Protein AF-0000000082833584 (afdb_homodimer)

Radius of gyration: 27.1 Å; Cα contacts (8 Å, |Δi|>4): 1637; chains: 2; bounding box: 56×86×70 Å

Organism: NCBI:txid1287738

Solvent-accessible surface area (backbone atoms only — not comparable to full-atom values): 36720 Å² total; per-residue (Å²): 133,92,76,65,58,94,43,58,48,94,43,43,70,56,38,51,52,53,42,50,66,59,38,53,83,63,27,74,44,69,52,73,46,71,53,85,64,65,31,71,86,66,43,86,30,40,31,33,36,29,35,29,52,62,92,81,36,44,29,34,39,35,39,37,12,4,57,44,1,37,18,21,46,54,21,46,18,49,51,42,47,52,69,66,30,64,66,59,52,50,49,29,48,75,50,37,30,22,36,37,41,36,47,25,49,19,35,52,4,27,38,59,48,27,51,26,38,91,75,39,24,23,48,57,32,22,56,54,83,72,76,76,66,84,70,77,83,39,70,58,30,71,74,39,45,62,66,57,49,46,96,50,82,78,68,50,70,65,51,53,47,50,53,50,47,49,28,71,72,63,30,63,68,50,47,49,47,29,53,66,40,33,31,62,83,46,66,81,41,71,44,7,18,49,88,51,76,47,69,47,55,53,51,49,46,50,47,36,45,74,74,46,32,85,24,49,34,33,37,35,42,37,33,41,44,26,46,56,58,65,29,36,65,46,36,32,53,44,60,73,100,41,71,69,54,50,50,50,44,22,43,17,66,3,48,55,50,17,38,28,86,77,67,63,36,92,50,69,57,62,53,20,43,51,67,49,46,48,61,71,40,18,67,78,31,51,73,39,44,32,32,38,26,25,11,43,34,60,60,70,60,30,52,49,22,51,32,45,44,46,42,44,69,77,36,79,80,52,55,66,68,57,48,52,49,36,45,48,44,32,43,48,23,30,42,65,96,41,42,31,44,47,17,6,45,48,28,42,48,53,50,53,51,49,9,46,49,46,37,59,46,66,50,78,131,132,82,76,68,59,91,44,58,49,92,42,41,69,56,38,50,52,54,43,51,67,60,39,51,85,63,26,76,44,70,49,72,48,71,54,86,63,65,29,72,85,65,43,86,28,39,32,34,36,29,34,28,52,62,92,81,37,45,28,34,39,35,38,38,12,4,57,44,1,38,18,20,46,52,21,48,18,48,52,43,48,53,70,67,30,64,66,59,53,50,50,29,47,76,49,36,30,20,36,38,41,36,46,24,50,18,34,53,4,27,37,58,49,29,51,26,40,91,75,39,25,24,50,58,32,23,55,55,84,72,77,77,67,84,71,75,82,38,71,59,29,70,74,39,47,62,66,56,50,48,97,48,85,77,68,50,69,66,50,54,48,49,53,50,49,50,30,71,72,63,30,63,68,49,48,50,47,31,53,67,40,34,31,64,84,44,68,80,42,72,44,7,18,51,88,49,77,47,71,48,56,51,50,48,45,50,48,36,45,73,74,46,32,85,25,48,33,34,37,35,43,36,33,42,44,26,47,57,59,63,30,35,65,47,36,32,52,44,61,72,100,41,72,68,52,52,50,51,44,22,43,17,65,3,47,56,52,17,36,28,86,76,68,62,37,90,50,70,58,63,55,21,43,51,68,49,46,48,63,70,38,18,67,79,32,50,70,39,44,31,33,38,27,24,11,44,35,62,61,70,58,29,51,50,23,52,32,46,44,46,42,43,69,77,35,79,81,53,57,66,68,58,50,52,51,36,45,50,44,31,44,49,22,29,42,64,97,42,42,33,42,48,17,7,45,48,30,43,49,54,50,53,52,49,8,45,48,46,38,59,47,65,49,75,131

Sequence (730 aa):
MQSASPYFSRSYALARERFTAAARPLATRFASYAIEPKGREGEDLATDVALIGDAGATRLLIMTSATHGVEGFCGSGCQLALLDDAEMLERARQAGVALLLVHAVNPHGFSWIARTDEGNVDLNRNAQPFDGRPLPANPGYGQIHELLLPAQWPPSDANRQQIAAYIGEHGLAAFKQAVTRGQYTHPDGLFYGGDRPAASLLNLRRILEEHAAGYARIGWIDVHTGLGPRGHGEKIYAGRRDEAEVARARRWWGTDVAVPYQGTSASVDITGHLAGLAYQACPDSQPTLMALEYGTQPSEQVVDALRARNWLRAHPDAPAAVRDQILQATLDAFYCDQPDWHGAVLGQSRVAVLQALLGLQAAADMQSASPYFSRSYALARERFTAAARPLATRFASYAIEPKGREGEDLATDVALIGDAGATRLLIMTSATHGVEGFCGSGCQLALLDDAEMLERARQAGVALLLVHAVNPHGFSWIARTDEGNVDLNRNAQPFDGRPLPANPGYGQIHELLLPAQWPPSDANRQQIAAYIGEHGLAAFKQAVTRGQYTHPDGLFYGGDRPAASLLNLRRILEEHAAGYARIGWIDVHTGLGPRGHGEKIYAGRRDEAEVARARRWWGTDVAVPYQGTSASVDITGHLAGLAYQACPDSQPTLMALEYGTQPSEQVVDALRARNWLRAHPDAPAAVRDQILQATLDAFYCDQPDWHGAVLGQSRVAVLQALLGLQAAAD

Secondary structure (DSSP, 8-state):
-----TT--SSHHHHHHHHHHHHTTT-SEEEEEEEEEE-TTS-EEEEEEEEES-TT--EEEEEE--TTGGGHHHHHHHHHHHHT-HHHHHHHHHTTEEEEEEE-S-HHHHHHT-SS-TTSB-GGGT----SSSPPPP-HHHHHHHHHHS-SSSSPPHHHHHHHHHHHHHH-HHHHHHHHHS-BSS-TTSTTB--SS--HHHHHHHHHHHHHTTT-SEEEEEEEEEEEEEET-EEEEE-S-S-HHHHHHHHHHH-TT-B-GGGT-SSSPP-SS-GGGHHHHH-TTSEEEEEEEEEE-S-HHHHHHHHHHHHHHHH-TT--HHHHHHHHHHHHHHH---SHHHHHHHHHHHHHHHHHHHHHHHHS--/---SSTT--SSHHHHHHHHHHHHTTT-SEEEEEEEEEEPTTS-EEEEEEEEES-TT--EEEEEE--TTGGGHHHHHHHHHHHHT-HHHHHHHHHTTEEEEEEE-S-HHHHHHT-SS-TTSB-GGGT----SSSPPPP-HHHHHHHHHHS-SSSSPPHHHHHHHHHHHHHH-HHHHHHHHHS-BSS-TTSTTB--SS--HHHHHHHHHHHHHTTT-SEEEEEEEEEEEEEET-EEEEE-S-S-HHHHHHHHHHH-TT-B-GGGT-SSSPP-SS-GGGHHHHH-TTSEEEEEEEEEE-S-HHHHHHHHHHHHHHHH-TT--HHHHHHHHHHHHHHH---SHHHHHHHHHHHHHHHHHHHHHHHHS--

Foldseek 3Di:
DPAFPVQFDDALVVLVVLLCVLQVVQAPDKDWAWDDDAFPVRHTFTKIKGKGEDPPQQAEEEEEALLQQLLNRLSSSLSSLCSVCPPLSVLLHVLSYIYMYIRHLARRCNRHLGRAHPQLARQQAALDPLPPPDGDAQVLLVVCQCLLADPDPPDDPVSVVVLVVVCVVPNPVSNVCSQAQAHDPDSLGHRHRYNHHDPSLVVVLVCCLVPPQSHAEYEYEYEFEQFDDALDWQKEFQEDPDPVLVVLLCQLQHPRHHYQVVPRDSHHDYPNGSVHSCCVSRVNYDYNYIYTYHYQDPNVLQSSLNSLVSNCVVPVVDDPVSVVVSSVSSSRSTDDRHVVSSVSSNVSSVSSSVSVSVSSSPDDD/DPQPDPQFDDALVVLVVLLCVLQVVQAPDKDWAWDDDAFPVRHTFTKIKGKGEDPPQQAEEEEEALLQQLLNRLSSSLSSLCSVCPPLSVLLHVLSYIYMYIRHLARRCNRHLGRAHPQLARQQAALDPLPPPDGDAQVLLVVCQCLLADPDPPDDPVSVVVLVVVCVVPNPVSNCCSQAQAHDPDSLGHRHRYNHHDPSLVVVLVCCLVPPQNHAEYEYEYEFEQFDPALDWQKEFQEDPDPVLVVLLCQLQHPRHDYQVVPRDSHHDYPNGSVHSCCVSRVNYDYNYIYTYHYQDPNVLQSSLNSLVSNCVVPVPDDPVSVVVSSVSSSRSTDDSDVVSSVSSNVSSVSSSVSVSVSSSPDDD

Structure (mmCIF, N/CA/C/O backbone):
data_AF-0000000082833584-model_v1
#
loop_
_entity.id
_entity.type
_entity.pdbx_description
1 polymer 'DUF2817 domain-containing protein'
#
loop_
_atom_site.group_PDB
_atom_site.id
_atom_site.type_symbol
_atom_site.label_atom_id
_atom_site.label_alt_id
_atom_site.label_comp_id
_atom_site.label_asym_id
_atom_site.label_entity_id
_atom_site.label_seq_id
_atom_site.pdbx_PDB_ins_code
_atom_site.Cartn_x
_atom_site.Cartn_y
_atom_site.Cartn_z
_atom_site.occupancy
_atom_site.B_iso_or_equiv
_atom_site.auth_seq_id
_atom_site.auth_comp_id
_atom_site.auth_asym_id
_atom_site.auth_atom_id
_atom_site.pdbx_PDB_model_num
ATOM 1 N N . MET A 1 1 ? 5.148 6.586 -27.797 1 20.47 1 MET A N 1
ATOM 2 C CA . MET A 1 1 ? 4.496 6.848 -26.531 1 20.47 1 MET A CA 1
ATOM 3 C C . MET A 1 1 ? 4.969 5.859 -25.453 1 20.47 1 MET A C 1
ATOM 5 O O . MET A 1 1 ? 4.559 4.699 -25.453 1 20.47 1 MET A O 1
ATOM 9 N N . GLN A 1 2 ? 6.156 5.645 -25.172 1 28.59 2 GLN A N 1
ATOM 10 C CA . GLN A 1 2 ? 7.098 4.746 -24.516 1 28.59 2 GLN A CA 1
ATOM 11 C C . GLN A 1 2 ? 6.715 4.523 -23.062 1 28.59 2 GLN A C 1
ATOM 13 O O . GLN A 1 2 ? 6.887 5.418 -22.219 1 28.59 2 GLN A O 1
ATOM 18 N N . SER A 1 3 ? 5.492 4.051 -22.703 1 37.12 3 SER A N 1
ATOM 19 C CA . SER A 1 3 ? 4.559 3.881 -21.594 1 37.12 3 SER A CA 1
ATOM 20 C C . SER A 1 3 ? 5.281 3.436 -20.328 1 37.12 3 SER A C 1
ATOM 22 O O . SER A 1 3 ? 4.766 3.604 -19.219 1 37.12 3 SER A O 1
ATOM 24 N N . ALA A 1 4 ? 6.012 2.086 -20.422 1 46.38 4 ALA A N 1
ATOM 25 C CA . ALA A 1 4 ? 6.141 0.776 -19.781 1 46.38 4 ALA A CA 1
ATOM 26 C C . ALA A 1 4 ? 6.957 0.866 -18.5 1 46.38 4 ALA A C 1
ATOM 28 O O . ALA A 1 4 ? 7.914 1.643 -18.422 1 46.38 4 ALA A O 1
ATOM 29 N N . SER A 1 5 ? 6.242 0.53 -17.484 1 62.88 5 SER A N 1
ATOM 30 C CA . SER A 1 5 ? 7.098 0.224 -16.344 1 62.88 5 SER A CA 1
ATOM 31 C C . SER A 1 5 ? 8.359 -0.508 -16.781 1 62.88 5 SER A C 1
ATOM 33 O O . SER A 1 5 ? 8.297 -1.474 -17.547 1 62.88 5 SER A O 1
ATOM 35 N N . PRO A 1 6 ? 9.5 0.162 -16.562 1 84.69 6 PRO A N 1
ATOM 36 C CA . PRO A 1 6 ? 10.773 -0.321 -17.109 1 84.69 6 PRO A CA 1
ATOM 37 C C . PRO A 1 6 ? 11.031 -1.792 -16.797 1 84.69 6 PRO A C 1
ATOM 39 O O . PRO A 1 6 ? 11.945 -2.396 -17.359 1 84.69 6 PRO A O 1
ATOM 42 N N . TYR A 1 7 ? 9.969 -2.475 -16.172 1 96.94 7 TYR A N 1
ATOM 43 C CA . TYR A 1 7 ? 10.398 -3.781 -15.695 1 96.94 7 TYR A CA 1
ATOM 44 C C . TYR A 1 7 ? 9.672 -4.902 -16.422 1 96.94 7 TYR A C 1
ATOM 46 O O . TYR A 1 7 ? 10.078 -6.066 -16.344 1 96.94 7 TYR A O 1
ATOM 54 N N . PHE A 1 8 ? 8.633 -4.664 -17.156 1 98 8 PHE A N 1
ATOM 55 C CA . PHE A 1 8 ? 7.824 -5.715 -17.766 1 98 8 PHE A CA 1
ATOM 56 C C . PHE A 1 8 ? 8.188 -5.906 -19.234 1 98 8 PHE A C 1
ATOM 58 O O . PHE A 1 8 ? 8.195 -4.949 -20 1 98 8 PHE A O 1
ATOM 65 N N . SER A 1 9 ? 8.492 -7.125 -19.594 1 96.88 9 SER A N 1
ATOM 66 C CA . SER A 1 9 ? 8.969 -7.453 -20.922 1 96.88 9 SER A CA 1
ATOM 67 C C . SER A 1 9 ? 7.844 -7.977 -21.812 1 96.88 9 SER A C 1
ATOM 69 O O . SER A 1 9 ? 6.816 -8.438 -21.297 1 96.88 9 SER A O 1
ATOM 71 N N . ARG A 1 10 ? 8.055 -8.016 -23.047 1 93.31 10 ARG A N 1
ATOM 72 C CA . ARG A 1 10 ? 6.992 -8.328 -24 1 93.31 10 ARG A CA 1
ATOM 73 C C . ARG A 1 10 ? 7.141 -9.75 -24.531 1 93.31 10 ARG A C 1
ATOM 75 O O . ARG A 1 10 ? 6.285 -10.227 -25.281 1 93.31 10 ARG A O 1
ATOM 82 N N . SER A 1 11 ? 8.234 -10.398 -24.172 1 97 11 SER A N 1
ATOM 83 C CA . SER A 1 11 ? 8.477 -11.781 -24.562 1 97 11 SER A CA 1
ATOM 84 C C . SER A 1 11 ? 9.344 -12.508 -23.547 1 97 11 SER A C 1
ATOM 86 O O . SER A 1 11 ? 10.023 -11.875 -22.734 1 97 11 SER A O 1
ATOM 88 N N . TYR A 1 12 ? 9.273 -13.812 -23.594 1 97.94 12 TYR A N 1
ATOM 89 C CA . TYR A 1 12 ? 10.148 -14.625 -22.75 1 97.94 12 TYR A CA 1
ATOM 90 C C . TYR A 1 12 ? 11.609 -14.305 -23.031 1 97.94 12 TYR A C 1
ATOM 92 O O . TYR A 1 12 ? 12.398 -14.125 -22.094 1 97.94 12 TYR A O 1
ATOM 100 N N . ALA A 1 13 ? 11.992 -14.227 -24.281 1 98 13 ALA A N 1
ATOM 101 C CA . ALA A 1 13 ? 13.391 -14 -24.656 1 98 13 ALA A CA 1
ATOM 102 C C . ALA A 1 13 ? 13.906 -12.695 -24.062 1 98 13 ALA A C 1
ATOM 104 O O . ALA A 1 13 ? 14.992 -12.664 -23.484 1 98 13 ALA A O 1
ATOM 105 N N . LEU A 1 14 ? 13.117 -11.695 -24.25 1 97.44 14 LEU A N 1
ATOM 106 C CA . LEU A 1 14 ? 13.523 -10.406 -23.703 1 97.44 14 LEU A CA 1
ATOM 107 C C . LEU A 1 14 ? 13.547 -10.43 -22.188 1 97.44 14 LEU A C 1
ATOM 109 O O . LEU A 1 14 ? 14.453 -9.883 -21.562 1 97.44 14 LEU A O 1
ATOM 113 N N . ALA A 1 15 ? 12.539 -11.023 -21.578 1 98.31 15 ALA A N 1
ATOM 114 C CA . ALA A 1 15 ? 12.477 -11.133 -20.125 1 98.31 15 ALA A CA 1
ATOM 115 C C . ALA A 1 15 ? 13.711 -11.844 -19.578 1 98.31 15 ALA A C 1
ATOM 117 O O . ALA A 1 15 ? 14.305 -11.406 -18.594 1 98.31 15 ALA A O 1
ATOM 118 N N . ARG A 1 16 ? 14.039 -12.938 -20.188 1 98.56 16 ARG A N 1
ATOM 119 C CA . ARG A 1 16 ? 15.195 -13.711 -19.766 1 98.56 16 ARG A CA 1
ATOM 120 C C . ARG A 1 16 ? 16.484 -12.906 -19.906 1 98.56 16 ARG A C 1
ATOM 122 O O . ARG A 1 16 ? 17.312 -12.883 -19 1 98.56 16 ARG A O 1
ATOM 129 N N . GLU A 1 17 ? 16.641 -12.258 -21.016 1 98 17 GLU A N 1
ATOM 130 C CA . GLU A 1 17 ? 17.828 -11.422 -21.266 1 98 17 GLU A CA 1
ATOM 131 C C . GLU A 1 17 ? 17.969 -10.344 -20.188 1 98 17 GLU A C 1
ATOM 133 O O . GLU A 1 17 ? 19.047 -10.156 -19.625 1 98 17 GLU A O 1
ATOM 138 N N . ARG A 1 18 ? 16.906 -9.695 -19.922 1 98.19 18 ARG A N 1
ATOM 139 C CA . ARG A 1 18 ? 16.922 -8.602 -18.953 1 98.19 18 ARG A CA 1
ATOM 140 C C . ARG A 1 18 ? 17.172 -9.125 -17.531 1 98.19 18 ARG A C 1
ATOM 142 O O . ARG A 1 18 ? 17.906 -8.508 -16.766 1 98.19 18 ARG A O 1
ATOM 149 N N . PHE A 1 19 ? 16.594 -10.211 -17.219 1 98.69 19 PHE A N 1
ATOM 150 C CA . PHE A 1 19 ? 16.812 -10.828 -15.914 1 98.69 19 PHE A CA 1
ATOM 151 C C . PHE A 1 19 ? 18.281 -11.211 -15.734 1 98.69 19 PHE A C 1
ATOM 153 O O . PHE A 1 19 ? 18.891 -10.898 -14.711 1 98.69 19 PHE A O 1
ATOM 160 N N . THR A 1 20 ? 18.75 -11.93 -16.719 1 98.62 20 THR A N 1
ATOM 161 C CA . THR A 1 20 ? 20.141 -12.398 -16.656 1 98.62 20 THR A CA 1
ATOM 162 C C . THR A 1 20 ? 21.109 -11.227 -16.531 1 98.62 20 THR A C 1
ATOM 164 O O . THR A 1 20 ? 22.031 -11.258 -15.711 1 98.62 20 THR A O 1
ATOM 167 N N . ALA A 1 21 ? 20.875 -10.188 -17.281 1 98.5 21 ALA A N 1
ATOM 168 C CA . ALA A 1 21 ? 21.75 -9.008 -17.266 1 98.5 21 ALA A CA 1
ATOM 169 C C . ALA A 1 21 ? 21.703 -8.312 -15.914 1 98.5 21 ALA A C 1
ATOM 171 O O . ALA A 1 21 ? 22.734 -7.824 -15.43 1 98.5 21 ALA A O 1
ATOM 172 N N . ALA A 1 22 ? 20.547 -8.289 -15.312 1 98.44 22 ALA A N 1
ATOM 173 C CA . ALA A 1 22 ? 20.375 -7.59 -14.039 1 98.44 22 ALA A CA 1
ATOM 174 C C . ALA A 1 22 ? 20.875 -8.445 -12.875 1 98.44 22 ALA A C 1
ATOM 176 O O . ALA A 1 22 ? 21.453 -7.93 -11.914 1 98.44 22 ALA A O 1
ATOM 177 N N . ALA A 1 23 ? 20.688 -9.75 -12.914 1 98.69 23 ALA A N 1
ATOM 178 C CA . ALA A 1 23 ? 20.906 -10.641 -11.773 1 98.69 23 ALA A CA 1
ATOM 179 C C . ALA A 1 23 ? 22.375 -11.039 -11.664 1 98.69 23 ALA A C 1
ATOM 181 O O . ALA A 1 23 ? 22.906 -11.156 -10.555 1 98.69 23 ALA A O 1
ATOM 182 N N . ARG A 1 24 ? 23.047 -11.234 -12.773 1 98.44 24 ARG A N 1
ATOM 183 C CA . ARG A 1 24 ? 24.391 -11.812 -12.789 1 98.44 24 ARG A CA 1
ATOM 184 C C . ARG A 1 24 ? 25.359 -10.961 -11.977 1 98.44 24 ARG A C 1
ATOM 186 O O . ARG A 1 24 ? 26.125 -11.484 -11.156 1 98.44 24 ARG A O 1
ATOM 193 N N . PRO A 1 25 ? 25.359 -9.625 -12.141 1 98.19 25 PRO A N 1
ATOM 194 C CA . PRO A 1 25 ? 26.328 -8.82 -11.398 1 98.19 25 PRO A CA 1
ATOM 195 C C . PRO A 1 25 ? 26.078 -8.828 -9.898 1 98.19 25 PRO A C 1
ATOM 197 O O . PRO A 1 25 ? 26.984 -8.531 -9.109 1 98.19 25 PRO A O 1
ATOM 200 N N . LEU A 1 26 ? 24.891 -9.141 -9.484 1 98.25 26 LEU A N 1
ATOM 201 C CA . LEU A 1 26 ? 24.516 -9.094 -8.07 1 98.25 26 LEU A CA 1
ATOM 202 C C . LEU A 1 26 ? 24.656 -10.461 -7.426 1 98.25 26 LEU A C 1
ATOM 204 O O . LEU A 1 26 ? 24.734 -10.57 -6.199 1 98.25 26 LEU A O 1
ATOM 208 N N . ALA A 1 27 ? 24.672 -11.508 -8.203 1 98.31 27 ALA A N 1
ATOM 209 C CA . ALA A 1 27 ? 24.562 -12.875 -7.699 1 98.31 27 ALA A CA 1
ATOM 210 C C . ALA A 1 27 ? 25.922 -13.414 -7.258 1 98.31 27 ALA A C 1
ATOM 212 O O . ALA A 1 27 ? 26.938 -13.188 -7.926 1 98.31 27 ALA A O 1
ATOM 213 N N . THR A 1 28 ? 25.938 -13.992 -6.105 1 97.44 28 THR A N 1
ATOM 214 C CA . THR A 1 28 ? 27.109 -14.766 -5.695 1 97.44 28 THR A CA 1
ATOM 215 C C . THR A 1 28 ? 27.203 -16.078 -6.484 1 97.44 28 THR A C 1
ATOM 217 O O . THR A 1 28 ? 28.297 -16.609 -6.699 1 97.44 28 THR A O 1
ATOM 220 N N . ARG A 1 29 ? 26.031 -16.609 -6.848 1 97.62 29 ARG A N 1
ATOM 221 C CA . ARG A 1 29 ? 25.922 -17.781 -7.723 1 97.62 29 ARG A CA 1
ATOM 222 C C . ARG A 1 29 ? 24.828 -17.578 -8.766 1 97.62 29 ARG A C 1
ATOM 224 O O . ARG A 1 29 ? 23.734 -17.141 -8.438 1 97.62 29 ARG A O 1
ATOM 231 N N . PHE A 1 30 ? 25.125 -17.797 -9.977 1 98.5 30 PHE A N 1
ATOM 232 C CA . PHE A 1 30 ? 24.188 -17.781 -11.078 1 98.5 30 PHE A CA 1
ATOM 233 C C . PHE A 1 30 ? 24.25 -19.094 -11.867 1 98.5 30 PHE A C 1
ATOM 235 O O . PHE A 1 30 ? 25.344 -19.609 -12.125 1 98.5 30 PHE A O 1
ATOM 242 N N . ALA A 1 31 ? 23.141 -19.688 -12.156 1 98.62 31 ALA A N 1
ATOM 243 C CA . ALA A 1 31 ? 23.094 -20.938 -12.898 1 98.62 31 ALA A CA 1
ATOM 244 C C . ALA A 1 31 ? 21.875 -21 -13.82 1 98.62 31 ALA A C 1
ATOM 246 O O . ALA A 1 31 ? 20.891 -20.281 -13.594 1 98.62 31 ALA A O 1
ATOM 247 N N . SER A 1 32 ? 21.984 -21.75 -14.836 1 98.56 32 SER A N 1
ATOM 248 C CA . SER A 1 32 ? 20.891 -21.984 -15.773 1 98.56 32 SER A CA 1
ATOM 249 C C . SER A 1 32 ? 20.594 -23.469 -15.93 1 98.56 32 SER A C 1
ATOM 251 O O . SER A 1 32 ? 21.516 -24.281 -16.031 1 98.56 32 SER A O 1
ATOM 253 N N . TYR A 1 33 ? 19.391 -23.812 -15.883 1 98.44 33 TYR A N 1
ATOM 254 C CA . TYR A 1 33 ? 18.906 -25.172 -16.062 1 98.44 33 TYR A CA 1
ATOM 255 C C . TYR A 1 33 ? 18.047 -25.281 -17.328 1 98.44 33 TYR A C 1
ATOM 257 O O . TYR A 1 33 ? 16.875 -24.906 -17.328 1 98.44 33 TYR A O 1
ATOM 265 N N . ALA A 1 34 ? 18.578 -25.859 -18.312 1 97.06 34 ALA A N 1
ATOM 266 C CA . ALA A 1 34 ? 17.953 -25.891 -19.641 1 97.06 34 ALA A CA 1
ATOM 267 C C . ALA A 1 34 ? 16.844 -26.938 -19.719 1 97.06 34 ALA A C 1
ATOM 269 O O . ALA A 1 34 ? 16.859 -27.906 -18.953 1 97.06 34 ALA A O 1
ATOM 270 N N . ILE A 1 35 ? 15.914 -26.719 -20.531 1 94.38 35 ILE A N 1
ATOM 271 C CA . ILE A 1 35 ? 15 -27.766 -20.969 1 94.38 35 ILE A CA 1
ATOM 272 C C . ILE A 1 35 ? 15.125 -27.953 -22.484 1 94.38 35 ILE A C 1
ATOM 274 O O . ILE A 1 35 ? 15.617 -27.062 -23.188 1 94.38 35 ILE A O 1
ATOM 278 N N . GLU A 1 36 ? 14.68 -29.031 -23 1 92.38 36 GLU A N 1
ATOM 279 C CA . GLU A 1 36 ? 15.008 -29.469 -24.344 1 92.38 36 GLU A CA 1
ATOM 280 C C . GLU A 1 36 ? 14.219 -28.688 -25.391 1 92.38 36 GLU A C 1
ATOM 282 O O . GLU A 1 36 ? 14.781 -28.266 -26.406 1 92.38 36 GLU A O 1
ATOM 287 N N . PRO A 1 37 ? 12.977 -28.5 -25.219 1 93.69 37 PRO A N 1
ATOM 288 C CA . PRO A 1 37 ? 12.203 -27.859 -26.281 1 93.69 37 PRO A CA 1
ATOM 289 C C . PRO A 1 37 ? 12.648 -26.422 -26.562 1 93.69 37 PRO A C 1
ATOM 291 O O . PRO A 1 37 ? 13.164 -25.766 -25.656 1 93.69 37 PRO A O 1
ATOM 294 N N . LYS A 1 38 ? 12.477 -26 -27.797 1 96.25 38 LYS A N 1
ATOM 295 C CA . LYS A 1 38 ? 12.766 -24.609 -28.172 1 96.25 38 LYS A CA 1
ATOM 296 C C . LYS A 1 38 ? 11.578 -23.703 -27.875 1 96.25 38 LYS A C 1
ATOM 298 O O . LYS A 1 38 ? 10.445 -24.188 -27.75 1 96.25 38 LYS A O 1
ATOM 303 N N . GLY A 1 39 ? 11.875 -22.469 -27.734 1 96.94 39 GLY A N 1
ATOM 304 C CA . GLY A 1 39 ? 10.828 -21.484 -27.516 1 96.94 39 GLY A CA 1
ATOM 305 C C . GLY A 1 39 ? 10.086 -21.109 -28.781 1 96.94 39 GLY A C 1
ATOM 306 O O . GLY A 1 39 ? 10.414 -21.609 -29.875 1 96.94 39 GLY A O 1
ATOM 307 N N . ARG A 1 40 ? 9.094 -20.312 -28.594 1 93.25 40 ARG A N 1
ATOM 308 C CA . ARG A 1 40 ? 8.172 -19.938 -29.656 1 93.25 40 ARG A CA 1
ATOM 309 C C . ARG A 1 40 ? 8.914 -19.266 -30.812 1 93.25 40 ARG A C 1
ATOM 311 O O . ARG A 1 40 ? 8.547 -19.438 -31.984 1 93.25 40 ARG A O 1
ATOM 318 N N . GLU A 1 41 ? 9.953 -18.594 -30.516 1 92.88 41 GLU A N 1
ATOM 319 C CA . GLU A 1 41 ? 10.727 -17.891 -31.531 1 92.88 41 GLU A CA 1
ATOM 320 C C . GLU A 1 41 ? 12.047 -18.609 -31.812 1 92.88 41 GLU A C 1
ATOM 322 O O . GLU A 1 41 ? 12.961 -18.047 -32.406 1 92.88 41 GLU A O 1
ATOM 327 N N . GLY A 1 42 ? 12.141 -19.734 -31.375 1 95.88 42 GLY A N 1
ATOM 328 C CA . GLY A 1 42 ? 13.32 -20.547 -31.641 1 95.88 42 GLY A CA 1
ATOM 329 C C . GLY A 1 42 ? 14.406 -20.375 -30.594 1 95.88 42 GLY A C 1
ATOM 330 O O . GLY A 1 42 ? 15.461 -21 -30.688 1 95.88 42 GLY A O 1
ATOM 331 N N . GLU A 1 43 ? 14.141 -19.594 -29.562 1 97.31 43 GLU A N 1
ATOM 332 C CA . GLU A 1 43 ? 15.141 -19.344 -28.531 1 97.31 43 GLU A CA 1
ATOM 333 C C . GLU A 1 43 ? 15.305 -20.562 -27.625 1 97.31 43 GLU A C 1
ATOM 335 O O . GLU A 1 43 ? 14.398 -21.406 -27.531 1 97.31 43 GLU A O 1
ATOM 340 N N . ASP A 1 44 ? 16.469 -20.672 -26.969 1 97.19 44 ASP A N 1
ATOM 341 C CA . ASP A 1 44 ? 16.688 -21.688 -25.938 1 97.19 44 ASP A CA 1
ATOM 342 C C . ASP A 1 44 ? 15.875 -21.391 -24.688 1 97.19 44 ASP A C 1
ATOM 344 O O . ASP A 1 44 ? 15.695 -20.234 -24.312 1 97.19 44 ASP A O 1
ATOM 348 N N . LEU A 1 45 ? 15.352 -22.422 -24.109 1 98.19 45 LEU A N 1
ATOM 349 C CA . LEU A 1 45 ? 14.562 -22.297 -22.891 1 98.19 45 LEU A CA 1
ATOM 350 C C . LEU A 1 45 ? 15.352 -22.797 -21.688 1 98.19 45 LEU A C 1
ATOM 352 O O . LEU A 1 45 ? 16.047 -23.812 -21.766 1 98.19 45 LEU A O 1
ATOM 356 N N . ALA A 1 46 ? 15.312 -22.047 -20.625 1 98.31 46 ALA A N 1
ATOM 357 C CA . ALA A 1 46 ? 16 -22.453 -19.406 1 98.31 46 ALA A CA 1
ATOM 358 C C . ALA A 1 46 ? 15.391 -21.766 -18.188 1 98.31 46 ALA A C 1
ATOM 360 O O . ALA A 1 46 ? 14.758 -20.719 -18.297 1 98.31 46 ALA A O 1
ATOM 361 N N . THR A 1 47 ? 15.5 -22.422 -17.078 1 98.75 47 THR A N 1
ATOM 362 C CA . THR A 1 47 ? 15.305 -21.781 -15.773 1 98.75 47 THR A CA 1
ATOM 363 C C . THR A 1 47 ? 16.609 -21.188 -15.266 1 98.75 47 THR A C 1
ATOM 365 O O . THR A 1 47 ? 17.578 -21.906 -15.008 1 98.75 47 THR A O 1
ATOM 368 N N . ASP A 1 48 ? 16.641 -19.891 -15.18 1 98.81 48 ASP A N 1
ATOM 369 C CA . ASP A 1 48 ? 17.797 -19.203 -14.625 1 98.81 48 ASP A CA 1
ATOM 370 C C . ASP A 1 48 ? 17.594 -18.891 -13.141 1 98.81 48 ASP A C 1
ATOM 372 O O . ASP A 1 48 ? 16.484 -18.547 -12.719 1 98.81 48 ASP A O 1
ATOM 376 N N . VAL A 1 49 ? 18.656 -19.062 -12.359 1 98.81 49 VAL A N 1
ATOM 377 C CA . VAL A 1 49 ? 18.578 -18.828 -10.922 1 98.81 49 VAL A CA 1
ATOM 378 C C . VAL A 1 49 ? 19.703 -17.875 -10.484 1 98.81 49 VAL A C 1
ATOM 380 O O . VAL A 1 49 ? 20.812 -17.953 -11 1 98.81 49 VAL A O 1
ATOM 383 N N . ALA A 1 50 ? 19.406 -16.984 -9.68 1 98.88 50 ALA A N 1
ATOM 384 C CA . ALA A 1 50 ? 20.391 -16.094 -9.062 1 98.88 50 ALA A CA 1
ATOM 385 C C . ALA A 1 50 ? 20.297 -16.141 -7.539 1 98.88 50 ALA A C 1
ATOM 387 O O . ALA A 1 50 ? 19.25 -15.875 -6.957 1 98.88 50 ALA A O 1
ATOM 388 N N . LEU A 1 51 ? 21.328 -16.594 -6.922 1 98.69 51 LEU A N 1
ATOM 389 C CA . LEU A 1 51 ? 21.484 -16.5 -5.477 1 98.69 51 LEU A CA 1
ATOM 390 C C . LEU A 1 51 ? 22.234 -15.234 -5.09 1 98.69 51 LEU A C 1
ATOM 392 O O . LEU A 1 51 ? 23.359 -15.008 -5.539 1 98.69 51 LEU A O 1
ATOM 396 N N . ILE A 1 52 ? 21.594 -14.43 -4.332 1 98.62 52 ILE A N 1
ATOM 397 C CA . ILE A 1 52 ? 22.156 -13.141 -3.922 1 98.62 52 ILE A CA 1
ATOM 398 C C . ILE A 1 52 ? 22.25 -13.086 -2.398 1 98.62 52 ILE A C 1
ATOM 400 O O . ILE A 1 52 ? 21.25 -13.273 -1.701 1 98.62 52 ILE A O 1
ATOM 404 N N . GLY A 1 53 ? 23.344 -12.773 -1.847 1 96.12 53 GLY A N 1
ATOM 405 C CA . GLY A 1 53 ? 23.516 -12.641 -0.408 1 96.12 53 GLY A CA 1
ATOM 406 C C . GLY A 1 53 ? 24.859 -13.125 0.084 1 96.12 53 GLY A C 1
ATOM 407 O O . GLY A 1 53 ? 25.656 -13.641 -0.698 1 96.12 53 GLY A O 1
ATOM 408 N N . ASP A 1 54 ? 25.141 -13 1.338 1 93.94 54 ASP A N 1
ATOM 409 C CA . ASP A 1 54 ? 26.406 -13.367 1.965 1 93.94 54 ASP A CA 1
ATOM 410 C C . ASP A 1 54 ? 26.5 -14.875 2.191 1 93.94 54 ASP A C 1
ATOM 412 O O . ASP A 1 54 ? 25.484 -15.531 2.404 1 93.94 54 ASP A O 1
ATOM 416 N N . ALA A 1 55 ? 27.672 -15.461 2.15 1 89.62 55 ALA A N 1
ATOM 417 C CA . ALA A 1 55 ? 27.906 -16.891 2.32 1 89.62 55 ALA A CA 1
ATOM 418 C C . ALA A 1 55 ? 27.438 -17.375 3.691 1 89.62 55 ALA A C 1
ATOM 420 O O . ALA A 1 55 ? 27.016 -18.516 3.844 1 89.62 55 ALA A O 1
ATOM 421 N N . GLY A 1 56 ? 27.359 -16.5 4.625 1 91 56 GLY A N 1
ATOM 422 C CA . GLY A 1 56 ? 27.016 -16.906 5.977 1 91 56 GLY A CA 1
ATOM 423 C C . GLY A 1 56 ? 25.547 -16.719 6.293 1 91 56 GLY A C 1
ATOM 424 O O . GLY A 1 56 ? 25.109 -17 7.41 1 91 56 GLY A O 1
ATOM 425 N N . ALA A 1 57 ? 24.797 -16.391 5.309 1 94.94 57 ALA A N 1
ATOM 426 C CA . ALA A 1 57 ? 23.359 -16.219 5.555 1 94.94 57 ALA A CA 1
ATOM 427 C C . ALA A 1 57 ? 22.703 -17.547 5.902 1 94.94 57 ALA A C 1
ATOM 429 O O . ALA A 1 57 ? 23.016 -18.578 5.309 1 94.94 57 ALA A O 1
ATOM 430 N N . THR A 1 58 ? 21.797 -17.547 6.875 1 95.75 58 THR A N 1
ATOM 431 C CA . THR A 1 58 ? 21.094 -18.766 7.301 1 95.75 58 THR A CA 1
ATOM 432 C C . THR A 1 58 ? 19.609 -18.688 6.953 1 95.75 58 THR A C 1
ATOM 434 O O . THR A 1 58 ? 18.859 -19.625 7.18 1 95.75 58 THR A O 1
ATOM 437 N N . ARG A 1 59 ? 19.219 -17.531 6.461 1 98.19 59 ARG A N 1
ATOM 438 C CA . ARG A 1 59 ? 17.844 -17.281 6.043 1 98.19 59 ARG A CA 1
ATOM 439 C C . ARG A 1 59 ? 17.766 -17 4.547 1 98.19 59 ARG A C 1
ATOM 441 O O . ARG A 1 59 ? 18.672 -16.375 3.986 1 98.19 59 ARG A O 1
ATOM 448 N N . LEU A 1 60 ? 16.734 -17.5 3.896 1 98.62 60 LEU A N 1
ATOM 449 C CA . LEU A 1 60 ? 16.594 -17.406 2.447 1 98.62 60 LEU A CA 1
ATOM 450 C C . LEU A 1 60 ? 15.188 -16.969 2.057 1 98.62 60 LEU A C 1
ATOM 452 O O . LEU A 1 60 ? 14.203 -17.469 2.604 1 98.62 60 LEU A O 1
ATOM 456 N N . LEU A 1 61 ? 15.086 -15.977 1.237 1 98.88 61 LEU A N 1
ATOM 457 C CA . LEU A 1 61 ? 13.836 -15.648 0.573 1 98.88 61 LEU A CA 1
ATOM 458 C C . LEU A 1 61 ? 13.875 -16.062 -0.896 1 98.88 61 LEU A C 1
ATOM 460 O O . LEU A 1 61 ? 14.742 -15.609 -1.645 1 98.88 61 LEU A O 1
ATOM 464 N N . ILE A 1 62 ? 12.977 -16.922 -1.287 1 98.94 62 ILE A N 1
ATOM 465 C CA . ILE A 1 62 ? 12.859 -17.391 -2.664 1 98.94 62 ILE A CA 1
ATOM 466 C C . ILE A 1 62 ? 11.742 -16.625 -3.371 1 98.94 62 ILE A C 1
ATOM 468 O O . ILE A 1 62 ? 10.672 -16.391 -2.799 1 98.94 62 ILE A O 1
ATOM 472 N N . MET A 1 63 ? 11.984 -16.141 -4.551 1 98.94 63 MET A N 1
ATOM 473 C CA . MET A 1 63 ? 10.938 -15.617 -5.426 1 98.94 63 MET A CA 1
ATOM 474 C C . MET A 1 63 ? 10.938 -16.344 -6.77 1 98.94 63 MET A C 1
ATOM 476 O O . MET A 1 63 ? 11.953 -16.375 -7.461 1 98.94 63 MET A O 1
ATOM 480 N N . THR A 1 64 ? 9.828 -16.922 -7.125 1 98.88 64 THR A N 1
ATOM 481 C CA . THR A 1 64 ? 9.719 -17.625 -8.398 1 98.88 64 THR A CA 1
ATOM 482 C C . THR A 1 64 ? 8.734 -16.922 -9.328 1 98.88 64 THR A C 1
ATOM 484 O O . THR A 1 64 ? 7.816 -16.25 -8.867 1 98.88 64 THR A O 1
ATOM 487 N N . SER A 1 65 ? 8.953 -17.078 -10.578 1 98.75 65 SER A N 1
ATOM 488 C CA . SER A 1 65 ? 8.055 -16.594 -11.625 1 98.75 65 SER A CA 1
ATOM 489 C C . SER A 1 65 ? 7.723 -17.719 -12.617 1 98.75 65 SER A C 1
ATOM 491 O O . SER A 1 65 ? 8.477 -18.672 -12.75 1 98.75 65 SER A O 1
ATOM 493 N N . ALA A 1 66 ? 6.582 -17.625 -13.188 1 98.69 66 ALA A N 1
ATOM 494 C CA . ALA A 1 66 ? 6.164 -18.422 -14.336 1 98.69 66 ALA A CA 1
ATOM 495 C C . ALA A 1 66 ? 5.945 -19.891 -13.945 1 98.69 66 ALA A C 1
ATOM 497 O O . ALA A 1 66 ? 6.23 -20.797 -14.727 1 98.69 66 ALA A O 1
ATOM 498 N N . THR A 1 67 ? 5.562 -20.047 -12.68 1 98.5 67 THR A N 1
ATOM 499 C CA . THR A 1 67 ? 5.043 -21.391 -12.398 1 98.5 67 THR A CA 1
ATOM 500 C C . THR A 1 67 ? 4.027 -21.797 -13.461 1 98.5 67 THR A C 1
ATOM 502 O O . THR A 1 67 ? 4.098 -22.906 -13.992 1 98.5 67 THR A O 1
ATOM 505 N N . HIS A 1 68 ? 3.16 -20.844 -13.734 1 98.38 68 HIS A N 1
ATOM 506 C CA . HIS A 1 68 ? 2.152 -21.031 -14.773 1 98.38 68 HIS A CA 1
ATOM 507 C C . HIS A 1 68 ? 2.516 -20.266 -16.047 1 98.38 68 HIS A C 1
ATOM 509 O O . HIS A 1 68 ? 1.682 -19.547 -16.609 1 98.38 68 HIS A O 1
ATOM 515 N N . GLY A 1 69 ? 3.719 -20.484 -16.547 1 98.44 69 GLY A N 1
ATOM 516 C CA . GLY A 1 69 ? 4.199 -20.062 -17.844 1 98.44 69 GLY A CA 1
ATOM 517 C C . GLY A 1 69 ? 3.934 -18.594 -18.109 1 98.44 69 GLY A C 1
ATOM 518 O O . GLY A 1 69 ? 4.711 -17.719 -17.703 1 98.44 69 GLY A O 1
ATOM 519 N N . VAL A 1 70 ? 2.766 -18.328 -18.75 1 98.69 70 VAL A N 1
ATOM 520 C CA . VAL A 1 70 ? 2.404 -17 -19.266 1 98.69 70 VAL A CA 1
ATOM 521 C C . VAL A 1 70 ? 2.355 -16 -18.109 1 98.69 70 VAL A C 1
ATOM 523 O O . VAL A 1 70 ? 2.553 -14.797 -18.328 1 98.69 70 VAL A O 1
ATOM 526 N N . GLU A 1 71 ? 2.201 -16.438 -16.922 1 98.81 71 GLU A N 1
ATOM 527 C CA . GLU A 1 71 ? 2.205 -15.555 -15.766 1 98.81 71 GLU A CA 1
ATOM 528 C C . GLU A 1 71 ? 3.598 -14.984 -15.508 1 98.81 71 GLU A C 1
ATOM 530 O O . GLU A 1 71 ? 3.754 -14.047 -14.727 1 98.81 71 GLU A O 1
ATOM 535 N N . GLY A 1 72 ? 4.555 -15.492 -16.203 1 98.81 72 GLY A N 1
ATOM 536 C CA . GLY A 1 72 ? 5.938 -15.062 -16.062 1 98.81 72 GLY A CA 1
ATOM 537 C C . GLY A 1 72 ? 6.148 -13.602 -16.422 1 98.81 72 GLY A C 1
ATOM 538 O O . GLY A 1 72 ? 7.078 -12.969 -15.914 1 98.81 72 GLY A O 1
ATOM 539 N N . PHE A 1 73 ? 5.316 -13.07 -17.266 1 98.69 73 PHE A N 1
ATOM 540 C CA . PHE A 1 73 ? 5.441 -11.664 -17.625 1 98.69 73 PHE A CA 1
ATOM 541 C C . PHE A 1 73 ? 5.324 -10.781 -16.391 1 98.69 73 PHE A C 1
ATOM 543 O O . PHE A 1 73 ? 6.086 -9.82 -16.234 1 98.69 73 PHE A O 1
ATOM 550 N N . CYS A 1 74 ? 4.41 -11.164 -15.539 1 98.69 74 CYS A N 1
ATOM 551 C CA . CYS A 1 74 ? 4.254 -10.445 -14.273 1 98.69 74 CYS A CA 1
ATOM 552 C C . CYS A 1 74 ? 5.402 -10.758 -13.328 1 98.69 74 CYS A C 1
ATOM 554 O O . CYS A 1 74 ? 6.078 -9.852 -12.836 1 98.69 74 CYS A O 1
ATOM 556 N N . GLY A 1 75 ? 5.645 -12.031 -13.109 1 98.81 75 GLY A N 1
ATOM 557 C CA . GLY A 1 75 ? 6.66 -12.445 -12.148 1 98.81 75 GLY A CA 1
ATOM 558 C C . GLY A 1 75 ? 8.047 -11.93 -12.492 1 98.81 75 GLY A C 1
ATOM 559 O O . GLY A 1 75 ? 8.797 -11.531 -11.602 1 98.81 75 GLY A O 1
ATOM 560 N N . SER A 1 76 ? 8.398 -11.984 -13.781 1 98.81 76 SER A N 1
ATOM 561 C CA . SER A 1 76 ? 9.68 -11.453 -14.242 1 98.81 76 SER A CA 1
ATOM 562 C C . SER A 1 76 ? 9.805 -9.969 -13.922 1 98.81 76 SER A C 1
ATOM 564 O O . SER A 1 76 ? 10.875 -9.5 -13.531 1 98.81 76 SER A O 1
ATOM 566 N N . GLY A 1 77 ? 8.719 -9.266 -14.141 1 98.69 77 GLY A N 1
ATOM 567 C CA . GLY A 1 77 ? 8.727 -7.855 -13.789 1 98.69 77 GLY A CA 1
ATOM 568 C C . GLY A 1 77 ? 8.984 -7.602 -12.32 1 98.69 77 GLY A C 1
ATOM 569 O O . GLY A 1 77 ? 9.758 -6.711 -11.961 1 98.69 77 GLY A O 1
ATOM 570 N N . CYS A 1 78 ? 8.375 -8.359 -11.461 1 98.81 78 CYS A N 1
ATOM 571 C CA . CYS A 1 78 ? 8.594 -8.242 -10.023 1 98.81 78 CYS A CA 1
ATOM 572 C C . CYS A 1 78 ? 10.047 -8.516 -9.664 1 98.81 78 CYS A C 1
ATOM 574 O O . CYS A 1 78 ? 10.633 -7.812 -8.836 1 98.81 78 CYS A O 1
ATOM 576 N N . GLN A 1 79 ? 10.602 -9.555 -10.273 1 98.88 79 GLN A N 1
ATOM 577 C CA . GLN A 1 79 ? 11.992 -9.922 -9.984 1 98.88 79 GLN A CA 1
ATOM 578 C C . GLN A 1 79 ? 12.945 -8.828 -10.453 1 98.88 79 GLN A C 1
ATOM 580 O O . GLN A 1 79 ? 13.914 -8.5 -9.75 1 98.88 79 GLN A O 1
ATOM 585 N N . LEU A 1 80 ? 12.695 -8.227 -11.648 1 98.75 80 LEU A N 1
ATOM 586 C CA . LEU A 1 80 ? 13.539 -7.148 -12.148 1 98.75 80 LEU A CA 1
ATOM 587 C C . LEU A 1 80 ? 13.453 -5.93 -11.234 1 98.75 80 LEU A C 1
ATOM 589 O O . LEU A 1 80 ? 14.461 -5.277 -10.961 1 98.75 80 LEU A O 1
ATOM 593 N N . ALA A 1 81 ? 12.227 -5.656 -10.805 1 98.44 81 ALA A N 1
ATOM 594 C CA . ALA A 1 81 ? 12.055 -4.531 -9.883 1 98.44 81 ALA A CA 1
ATOM 595 C C . ALA A 1 81 ? 12.828 -4.758 -8.586 1 98.44 81 ALA A C 1
ATOM 597 O O . ALA A 1 81 ? 13.445 -3.832 -8.055 1 98.44 81 ALA A O 1
ATOM 598 N N . LEU A 1 82 ? 12.789 -5.941 -8.047 1 98.62 82 LEU A N 1
ATOM 599 C CA . LEU A 1 82 ? 13.523 -6.27 -6.836 1 98.62 82 LEU A CA 1
ATOM 600 C C . LEU A 1 82 ? 15.031 -6.109 -7.051 1 98.62 82 LEU A C 1
ATOM 602 O O . LEU A 1 82 ? 15.719 -5.535 -6.207 1 98.62 82 LEU A O 1
ATOM 606 N N . LEU A 1 83 ? 15.516 -6.574 -8.203 1 98.62 83 LEU A N 1
ATOM 607 C CA . LEU A 1 83 ? 16.938 -6.484 -8.531 1 98.62 83 LEU A CA 1
ATOM 608 C C . LEU A 1 83 ? 17.375 -5.031 -8.648 1 98.62 83 LEU A C 1
ATOM 610 O O . LEU A 1 83 ? 18.547 -4.707 -8.406 1 98.62 83 LEU A O 1
ATOM 614 N N . ASP A 1 84 ? 16.469 -4.195 -8.992 1 97.44 84 ASP A N 1
ATOM 615 C CA . ASP A 1 84 ? 16.75 -2.779 -9.18 1 97.44 84 ASP A CA 1
ATOM 616 C C . ASP A 1 84 ? 16.594 -2.002 -7.879 1 97.44 84 ASP A C 1
ATOM 618 O O . ASP A 1 84 ? 16.812 -0.792 -7.836 1 97.44 84 ASP A O 1
ATOM 622 N N . ASP A 1 85 ? 16.172 -2.637 -6.844 1 97.38 85 ASP A N 1
ATOM 623 C CA . ASP A 1 85 ? 15.914 -1.995 -5.559 1 97.38 85 ASP A CA 1
ATOM 624 C C . ASP A 1 85 ? 17.109 -2.15 -4.613 1 97.38 85 ASP A C 1
ATOM 626 O O . ASP A 1 85 ? 17.078 -2.992 -3.715 1 97.38 85 ASP A O 1
ATOM 630 N N . ALA A 1 86 ? 18.094 -1.241 -4.73 1 96.94 86 ALA A N 1
ATOM 631 C CA . ALA A 1 86 ? 19.328 -1.32 -3.963 1 96.94 86 ALA A CA 1
ATOM 632 C C . ALA A 1 86 ? 19.047 -1.257 -2.463 1 96.94 86 ALA A C 1
ATOM 634 O O . ALA A 1 86 ? 19.703 -1.945 -1.674 1 96.94 86 ALA A O 1
ATOM 635 N N . GLU A 1 87 ? 18.109 -0.515 -2.084 1 95.62 87 GLU A N 1
ATOM 636 C CA . GLU A 1 87 ? 17.766 -0.389 -0.671 1 95.62 87 GLU A CA 1
ATOM 637 C C . GLU A 1 87 ? 17.219 -1.703 -0.117 1 95.62 87 GLU A C 1
ATOM 639 O O . GLU A 1 87 ? 17.578 -2.111 0.989 1 95.62 87 GLU A O 1
ATOM 644 N N . MET A 1 88 ? 16.344 -2.34 -0.859 1 97.44 88 MET A N 1
ATOM 645 C CA . MET A 1 88 ? 15.773 -3.613 -0.43 1 97.44 88 MET A CA 1
ATOM 646 C C . MET A 1 88 ? 16.844 -4.695 -0.364 1 97.44 88 MET A C 1
ATOM 648 O O . MET A 1 88 ? 16.859 -5.504 0.568 1 97.44 88 MET A O 1
ATOM 652 N N . LEU A 1 89 ? 17.734 -4.715 -1.351 1 98.06 89 LEU A N 1
ATOM 653 C CA . LEU A 1 89 ? 18.828 -5.691 -1.356 1 98.06 89 LEU A CA 1
ATOM 654 C C . LEU A 1 89 ? 19.734 -5.492 -0.153 1 98.06 89 LEU A C 1
ATOM 656 O O . LEU A 1 89 ? 20.156 -6.465 0.483 1 98.06 89 LEU A O 1
ATOM 660 N N . GLU A 1 90 ? 20 -4.227 0.186 1 97.12 90 GLU A N 1
ATOM 661 C CA . GLU A 1 90 ? 20.828 -3.939 1.357 1 97.12 90 GLU A CA 1
ATOM 662 C C . GLU A 1 90 ? 20.109 -4.348 2.645 1 97.12 90 GLU A C 1
ATOM 664 O O . GLU A 1 90 ? 20.75 -4.875 3.564 1 97.12 90 GLU A O 1
ATOM 669 N N . ARG A 1 91 ? 18.891 -4.137 2.68 1 96.12 91 ARG A N 1
ATOM 670 C CA . ARG A 1 91 ? 18.094 -4.559 3.834 1 96.12 91 ARG A CA 1
ATOM 671 C C . ARG A 1 91 ? 18.172 -6.07 4.016 1 96.12 91 ARG A C 1
ATOM 673 O O . ARG A 1 91 ? 18.297 -6.562 5.137 1 96.12 91 ARG A O 1
ATOM 680 N N . ALA A 1 92 ? 18.016 -6.793 2.938 1 97.88 92 ALA A N 1
ATOM 681 C CA . ALA A 1 92 ? 18.109 -8.25 2.998 1 97.88 92 ALA A CA 1
ATOM 682 C C . ALA A 1 92 ? 19.469 -8.68 3.545 1 97.88 92 ALA A C 1
ATOM 684 O O . ALA A 1 92 ? 19.547 -9.539 4.43 1 97.88 92 ALA A O 1
ATOM 685 N N . ARG A 1 93 ? 20.469 -8.047 3.08 1 96.5 93 ARG A N 1
ATOM 686 C CA . ARG A 1 93 ? 21.828 -8.367 3.521 1 96.5 93 ARG A CA 1
ATOM 687 C C . ARG A 1 93 ? 21.984 -8.109 5.016 1 96.5 93 ARG A C 1
ATOM 689 O O . ARG A 1 93 ? 22.5 -8.961 5.742 1 96.5 93 ARG A O 1
ATOM 696 N N . GLN A 1 94 ? 21.516 -7 5.445 1 94.19 94 GLN A N 1
ATOM 697 C CA . GLN A 1 94 ? 21.625 -6.625 6.852 1 94.19 94 GLN A CA 1
ATOM 698 C C . GLN A 1 94 ? 20.812 -7.562 7.742 1 94.19 94 GLN A C 1
ATOM 700 O O . GLN A 1 94 ? 21.188 -7.809 8.891 1 94.19 94 GLN A O 1
ATOM 705 N N . ALA A 1 95 ? 19.797 -8.094 7.191 1 94.44 95 ALA A N 1
ATOM 706 C CA . ALA A 1 95 ? 18.938 -9.008 7.934 1 94.44 95 ALA A CA 1
ATOM 707 C C . ALA A 1 95 ? 19.484 -10.43 7.91 1 94.44 95 ALA A C 1
ATOM 709 O O . ALA A 1 95 ? 18.922 -11.336 8.523 1 94.44 95 ALA A O 1
ATOM 710 N N . GLY A 1 96 ? 20.578 -10.648 7.211 1 95.81 96 GLY A N 1
ATOM 711 C CA . GLY A 1 96 ? 21.125 -11.977 7.066 1 95.81 96 GLY A CA 1
ATOM 712 C C . GLY A 1 96 ? 20.297 -12.891 6.191 1 95.81 96 GLY A C 1
ATOM 713 O O . GLY A 1 96 ? 20.234 -14.102 6.418 1 95.81 96 GLY A O 1
ATOM 714 N N . VAL A 1 97 ? 19.547 -12.289 5.293 1 98.25 97 VAL A N 1
ATOM 715 C CA . VAL A 1 97 ? 18.672 -13.047 4.402 1 98.25 97 VAL A CA 1
ATOM 716 C C . VAL A 1 97 ? 19.266 -13.062 2.994 1 98.25 97 VAL A C 1
ATOM 718 O O . VAL A 1 97 ? 19.5 -12.008 2.4 1 98.25 97 VAL A O 1
ATOM 721 N N . ALA A 1 98 ? 19.547 -14.211 2.459 1 98.62 98 ALA A N 1
ATOM 722 C CA . ALA A 1 98 ? 19.875 -14.352 1.044 1 98.62 98 ALA A CA 1
ATOM 723 C C . ALA A 1 98 ? 18.625 -14.414 0.185 1 98.62 98 ALA A C 1
ATOM 725 O O . ALA A 1 98 ? 17.531 -14.703 0.687 1 98.62 98 ALA A O 1
ATOM 726 N N . LEU A 1 99 ? 18.766 -14.039 -1.061 1 98.88 99 LEU A N 1
ATOM 727 C CA . LEU A 1 99 ? 17.688 -14.133 -2.029 1 98.88 99 LEU A CA 1
ATOM 728 C C . LEU A 1 99 ? 17.984 -15.195 -3.08 1 98.88 99 LEU A C 1
ATOM 730 O O . LEU A 1 99 ? 19.109 -15.305 -3.557 1 98.88 99 LEU A O 1
ATOM 734 N N . LEU A 1 100 ? 17.047 -16.016 -3.357 1 98.88 100 LEU A N 1
ATOM 735 C CA . LEU A 1 100 ? 17.094 -16.938 -4.496 1 98.88 100 LEU A CA 1
ATOM 736 C C . LEU A 1 100 ? 15.984 -16.594 -5.5 1 98.88 100 LEU A C 1
ATOM 738 O O . LEU A 1 100 ? 14.812 -16.859 -5.238 1 98.88 100 LEU A O 1
ATOM 742 N N . LEU A 1 101 ? 16.375 -16 -6.609 1 98.94 101 LEU A N 1
ATOM 743 C CA . LEU A 1 101 ? 15.43 -15.695 -7.676 1 98.94 101 LEU A CA 1
ATOM 744 C C . LEU A 1 101 ? 15.43 -16.781 -8.734 1 98.94 101 LEU A C 1
ATOM 746 O O . LEU A 1 101 ? 16.484 -17.156 -9.258 1 98.94 101 LEU A O 1
ATOM 750 N N . VAL A 1 102 ? 14.258 -17.359 -8.977 1 98.94 102 VAL A N 1
ATOM 751 C CA . VAL A 1 102 ? 14.102 -18.422 -9.969 1 98.94 102 VAL A CA 1
ATOM 752 C C . VAL A 1 102 ? 13.281 -17.906 -11.148 1 98.94 102 VAL A C 1
ATOM 754 O O . VAL A 1 102 ? 12.078 -17.672 -11.031 1 98.94 102 VAL A O 1
ATOM 757 N N . HIS A 1 103 ? 13.977 -17.703 -12.281 1 98.75 103 HIS A N 1
ATOM 758 C CA . HIS A 1 103 ? 13.438 -17.188 -13.531 1 98.75 103 HIS A CA 1
ATOM 759 C C . HIS A 1 103 ? 13.711 -18.125 -14.695 1 98.75 103 HIS A C 1
ATOM 761 O O . HIS A 1 103 ? 14.852 -18.25 -15.148 1 98.75 103 HIS A O 1
ATOM 767 N N . ALA A 1 104 ? 12.805 -18.812 -15.273 1 97.75 104 ALA A N 1
ATOM 768 C CA . ALA A 1 104 ? 11.43 -18.969 -14.812 1 97.75 104 ALA A CA 1
ATOM 769 C C . ALA A 1 104 ? 11.062 -20.438 -14.656 1 97.75 104 ALA A C 1
ATOM 771 O O . ALA A 1 104 ? 11.648 -21.312 -15.305 1 97.75 104 ALA A O 1
ATOM 772 N N . VAL A 1 105 ? 10.211 -20.812 -13.82 1 98.69 105 VAL A N 1
ATOM 773 C CA . VAL A 1 105 ? 9.922 -22.188 -13.43 1 98.69 105 VAL A CA 1
ATOM 774 C C . VAL A 1 105 ? 9.445 -22.984 -14.648 1 98.69 105 VAL A C 1
ATOM 776 O O . VAL A 1 105 ? 9.859 -24.125 -14.852 1 98.69 105 VAL A O 1
ATOM 779 N N . ASN A 1 106 ? 8.602 -22.375 -15.43 1 98.69 106 ASN A N 1
ATOM 780 C CA . ASN A 1 106 ? 8.039 -22.953 -16.641 1 98.69 106 ASN A CA 1
ATOM 781 C C . ASN A 1 106 ? 8.375 -22.109 -17.875 1 98.69 106 ASN A C 1
ATOM 783 O O . ASN A 1 106 ? 7.5 -21.453 -18.438 1 98.69 106 ASN A O 1
ATOM 787 N N . PRO A 1 107 ? 9.68 -22.203 -18.344 1 98.69 107 PRO A N 1
ATOM 788 C CA . PRO A 1 107 ? 10.094 -21.359 -19.453 1 98.69 107 PRO A CA 1
ATOM 789 C C . PRO A 1 107 ? 9.328 -21.672 -20.75 1 98.69 107 PRO A C 1
ATOM 791 O O . PRO A 1 107 ? 9.109 -20.766 -21.562 1 98.69 107 PRO A O 1
ATOM 794 N N . HIS A 1 108 ? 8.867 -22.891 -20.906 1 98.44 108 HIS A N 1
ATOM 795 C CA . HIS A 1 108 ? 8.102 -23.234 -22.094 1 98.44 108 HIS A CA 1
ATOM 796 C C . HIS A 1 108 ? 6.785 -22.469 -22.156 1 98.44 108 HIS A C 1
ATOM 798 O O . HIS A 1 108 ? 6.504 -21.781 -23.141 1 98.44 108 HIS A O 1
ATOM 804 N N . GLY A 1 109 ? 6.043 -22.625 -21.062 1 98.56 109 GLY A N 1
ATOM 805 C CA . GLY A 1 109 ? 4.789 -21.891 -21.031 1 98.56 109 GLY A CA 1
ATOM 806 C C . GLY A 1 109 ? 4.973 -20.391 -21.172 1 98.56 109 GLY A C 1
ATOM 807 O O . GLY A 1 109 ? 4.18 -19.719 -21.844 1 98.56 109 GLY A O 1
ATOM 808 N N . PHE A 1 110 ? 5.996 -19.891 -20.531 1 98.75 110 PHE A N 1
ATOM 809 C CA . PHE A 1 110 ? 6.332 -18.484 -20.625 1 98.75 110 PHE A CA 1
ATOM 810 C C . PHE A 1 110 ? 6.562 -18.062 -22.078 1 98.75 110 PHE A C 1
ATOM 812 O O . PHE A 1 110 ? 5.949 -17.109 -22.547 1 98.75 110 PHE A O 1
ATOM 819 N N . SER A 1 111 ? 7.316 -18.734 -22.812 1 98.56 111 SER A N 1
ATOM 820 C CA . SER A 1 111 ? 7.668 -18.422 -24.203 1 98.56 111 SER A CA 1
ATOM 821 C C . SER A 1 111 ? 6.473 -18.625 -25.125 1 98.56 111 SER A C 1
ATOM 823 O O . SER A 1 111 ? 6.199 -17.781 -25.984 1 98.56 111 SER A O 1
ATOM 825 N N . TRP A 1 112 ? 5.73 -19.688 -24.906 1 98 112 TRP A N 1
ATOM 826 C CA . TRP A 1 112 ? 4.691 -20.094 -25.844 1 98 112 TRP A CA 1
ATOM 827 C C . TRP A 1 112 ? 3.336 -19.516 -25.438 1 98 112 TRP A C 1
ATOM 829 O O . TRP A 1 112 ? 2.305 -19.891 -26 1 98 112 TRP A O 1
ATOM 839 N N . ILE A 1 113 ? 3.326 -18.672 -24.453 1 98.31 113 ILE A N 1
ATOM 840 C CA . ILE A 1 113 ? 2.111 -18.016 -23.969 1 98.31 113 ILE A CA 1
ATOM 841 C C . ILE A 1 113 ? 1.085 -19.078 -23.578 1 98.31 113 ILE A C 1
ATOM 843 O O . ILE A 1 113 ? -0.035 -19.094 -24.094 1 98.31 113 ILE A O 1
ATOM 847 N N . ALA A 1 114 ? 1.501 -19.875 -22.703 1 98.12 114 ALA A N 1
ATOM 848 C CA . ALA A 1 114 ? 0.667 -20.938 -22.141 1 98.12 114 ALA A CA 1
ATOM 849 C C . ALA A 1 114 ? 0.825 -21.031 -20.625 1 98.12 114 ALA A C 1
ATOM 851 O O . ALA A 1 114 ? 1.873 -20.672 -20.094 1 98.12 114 ALA A O 1
ATOM 852 N N . ARG A 1 115 ? -0.168 -21.422 -20 1 98.12 115 ARG A N 1
ATOM 853 C CA . ARG A 1 115 ? -0.116 -21.641 -18.562 1 98.12 115 ARG A CA 1
ATOM 854 C C . ARG A 1 115 ? 0.688 -22.891 -18.234 1 98.12 115 ARG A C 1
ATOM 856 O O . ARG A 1 115 ? 1.43 -22.922 -17.25 1 98.12 115 ARG A O 1
ATOM 863 N N . THR A 1 116 ? 0.578 -23.906 -19.062 1 98.06 116 THR A N 1
ATOM 864 C CA . THR A 1 116 ? 1.132 -25.234 -18.828 1 98.06 116 THR A CA 1
ATOM 865 C C . THR A 1 116 ? 2.486 -25.375 -19.516 1 98.06 116 THR A C 1
ATOM 867 O O . THR A 1 116 ? 2.916 -24.5 -20.25 1 98.06 116 THR A O 1
ATOM 870 N N . ASP A 1 117 ? 3.15 -26.5 -19.188 1 97.75 117 ASP A N 1
ATOM 871 C CA . ASP A 1 117 ? 4.453 -26.766 -19.797 1 97.75 117 ASP A CA 1
ATOM 872 C C . ASP A 1 117 ? 4.305 -27.484 -21.125 1 97.75 117 ASP A C 1
ATOM 874 O O . ASP A 1 117 ? 3.223 -27.484 -21.719 1 97.75 117 ASP A O 1
ATOM 878 N N . GLU A 1 118 ? 5.371 -28.016 -21.734 1 95.94 118 GLU A N 1
ATOM 879 C CA . GLU A 1 118 ? 5.402 -28.625 -23.062 1 95.94 118 GLU A CA 1
ATOM 880 C C . GLU A 1 118 ? 4.531 -29.875 -23.125 1 95.94 118 GLU A C 1
ATOM 882 O O . GLU A 1 118 ? 4.059 -30.25 -24.188 1 95.94 118 GLU A O 1
ATOM 887 N N . GLY A 1 119 ? 4.309 -30.516 -22.016 1 96.44 119 GLY A N 1
ATOM 888 C CA . GLY A 1 119 ? 3.451 -31.688 -21.953 1 96.44 119 GLY A CA 1
ATOM 889 C C . GLY A 1 119 ? 2.023 -31.359 -21.547 1 96.44 119 GLY A C 1
ATOM 890 O O . GLY A 1 119 ? 1.253 -32.25 -21.203 1 96.44 119 GLY A O 1
ATOM 891 N N . ASN A 1 120 ? 1.671 -30.062 -21.516 1 97.69 120 ASN A N 1
ATOM 892 C CA . ASN A 1 120 ? 0.376 -29.562 -21.062 1 97.69 120 ASN A CA 1
ATOM 893 C C . ASN A 1 120 ? 0.184 -29.766 -19.562 1 97.69 120 ASN A C 1
ATOM 895 O O . ASN A 1 120 ? -0.946 -29.781 -19.062 1 97.69 120 ASN A O 1
ATOM 899 N N . VAL A 1 121 ? 1.219 -29.922 -18.891 1 98 121 VAL A N 1
ATOM 900 C CA . VAL A 1 121 ? 1.158 -30.172 -17.453 1 98 121 VAL A CA 1
ATOM 901 C C . VAL A 1 121 ? 1.062 -28.859 -16.688 1 98 121 VAL A C 1
ATOM 903 O O . VAL A 1 121 ? 1.808 -27.922 -16.969 1 98 121 VAL A O 1
ATOM 906 N N . ASP A 1 122 ? 0.105 -28.75 -15.844 1 97.88 122 ASP A N 1
ATOM 907 C CA . ASP A 1 122 ? 0.077 -27.703 -14.844 1 97.88 122 ASP A CA 1
ATOM 908 C C . ASP A 1 122 ? 1.02 -28.016 -13.688 1 97.88 122 ASP A C 1
ATOM 910 O O . ASP A 1 122 ? 0.773 -28.938 -12.914 1 97.88 122 ASP A O 1
ATOM 914 N N . LEU A 1 123 ? 1.985 -27.188 -13.5 1 97.31 123 LEU A N 1
ATOM 915 C CA . LEU A 1 123 ? 3.074 -27.516 -12.594 1 97.31 123 LEU A CA 1
ATOM 916 C C . LEU A 1 123 ? 2.604 -27.484 -11.141 1 97.31 123 LEU A C 1
ATOM 918 O O . LEU A 1 123 ? 3.205 -28.125 -10.273 1 97.31 123 LEU A O 1
ATOM 922 N N . ASN A 1 124 ? 1.546 -26.75 -10.797 1 96.69 124 ASN A N 1
ATOM 923 C CA . ASN A 1 124 ? 0.979 -26.75 -9.453 1 96.69 124 ASN A CA 1
ATOM 924 C C . ASN A 1 124 ? 0.039 -27.938 -9.242 1 96.69 124 ASN A C 1
ATOM 926 O O . ASN A 1 124 ? -0.723 -27.969 -8.273 1 96.69 124 ASN A O 1
ATOM 930 N N . ARG A 1 125 ? 0.053 -28.906 -10.102 1 96.06 125 ARG A N 1
ATOM 931 C CA . ARG A 1 125 ? -0.637 -30.172 -9.914 1 96.06 125 ARG A CA 1
ATOM 932 C C . ARG A 1 125 ? 0.328 -31.344 -10.055 1 96.06 125 ARG A C 1
ATOM 934 O O . ARG A 1 125 ? -0.059 -32.5 -9.875 1 96.06 125 ARG A O 1
ATOM 941 N N . ASN A 1 126 ? 1.489 -31.031 -10.273 1 97 126 ASN A N 1
ATOM 942 C CA . ASN A 1 126 ? 2.4 -32.062 -10.711 1 97 126 ASN A CA 1
ATOM 943 C C . ASN A 1 126 ? 3.266 -32.594 -9.562 1 97 126 ASN A C 1
ATOM 945 O O . ASN A 1 126 ? 3.861 -33.656 -9.664 1 97 126 ASN A O 1
ATOM 949 N N . ALA A 1 127 ? 3.408 -31.906 -8.5 1 94.19 127 ALA A N 1
ATOM 950 C CA . ALA A 1 127 ? 4.219 -32.375 -7.387 1 94.19 127 ALA A CA 1
ATOM 951 C C . ALA A 1 127 ? 3.553 -33.562 -6.684 1 94.19 127 ALA A C 1
ATOM 953 O O . ALA A 1 127 ? 3.236 -33.469 -5.492 1 94.19 127 ALA A O 1
ATOM 954 N N . GLN A 1 128 ? 3.369 -34.531 -7.422 1 92.75 128 GLN A N 1
ATOM 955 C CA . GLN A 1 128 ? 2.822 -35.812 -6.969 1 92.75 128 GLN A CA 1
ATOM 956 C C . GLN A 1 128 ? 3.908 -36.875 -6.887 1 92.75 128 GLN A C 1
ATOM 958 O O . GLN A 1 128 ? 4.945 -36.781 -7.547 1 92.75 128 GLN A O 1
ATOM 963 N N . PRO A 1 129 ? 3.709 -37.875 -6.078 1 90.06 129 PRO A N 1
ATOM 964 C CA . PRO A 1 129 ? 4.746 -38.906 -5.938 1 90.06 129 PRO A CA 1
ATOM 965 C C . PRO A 1 129 ? 4.898 -39.75 -7.191 1 90.06 129 PRO A C 1
ATOM 967 O O . PRO A 1 129 ? 5.973 -40.312 -7.434 1 90.06 129 PRO A O 1
ATOM 970 N N . PHE A 1 130 ? 4.066 -39.938 -8.086 1 94.25 130 PHE A N 1
ATOM 971 C CA . PHE A 1 130 ? 4.027 -40.781 -9.266 1 94.25 130 PHE A CA 1
ATOM 972 C C . PHE A 1 130 ? 4.699 -42.125 -8.992 1 94.25 130 PHE A C 1
ATOM 974 O O . PHE A 1 130 ? 5.555 -42.562 -9.758 1 94.25 130 PHE A O 1
ATOM 981 N N . ASP A 1 131 ? 4.379 -42.75 -7.934 1 92.62 131 ASP A N 1
ATOM 982 C CA . ASP A 1 131 ? 5.008 -44 -7.484 1 92.62 131 ASP A CA 1
ATOM 983 C C . ASP A 1 131 ? 4.09 -45.188 -7.711 1 92.62 131 ASP A C 1
ATOM 985 O O . ASP A 1 131 ? 4.293 -46.25 -7.125 1 92.62 131 ASP A O 1
ATOM 989 N N . GLY A 1 132 ? 3.086 -45.031 -8.383 1 90.56 132 GLY A N 1
ATOM 990 C CA . GLY A 1 132 ? 2.145 -46.125 -8.68 1 90.56 132 GLY A CA 1
ATOM 991 C C . GLY A 1 132 ? 0.851 -46 -7.891 1 90.56 132 GLY A C 1
ATOM 992 O O . GLY A 1 132 ? -0.139 -46.656 -8.219 1 90.56 132 GLY A O 1
ATOM 993 N N . ARG A 1 133 ? 0.93 -45.406 -6.742 1 86 133 ARG A N 1
ATOM 994 C CA . ARG A 1 133 ? -0.306 -45.188 -6.004 1 86 133 ARG A CA 1
ATOM 995 C C . ARG A 1 133 ? -1.268 -44.312 -6.801 1 86 133 ARG A C 1
ATOM 997 O O . ARG A 1 133 ? -0.84 -43.531 -7.645 1 86 133 ARG A O 1
ATOM 1004 N N . PRO A 1 134 ? -2.463 -44.344 -6.555 1 91.19 134 PRO A N 1
ATOM 1005 C CA . PRO A 1 134 ? -3.447 -43.562 -7.297 1 91.19 134 PRO A CA 1
ATOM 1006 C C . PRO A 1 134 ? -3.264 -42.062 -7.102 1 91.19 134 PRO A C 1
ATOM 1008 O O . PRO A 1 134 ? -2.951 -41.594 -5.996 1 91.19 134 PRO A O 1
ATOM 1011 N N . LEU A 1 135 ? -3.393 -41.438 -8.195 1 93.75 135 LEU A N 1
ATOM 1012 C CA . LEU A 1 135 ? -3.369 -39.969 -8.172 1 93.75 135 LEU A CA 1
ATOM 1013 C C . LEU A 1 135 ? -4.738 -39.406 -7.801 1 93.75 135 LEU A C 1
ATOM 1015 O O . LEU A 1 135 ? -5.738 -40.125 -7.848 1 93.75 135 LEU A O 1
ATOM 1019 N N . PRO A 1 136 ? -4.793 -38.156 -7.324 1 92.62 136 PRO A N 1
ATOM 1020 C CA . PRO A 1 136 ? -6.082 -37.594 -6.934 1 92.62 136 PRO A CA 1
ATOM 1021 C C . PRO A 1 136 ? -7.129 -37.688 -8.039 1 92.62 136 PRO A C 1
ATOM 1023 O O . PRO A 1 136 ? -6.844 -37.375 -9.195 1 92.62 136 PRO A O 1
ATOM 1026 N N . ALA A 1 137 ? -8.305 -38.094 -7.664 1 92.94 137 ALA A N 1
ATOM 1027 C CA . ALA A 1 137 ? -9.398 -38.281 -8.617 1 92.94 137 ALA A CA 1
ATOM 1028 C C . ALA A 1 137 ? -10.18 -36.969 -8.805 1 92.94 137 ALA A C 1
ATOM 1030 O O . ALA A 1 137 ? -10.289 -36.156 -7.879 1 92.94 137 ALA A O 1
ATOM 1031 N N . ASN A 1 138 ? -10.641 -36.75 -9.977 1 95.19 138 ASN A N 1
ATOM 1032 C CA . ASN A 1 138 ? -11.555 -35.656 -10.312 1 95.19 138 ASN A CA 1
ATOM 1033 C C . ASN A 1 138 ? -12.625 -36.125 -11.297 1 95.19 138 ASN A C 1
ATOM 1035 O O . ASN A 1 138 ? -12.594 -35.75 -12.469 1 95.19 138 ASN A O 1
ATOM 1039 N N . PRO A 1 139 ? -13.578 -36.875 -10.758 1 93.25 139 PRO A N 1
ATOM 1040 C CA . PRO A 1 139 ? -14.625 -37.375 -11.648 1 93.25 139 PRO A CA 1
ATOM 1041 C C . PRO A 1 139 ? -15.43 -36.25 -12.305 1 93.25 139 PRO A C 1
ATOM 1043 O O . PRO A 1 139 ? -15.922 -36.406 -13.43 1 93.25 139 PRO A O 1
ATOM 1046 N N . GLY A 1 140 ? -15.531 -35.219 -11.602 1 93.62 140 GLY A N 1
ATOM 1047 C CA . GLY A 1 140 ? -16.234 -34.062 -12.18 1 93.62 140 GLY A CA 1
ATOM 1048 C C . GLY A 1 140 ? -15.617 -33.594 -13.469 1 93.62 140 GLY A C 1
ATOM 1049 O O . GLY A 1 140 ? -16.344 -33.25 -14.422 1 93.62 140 GLY A O 1
ATOM 1050 N N . TYR A 1 141 ? -14.359 -33.531 -13.516 1 96.06 141 TYR A N 1
ATOM 1051 C CA . TYR A 1 141 ? -13.688 -33.094 -14.742 1 96.06 141 TYR A CA 1
ATOM 1052 C C . TYR A 1 141 ? -14 -34.062 -15.891 1 96.06 141 TYR A C 1
ATOM 1054 O O . TYR A 1 141 ? -14.203 -33.625 -17.031 1 96.06 141 TYR A O 1
ATOM 1062 N N . GLY A 1 142 ? -13.938 -35.344 -15.641 1 95 142 GLY A N 1
ATOM 1063 C CA . GLY A 1 142 ? -14.242 -36.312 -16.672 1 95 142 GLY A CA 1
ATOM 1064 C C . GLY A 1 142 ? -15.57 -36.062 -17.359 1 95 142 GLY A C 1
ATOM 1065 O O . GLY A 1 142 ? -15.695 -36.281 -18.578 1 95 142 GLY A O 1
ATOM 1066 N N . GLN A 1 143 ? -16.469 -35.531 -16.609 1 93.88 143 GLN A N 1
ATOM 1067 C CA . GLN A 1 143 ? -17.812 -35.312 -17.125 1 93.88 143 GLN A CA 1
ATOM 1068 C C . GLN A 1 143 ? -17.844 -34.094 -18.047 1 93.88 143 GLN A C 1
ATOM 1070 O O . GLN A 1 143 ? -18.719 -34 -18.922 1 93.88 143 GLN A O 1
ATOM 1075 N N . ILE A 1 144 ? -16.906 -33.25 -17.844 1 96.38 144 ILE A N 1
ATOM 1076 C CA . ILE A 1 144 ? -17.047 -31.984 -18.562 1 96.38 144 ILE A CA 1
ATOM 1077 C C . ILE A 1 144 ? -15.852 -31.797 -19.5 1 96.38 144 ILE A C 1
ATOM 1079 O O . ILE A 1 144 ? -15.727 -30.75 -20.141 1 96.38 144 ILE A O 1
ATOM 1083 N N . HIS A 1 145 ? -14.992 -32.75 -19.609 1 96.31 145 HIS A N 1
ATOM 1084 C CA . HIS A 1 145 ? -13.789 -32.625 -20.438 1 96.31 145 HIS A CA 1
ATOM 1085 C C . HIS A 1 145 ? -14.141 -32.188 -21.859 1 96.31 145 HIS A C 1
ATOM 1087 O O . HIS A 1 145 ? -13.57 -31.234 -22.375 1 96.31 145 HIS A O 1
ATOM 1093 N N . GLU A 1 146 ? -15.094 -32.844 -22.469 1 95.25 146 GLU A N 1
ATOM 1094 C CA . GLU A 1 146 ? -15.445 -32.562 -23.859 1 95.25 146 GLU A CA 1
ATOM 1095 C C . GLU A 1 146 ? -16.109 -31.203 -24 1 95.25 146 GLU A C 1
ATOM 1097 O O . GLU A 1 146 ? -16.016 -30.562 -25.047 1 95.25 146 GLU A O 1
ATOM 1102 N N . LEU A 1 147 ? -16.734 -30.844 -22.938 1 95.75 147 LEU A N 1
ATOM 1103 C CA . LEU A 1 147 ? -17.344 -29.516 -22.953 1 95.75 147 LEU A CA 1
ATOM 1104 C C . LEU A 1 147 ? -16.297 -28.422 -22.891 1 95.75 147 LEU A C 1
ATOM 1106 O O . LEU A 1 147 ? -16.422 -27.391 -23.547 1 95.75 147 LEU A O 1
ATOM 1110 N N . LEU A 1 148 ? -15.305 -28.625 -22.141 1 96.12 148 LEU A N 1
ATOM 1111 C CA . LEU A 1 148 ? -14.242 -27.641 -21.938 1 96.12 148 LEU A CA 1
ATOM 1112 C C . LEU A 1 148 ? -13.344 -27.562 -23.172 1 96.12 148 LEU A C 1
ATOM 1114 O O . LEU A 1 148 ? -12.773 -26.5 -23.453 1 96.12 148 LEU A O 1
ATOM 1118 N N . LEU A 1 149 ? -13.188 -28.656 -23.844 1 95.75 149 LEU A N 1
ATOM 1119 C CA . LEU A 1 149 ? -12.398 -28.703 -25.078 1 95.75 149 LEU A CA 1
ATOM 1120 C C . LEU A 1 149 ? -13.266 -29.094 -26.266 1 95.75 149 LEU A C 1
ATOM 1122 O O . LEU A 1 149 ? -13.156 -30.219 -26.766 1 95.75 149 LEU A O 1
ATOM 1126 N N . PRO A 1 150 ? -13.977 -28.156 -26.766 1 93.5 150 PRO A N 1
ATOM 1127 C CA . PRO A 1 150 ? -14.875 -28.469 -27.875 1 93.5 150 PRO A CA 1
ATOM 1128 C C . PRO A 1 150 ? -14.133 -28.688 -29.203 1 93.5 150 PRO A C 1
ATOM 1130 O O . PRO A 1 150 ? -12.969 -28.281 -29.328 1 93.5 150 PRO A O 1
ATOM 1133 N N . ALA A 1 151 ? -14.805 -29.203 -30.125 1 91.44 151 ALA A N 1
ATOM 1134 C CA . ALA A 1 151 ? -14.219 -29.547 -31.422 1 91.44 151 ALA A CA 1
ATOM 1135 C C . ALA A 1 151 ? -13.898 -28.297 -32.219 1 91.44 151 ALA A C 1
ATOM 1137 O O . ALA A 1 151 ? -12.969 -28.297 -33.031 1 91.44 151 ALA A O 1
ATOM 1138 N N . GLN A 1 152 ? -14.648 -27.328 -31.922 1 92.31 152 GLN A N 1
ATOM 1139 C CA . GLN A 1 152 ? -14.422 -26.094 -32.656 1 92.31 152 GLN A CA 1
ATOM 1140 C C . GLN A 1 152 ? -14.227 -24.922 -31.719 1 92.31 152 GLN A C 1
ATOM 1142 O O . GLN A 1 152 ? -14.742 -24.922 -30.609 1 92.31 152 GLN A O 1
ATOM 1147 N N . TRP A 1 153 ? -13.531 -23.938 -32.25 1 93.88 153 TRP A N 1
ATOM 1148 C CA . TRP A 1 153 ? -13.352 -22.672 -31.547 1 93.88 153 TRP A CA 1
ATOM 1149 C C . TRP A 1 153 ? -13.57 -21.484 -32.5 1 93.88 153 TRP A C 1
ATOM 1151 O O . TRP A 1 153 ? -13.023 -21.453 -33.594 1 93.88 153 TRP A O 1
ATOM 1161 N N . PRO A 1 154 ? -14.312 -20.438 -32 1 94.25 154 PRO A N 1
ATOM 1162 C CA . PRO A 1 154 ? -14.992 -20.375 -30.703 1 94.25 154 PRO A CA 1
ATOM 1163 C C . PRO A 1 154 ? -16.062 -21.453 -30.547 1 94.25 154 PRO A C 1
ATOM 1165 O O . PRO A 1 154 ? -16.5 -22.031 -31.531 1 94.25 154 PRO A O 1
ATOM 1168 N N . PRO A 1 155 ? -16.406 -21.688 -29.25 1 94.44 155 PRO A N 1
ATOM 1169 C CA . PRO A 1 155 ? -17.391 -22.75 -29.031 1 94.44 155 PRO A CA 1
ATOM 1170 C C . PRO A 1 155 ? -18.75 -22.438 -29.656 1 94.44 155 PRO A C 1
ATOM 1172 O O . PRO A 1 155 ? -19.109 -21.266 -29.797 1 94.44 155 PRO A O 1
ATOM 1175 N N . SER A 1 156 ? -19.469 -23.469 -29.984 1 95.06 156 SER A N 1
ATOM 1176 C CA . SER A 1 156 ? -20.812 -23.312 -30.516 1 95.06 156 SER A CA 1
ATOM 1177 C C . SER A 1 156 ? -21.797 -22.891 -29.438 1 95.06 156 SER A C 1
ATOM 1179 O O . SER A 1 156 ? -21.5 -22.969 -28.25 1 95.06 156 SER A O 1
ATOM 1181 N N . ASP A 1 157 ? -22.922 -22.438 -29.844 1 95.88 157 ASP A N 1
ATOM 1182 C CA . ASP A 1 157 ? -24 -22.125 -28.922 1 95.88 157 ASP A CA 1
ATOM 1183 C C . ASP A 1 157 ? -24.422 -23.375 -28.141 1 95.88 157 ASP A C 1
ATOM 1185 O O . ASP A 1 157 ? -24.766 -23.297 -26.969 1 95.88 157 ASP A O 1
ATOM 1189 N N . ALA A 1 158 ? -24.422 -24.375 -28.844 1 95.56 158 ALA A N 1
ATOM 1190 C CA . ALA A 1 158 ? -24.781 -25.641 -28.203 1 95.56 158 ALA A CA 1
ATOM 1191 C C . ALA A 1 158 ? -23.812 -25.969 -27.062 1 95.56 158 ALA A C 1
ATOM 1193 O O . ALA A 1 158 ? -24.234 -26.422 -26 1 95.56 158 ALA A O 1
ATOM 1194 N N . ASN A 1 159 ? -22.547 -25.812 -27.297 1 96.38 159 ASN A N 1
ATOM 1195 C CA . ASN A 1 159 ? -21.547 -26.031 -26.25 1 96.38 159 ASN A CA 1
ATOM 1196 C C . ASN A 1 159 ? -21.781 -25.109 -25.047 1 96.38 159 ASN A C 1
ATOM 1198 O O . ASN A 1 159 ? -21.75 -25.578 -23.906 1 96.38 159 ASN A O 1
ATOM 1202 N N . ARG A 1 160 ? -22.062 -23.875 -25.344 1 95.06 160 ARG A N 1
ATOM 1203 C CA . ARG A 1 160 ? -22.312 -22.906 -24.281 1 95.06 160 ARG A CA 1
ATOM 1204 C C . ARG A 1 160 ? -23.531 -23.312 -23.453 1 95.06 160 ARG A C 1
ATOM 1206 O O . ARG A 1 160 ? -23.531 -23.188 -22.234 1 95.06 160 ARG A O 1
ATOM 1213 N N . GLN A 1 161 ? -24.516 -23.781 -24.141 1 96.44 161 GLN A N 1
ATOM 1214 C CA . GLN A 1 161 ? -25.75 -24.188 -23.484 1 96.44 161 GLN A CA 1
ATOM 1215 C C . GLN A 1 161 ? -25.516 -25.422 -22.609 1 96.44 161 GLN A C 1
ATOM 1217 O O . GLN A 1 161 ? -26.094 -25.547 -21.531 1 96.44 161 GLN A O 1
ATOM 1222 N N . GLN A 1 162 ? -24.719 -26.266 -23.094 1 96.44 162 GLN A N 1
ATOM 1223 C CA . GLN A 1 162 ? -24.422 -27.484 -22.344 1 96.44 162 GLN A CA 1
ATOM 1224 C C . GLN A 1 162 ? -23.641 -27.156 -21.062 1 96.44 162 GLN A C 1
ATOM 1226 O O . GLN A 1 162 ? -23.891 -27.75 -20.016 1 96.44 162 GLN A O 1
ATOM 1231 N N . ILE A 1 163 ? -22.719 -26.266 -21.172 1 96.06 163 ILE A N 1
ATOM 1232 C CA . ILE A 1 163 ? -21.984 -25.844 -20 1 96.06 163 ILE A CA 1
ATOM 1233 C C . ILE A 1 163 ? -22.938 -25.156 -19.016 1 96.06 163 ILE A C 1
ATOM 1235 O O . ILE A 1 163 ? -22.922 -25.453 -17.812 1 96.06 163 ILE A O 1
ATOM 1239 N N . ALA A 1 164 ? -23.797 -24.297 -19.547 1 96.31 164 ALA A N 1
ATOM 1240 C CA . ALA A 1 164 ? -24.781 -23.625 -18.703 1 96.31 164 ALA A CA 1
ATOM 1241 C C . ALA A 1 164 ? -25.688 -24.641 -18.016 1 96.31 164 ALA A C 1
ATOM 1243 O O . ALA A 1 164 ? -26.062 -24.469 -16.859 1 96.31 164 ALA A O 1
ATOM 1244 N N . ALA A 1 165 ? -26.047 -25.609 -18.766 1 96.31 165 ALA A N 1
ATOM 1245 C CA . ALA A 1 165 ? -26.906 -26.656 -18.219 1 96.31 165 ALA A CA 1
ATOM 1246 C C . ALA A 1 165 ? -26.203 -27.406 -17.094 1 96.31 165 ALA A C 1
ATOM 1248 O O . ALA A 1 165 ? -26.812 -27.719 -16.062 1 96.31 165 ALA A O 1
ATOM 1249 N N . TYR A 1 166 ? -24.953 -27.734 -17.312 1 96.19 166 TYR A N 1
ATOM 1250 C CA . TYR A 1 166 ? -24.188 -28.391 -16.266 1 96.19 166 TYR A CA 1
ATOM 1251 C C . TYR A 1 166 ? -24.125 -27.531 -15.016 1 96.19 166 TYR A C 1
ATOM 1253 O O . TYR A 1 166 ? -24.312 -28.016 -13.906 1 96.19 166 TYR A O 1
ATOM 1261 N N . ILE A 1 167 ? -23.859 -26.219 -15.172 1 95.75 167 ILE A N 1
ATOM 1262 C CA . ILE A 1 167 ? -23.766 -25.281 -14.055 1 95.75 167 ILE A CA 1
ATOM 1263 C C . ILE A 1 167 ? -25.125 -25.188 -13.367 1 95.75 167 ILE A C 1
ATOM 1265 O O . ILE A 1 167 ? -25.203 -25.125 -12.141 1 95.75 167 ILE A O 1
ATOM 1269 N N . GLY A 1 168 ? -26.172 -25.125 -14.156 1 96.75 168 GLY A N 1
ATOM 1270 C CA . GLY A 1 168 ? -27.516 -25.109 -13.594 1 96.75 168 GLY A CA 1
ATOM 1271 C C . GLY A 1 168 ? -27.812 -26.328 -12.727 1 96.75 168 GLY A C 1
ATOM 1272 O O . GLY A 1 168 ? -28.469 -26.203 -11.688 1 96.75 168 GLY A O 1
ATOM 1273 N N . GLU A 1 169 ? -27.312 -27.406 -13.117 1 96.38 169 GLU A N 1
ATOM 1274 C CA . GLU A 1 169 ? -27.609 -28.672 -12.445 1 96.38 169 GLU A CA 1
ATOM 1275 C C . GLU A 1 169 ? -26.719 -28.859 -11.219 1 96.38 169 GLU A C 1
ATOM 1277 O O . GLU A 1 169 ? -27.188 -29.344 -10.18 1 96.38 169 GLU A O 1
ATOM 1282 N N . HIS A 1 170 ? -25.469 -28.516 -11.328 1 95.5 170 HIS A N 1
ATOM 1283 C CA . HIS A 1 170 ? -24.5 -28.859 -10.297 1 95.5 170 HIS A CA 1
ATOM 1284 C C . HIS A 1 170 ? -24.094 -27.641 -9.477 1 95.5 170 HIS A C 1
ATOM 1286 O O . HIS A 1 170 ? -23.547 -27.781 -8.391 1 95.5 170 HIS A O 1
ATOM 1292 N N . GLY A 1 171 ? -24.359 -26.469 -10.023 1 94.56 171 GLY A N 1
ATOM 1293 C CA . GLY A 1 171 ? -23.922 -25.234 -9.375 1 94.56 171 GLY A CA 1
ATOM 1294 C C . GLY A 1 171 ? -22.594 -24.719 -9.898 1 94.56 171 GLY A C 1
ATOM 1295 O O . GLY A 1 171 ? -21.734 -25.5 -10.289 1 94.56 171 GLY A O 1
ATOM 1296 N N . LEU A 1 172 ? -22.484 -23.359 -9.844 1 91.12 172 LEU A N 1
ATOM 1297 C CA . LEU A 1 172 ? -21.281 -22.703 -10.359 1 91.12 172 LEU A CA 1
ATOM 1298 C C . LEU A 1 172 ? -20.047 -23.109 -9.562 1 91.12 172 LEU A C 1
ATOM 1300 O O . LEU A 1 172 ? -18.984 -23.312 -10.133 1 91.12 172 LEU A O 1
ATOM 1304 N N . ALA A 1 173 ? -20.234 -23.219 -8.305 1 88.31 173 ALA A N 1
ATOM 1305 C CA . ALA A 1 173 ? -19.109 -23.578 -7.438 1 88.31 173 ALA A CA 1
ATOM 1306 C C . ALA A 1 173 ? -18.578 -24.969 -7.773 1 88.31 173 ALA A C 1
ATOM 1308 O O . ALA A 1 173 ? -17.359 -25.188 -7.82 1 88.31 173 ALA A O 1
ATOM 1309 N N . ALA A 1 174 ? -19.438 -25.844 -7.988 1 91.75 174 ALA A N 1
ATOM 1310 C CA . ALA A 1 174 ? -19.047 -27.219 -8.344 1 91.75 174 ALA A CA 1
ATOM 1311 C C . ALA A 1 174 ? -18.359 -27.25 -9.703 1 91.75 174 ALA A C 1
ATOM 1313 O O . ALA A 1 174 ? -17.391 -28 -9.891 1 91.75 174 ALA A O 1
ATOM 1314 N N . PHE A 1 175 ? -18.922 -26.531 -10.586 1 93 175 PHE A N 1
ATOM 1315 C CA . PHE A 1 175 ? -18.312 -26.453 -11.906 1 93 175 PHE A CA 1
ATOM 1316 C C . PHE A 1 175 ? -16.891 -25.922 -11.805 1 93 175 PHE A C 1
ATOM 1318 O O . PHE A 1 175 ? -15.953 -26.484 -12.375 1 93 175 PHE A O 1
ATOM 1325 N N . LYS A 1 176 ? -16.734 -24.844 -11.031 1 90 176 LYS A N 1
ATOM 1326 C CA . LYS A 1 176 ? -15.414 -24.25 -10.859 1 90 176 LYS A CA 1
ATOM 1327 C C . LYS A 1 176 ? -14.438 -25.234 -10.234 1 90 176 LYS A C 1
ATOM 1329 O O . LYS A 1 176 ? -13.289 -25.328 -10.664 1 90 176 LYS A O 1
ATOM 1334 N N . GLN A 1 177 ? -14.844 -25.891 -9.32 1 90.56 177 GLN A N 1
ATOM 1335 C CA . GLN A 1 177 ? -14.023 -26.891 -8.656 1 90.56 177 GLN A CA 1
ATOM 1336 C C . GLN A 1 177 ? -13.625 -28 -9.633 1 90.56 177 GLN A C 1
ATOM 1338 O O . GLN A 1 177 ? -12.469 -28.438 -9.656 1 90.56 177 GLN A O 1
ATOM 1343 N N . ALA A 1 178 ? -14.594 -28.453 -10.336 1 93.69 178 ALA A N 1
ATOM 1344 C CA . ALA A 1 178 ? -14.328 -29.516 -11.305 1 93.69 178 ALA A CA 1
ATOM 1345 C C . ALA A 1 178 ? -13.281 -29.062 -12.328 1 93.69 178 ALA A C 1
ATOM 1347 O O . ALA A 1 178 ? -12.414 -29.859 -12.711 1 93.69 178 ALA A O 1
ATOM 1348 N N . VAL A 1 179 ? -13.383 -27.875 -12.672 1 93.56 179 VAL A N 1
ATOM 1349 C CA . VAL A 1 179 ? -12.492 -27.359 -13.711 1 93.56 179 VAL A CA 1
ATOM 1350 C C . VAL A 1 179 ? -11.094 -27.141 -13.133 1 93.56 179 VAL A C 1
ATOM 1352 O O . VAL A 1 179 ? -10.102 -27.594 -13.711 1 93.56 179 VAL A O 1
ATOM 1355 N N . THR A 1 180 ? -10.977 -26.531 -11.914 1 92.06 180 THR A N 1
ATOM 1356 C CA . THR A 1 180 ? -9.727 -25.891 -11.539 1 92.06 180 THR A CA 1
ATOM 1357 C C . THR A 1 180 ? -8.953 -26.75 -10.539 1 92.06 180 THR A C 1
ATOM 1359 O O . THR A 1 180 ? -7.766 -26.516 -10.297 1 92.06 180 THR A O 1
ATOM 1362 N N . ARG A 1 181 ? -9.508 -27.719 -9.953 1 91.81 181 ARG A N 1
ATOM 1363 C CA . ARG A 1 181 ? -8.844 -28.484 -8.898 1 91.81 181 ARG A CA 1
ATOM 1364 C C . ARG A 1 181 ? -7.715 -29.328 -9.477 1 91.81 181 ARG A C 1
ATOM 1366 O O . ARG A 1 181 ? -6.812 -29.75 -8.742 1 91.81 181 ARG A O 1
ATOM 1373 N N . GLY A 1 182 ? -7.754 -29.625 -10.781 1 94.81 182 GLY A N 1
ATOM 1374 C CA . GLY A 1 182 ? -6.758 -30.469 -11.422 1 94.81 182 GLY A CA 1
ATOM 1375 C C . GLY A 1 182 ? -7.273 -31.859 -11.742 1 94.81 182 GLY A C 1
ATOM 1376 O O . GLY A 1 182 ? -8.281 -32.281 -11.18 1 94.81 182 GLY A O 1
ATOM 1377 N N . GLN A 1 183 ? -6.625 -32.531 -12.633 1 96.62 183 GLN A N 1
ATOM 1378 C CA . GLN A 1 183 ? -6.98 -33.875 -13.039 1 96.62 183 GLN A CA 1
ATOM 1379 C C . GLN A 1 183 ? -5.793 -34.594 -13.664 1 96.62 183 GLN A C 1
ATOM 1381 O O . GLN A 1 183 ? -4.812 -33.969 -14.055 1 96.62 183 GLN A O 1
ATOM 1386 N N . TYR A 1 184 ? -5.855 -35.906 -13.789 1 96.94 184 TYR A N 1
ATOM 1387 C CA . TYR A 1 184 ? -4.715 -36.719 -14.203 1 96.94 184 TYR A CA 1
ATOM 1388 C C . TYR A 1 184 ? -5.129 -37.781 -15.234 1 96.94 184 TYR A C 1
ATOM 1390 O O . TYR A 1 184 ? -4.375 -38.688 -15.516 1 96.94 184 TYR A O 1
ATOM 1398 N N . THR A 1 185 ? -6.301 -37.625 -15.766 1 96.12 185 THR A N 1
ATOM 1399 C CA . THR A 1 185 ? -6.828 -38.656 -16.641 1 96.12 185 THR A CA 1
ATOM 1400 C C . THR A 1 185 ? -6.84 -38.188 -18.094 1 96.12 185 THR A C 1
ATOM 1402 O O . THR A 1 185 ? -6.871 -39 -19.016 1 96.12 185 THR A O 1
ATOM 1405 N N . HIS A 1 186 ? -6.883 -36.969 -18.328 1 96.62 186 HIS A N 1
ATOM 1406 C CA . HIS A 1 186 ? -6.965 -36.406 -19.672 1 96.62 186 HIS A CA 1
ATOM 1407 C C . HIS A 1 186 ? -5.742 -35.531 -19.984 1 96.62 186 HIS A C 1
ATOM 1409 O O . HIS A 1 186 ? -5.734 -34.344 -19.719 1 96.62 186 HIS A O 1
ATOM 1415 N N . PRO A 1 187 ? -4.766 -36.062 -20.641 1 96.62 187 PRO A N 1
ATOM 1416 C CA . PRO A 1 187 ? -3.518 -35.344 -20.875 1 96.62 187 PRO A CA 1
ATOM 1417 C C . PRO A 1 187 ? -3.717 -34.094 -21.734 1 96.62 187 PRO A C 1
ATOM 1419 O O . PRO A 1 187 ? -2.883 -33.188 -21.719 1 96.62 187 PRO A O 1
ATOM 1422 N N . ASP A 1 188 ? -4.766 -34.062 -22.516 1 95.94 188 ASP A N 1
ATOM 1423 C CA . ASP A 1 188 ? -5.031 -32.875 -23.359 1 95.94 188 ASP A CA 1
ATOM 1424 C C . ASP A 1 188 ? -5.938 -31.891 -22.641 1 95.94 188 ASP A C 1
ATOM 1426 O O . ASP A 1 188 ? -6.258 -30.828 -23.188 1 95.94 188 ASP A O 1
ATOM 1430 N N . GLY A 1 189 ? -6.32 -32.156 -21.469 1 97.12 189 GLY A N 1
ATOM 1431 C CA . GLY A 1 189 ? -7.32 -31.375 -20.766 1 97.12 189 GLY A CA 1
ATOM 1432 C C . GLY A 1 189 ? -6.723 -30.234 -19.953 1 97.12 189 GLY A C 1
ATOM 1433 O O . GLY A 1 189 ? -5.5 -30.078 -19.906 1 97.12 189 GLY A O 1
ATOM 1434 N N . LEU A 1 190 ? -7.633 -29.469 -19.391 1 96.94 190 LEU A N 1
ATOM 1435 C CA . LEU A 1 190 ? -7.23 -28.344 -18.547 1 96.94 190 LEU A CA 1
ATOM 1436 C C . LEU A 1 190 ? -6.742 -28.844 -17.188 1 96.94 190 LEU A C 1
ATOM 1438 O O . LEU A 1 190 ? -7.242 -29.844 -16.672 1 96.94 190 LEU A O 1
ATOM 1442 N N . PHE A 1 191 ? -5.73 -28.125 -16.625 1 97.25 191 PHE A N 1
ATOM 1443 C CA . PHE A 1 191 ? -5.199 -28.359 -15.281 1 97.25 191 PHE A CA 1
ATOM 1444 C C . PHE A 1 191 ? -4.742 -29.812 -15.125 1 97.25 191 PHE A C 1
ATOM 1446 O O . PHE A 1 191 ? -4.941 -30.422 -14.078 1 97.25 191 PHE A O 1
ATOM 1453 N N . TYR A 1 192 ? -4.223 -30.375 -16.188 1 97.62 192 TYR A N 1
ATOM 1454 C CA . TYR A 1 192 ? -3.656 -31.719 -16.188 1 97.62 192 TYR A CA 1
ATOM 1455 C C . TYR A 1 192 ? -2.375 -31.766 -15.359 1 97.62 192 TYR A C 1
ATOM 1457 O O . TYR A 1 192 ? -1.464 -30.969 -15.57 1 97.62 192 TYR A O 1
ATOM 1465 N N . GLY A 1 193 ? -2.236 -32.688 -14.438 1 97.5 193 GLY A N 1
ATOM 1466 C CA . GLY A 1 193 ? -1.116 -32.781 -13.516 1 97.5 193 GLY A CA 1
ATOM 1467 C C . GLY A 1 193 ? 0.018 -33.625 -14.016 1 97.5 193 GLY A C 1
ATOM 1468 O O . GLY A 1 193 ? 1.109 -33.656 -13.445 1 97.5 193 GLY A O 1
ATOM 1469 N N . GLY A 1 194 ? -0.256 -34.406 -15.039 1 96.81 194 GLY A N 1
ATOM 1470 C CA . GLY A 1 194 ? 0.785 -35.25 -15.609 1 96.81 194 GLY A CA 1
ATOM 1471 C C . GLY A 1 194 ? 0.741 -36.688 -15.094 1 96.81 194 GLY A C 1
ATOM 1472 O O . GLY A 1 194 ? -0.118 -37.031 -14.281 1 96.81 194 GLY A O 1
ATOM 1473 N N . ASP A 1 195 ? 1.589 -37.469 -15.625 1 96.12 195 ASP A N 1
ATOM 1474 C CA . ASP A 1 195 ? 1.706 -38.875 -15.227 1 96.12 195 ASP A CA 1
ATOM 1475 C C . ASP A 1 195 ? 3.127 -39.219 -14.773 1 96.12 195 ASP A C 1
ATOM 1477 O O . ASP A 1 195 ? 3.461 -40.375 -14.547 1 96.12 195 ASP A O 1
ATOM 1481 N N . ARG A 1 196 ? 3.922 -38.281 -14.742 1 96.38 196 ARG A N 1
ATOM 1482 C CA . ARG A 1 196 ? 5.305 -38.344 -14.266 1 96.38 196 ARG A CA 1
ATOM 1483 C C . ARG A 1 196 ? 5.789 -36.938 -13.867 1 96.38 196 ARG A C 1
ATOM 1485 O O . ARG A 1 196 ? 5.148 -35.938 -14.203 1 96.38 196 ARG A O 1
ATOM 1492 N N . PRO A 1 197 ? 6.891 -36.844 -13.156 1 94.75 197 PRO A N 1
ATOM 1493 C CA . PRO A 1 197 ? 7.414 -35.5 -12.836 1 94.75 197 PRO A CA 1
ATOM 1494 C C . PRO A 1 197 ? 7.793 -34.719 -14.078 1 94.75 197 PRO A C 1
ATOM 1496 O O . PRO A 1 197 ? 8.5 -35.219 -14.953 1 94.75 197 PRO A O 1
ATOM 1499 N N . ALA A 1 198 ? 7.281 -33.531 -14.133 1 95.81 198 ALA A N 1
ATOM 1500 C CA . ALA A 1 198 ? 7.605 -32.625 -15.242 1 95.81 198 ALA A CA 1
ATOM 1501 C C . ALA A 1 198 ? 9.062 -32.188 -15.18 1 95.81 198 ALA A C 1
ATOM 1503 O O . ALA A 1 198 ? 9.633 -32.031 -14.094 1 95.81 198 ALA A O 1
ATOM 1504 N N . ALA A 1 199 ? 9.68 -31.969 -16.359 1 95.5 199 ALA A N 1
ATOM 1505 C CA . ALA A 1 199 ? 11.078 -31.562 -16.438 1 95.5 199 ALA A CA 1
ATOM 1506 C C . ALA A 1 199 ? 11.32 -30.281 -15.641 1 95.5 199 ALA A C 1
ATOM 1508 O O . ALA A 1 199 ? 12.328 -30.172 -14.945 1 95.5 199 ALA A O 1
ATOM 1509 N N . SER A 1 200 ? 10.438 -29.344 -15.742 1 96.5 200 SER A N 1
ATOM 1510 C CA . SER A 1 200 ? 10.57 -28.078 -15.031 1 96.5 200 SER A CA 1
ATOM 1511 C C . SER A 1 200 ? 10.508 -28.297 -13.523 1 96.5 200 SER A C 1
ATOM 1513 O O . SER A 1 200 ? 11.188 -27.594 -12.766 1 96.5 200 SER A O 1
ATOM 1515 N N . LEU A 1 201 ? 9.695 -29.172 -13.055 1 96.31 201 LEU A N 1
ATOM 1516 C CA . LEU A 1 201 ? 9.609 -29.453 -11.625 1 96.31 201 LEU A CA 1
ATOM 1517 C C . LEU A 1 201 ? 10.867 -30.156 -11.133 1 96.31 201 LEU A C 1
ATOM 1519 O O . LEU A 1 201 ? 11.305 -29.938 -10 1 96.31 201 LEU A O 1
ATOM 1523 N N . LEU A 1 202 ? 11.352 -31.078 -11.953 1 96.31 202 LEU A N 1
ATOM 1524 C CA . LEU A 1 202 ? 12.617 -31.719 -11.609 1 96.31 202 LEU A CA 1
ATOM 1525 C C . LEU A 1 202 ? 13.734 -30.672 -11.484 1 96.31 202 LEU A C 1
ATOM 1527 O O . LEU A 1 202 ? 14.547 -30.75 -10.562 1 96.31 202 LEU A O 1
ATOM 1531 N N . ASN A 1 203 ? 13.805 -29.75 -12.453 1 97.94 203 ASN A N 1
ATOM 1532 C CA . ASN A 1 203 ? 14.758 -28.656 -12.344 1 97.94 203 ASN A CA 1
ATOM 1533 C C . ASN A 1 203 ? 14.578 -27.891 -11.039 1 97.94 203 ASN A C 1
ATOM 1535 O O . ASN A 1 203 ? 15.555 -27.578 -10.352 1 97.94 203 ASN A O 1
ATOM 1539 N N . LEU A 1 204 ? 13.312 -27.562 -10.695 1 98.25 204 LEU A N 1
ATOM 1540 C CA . LEU A 1 204 ? 13.047 -26.797 -9.484 1 98.25 204 LEU A CA 1
ATOM 1541 C C . LEU A 1 204 ? 13.492 -27.562 -8.242 1 98.25 204 LEU A C 1
ATOM 1543 O O . LEU A 1 204 ? 14.07 -26.984 -7.32 1 98.25 204 LEU A O 1
ATOM 1547 N N . ARG A 1 205 ? 13.211 -28.859 -8.195 1 97.44 205 ARG A N 1
ATOM 1548 C CA . ARG A 1 205 ? 13.672 -29.688 -7.086 1 97.44 205 ARG A CA 1
ATOM 1549 C C . ARG A 1 205 ? 15.188 -29.625 -6.953 1 97.44 205 ARG A C 1
ATOM 1551 O O . ARG A 1 205 ? 15.719 -29.453 -5.852 1 97.44 205 ARG A O 1
ATOM 1558 N N . ARG A 1 206 ? 15.844 -29.781 -8.07 1 98.06 206 ARG A N 1
ATOM 1559 C CA . ARG A 1 206 ? 17.297 -29.719 -8.07 1 98.06 206 ARG A CA 1
ATOM 1560 C C . ARG A 1 206 ? 17.781 -28.359 -7.586 1 98.06 206 ARG A C 1
ATOM 1562 O O . ARG A 1 206 ? 18.75 -28.281 -6.812 1 98.06 206 ARG A O 1
ATOM 1569 N N . ILE A 1 207 ? 17.203 -27.344 -8.023 1 98.69 207 ILE A N 1
ATOM 1570 C CA . ILE A 1 207 ? 17.547 -25.984 -7.645 1 98.69 207 ILE A CA 1
ATOM 1571 C C . ILE A 1 207 ? 17.406 -25.812 -6.133 1 98.69 207 ILE A C 1
ATOM 1573 O O . ILE A 1 207 ? 18.297 -25.266 -5.473 1 98.69 207 ILE A O 1
ATOM 1577 N N . LEU A 1 208 ? 16.312 -26.25 -5.555 1 98.69 208 LEU A N 1
ATOM 1578 C CA . LEU A 1 208 ? 16.094 -26.156 -4.113 1 98.69 208 LEU A CA 1
ATOM 1579 C C . LEU A 1 208 ? 17.141 -26.953 -3.354 1 98.69 208 LEU A C 1
ATOM 1581 O O . LEU A 1 208 ? 17.703 -26.469 -2.371 1 98.69 208 LEU A O 1
ATOM 1585 N N . GLU A 1 209 ? 17.438 -28.156 -3.834 1 98.25 209 GLU A N 1
ATOM 1586 C CA . GLU A 1 209 ? 18.422 -29.016 -3.184 1 98.25 209 GLU A CA 1
ATOM 1587 C C . GLU A 1 209 ? 19.812 -28.375 -3.211 1 98.25 209 GLU A C 1
ATOM 1589 O O . GLU A 1 209 ? 20.547 -28.438 -2.229 1 98.25 209 GLU A O 1
ATOM 1594 N N . GLU A 1 210 ? 20.078 -27.75 -4.289 1 97.88 210 GLU A N 1
ATOM 1595 C CA . GLU A 1 210 ? 21.422 -27.219 -4.492 1 97.88 210 GLU A CA 1
ATOM 1596 C C . GLU A 1 210 ? 21.578 -25.844 -3.826 1 97.88 210 GLU A C 1
ATOM 1598 O O . GLU A 1 210 ? 22.625 -25.531 -3.273 1 97.88 210 GLU A O 1
ATOM 1603 N N . HIS A 1 211 ? 20.516 -25.047 -3.875 1 98 211 HIS A N 1
ATOM 1604 C CA . HIS A 1 211 ? 20.719 -23.641 -3.537 1 98 211 HIS A CA 1
ATOM 1605 C C . HIS A 1 211 ? 19.938 -23.25 -2.283 1 98 211 HIS A C 1
ATOM 1607 O O . HIS A 1 211 ? 20.203 -22.219 -1.679 1 98 211 HIS A O 1
ATOM 1613 N N . ALA A 1 212 ? 19 -24.078 -1.806 1 98.25 212 ALA A N 1
ATOM 1614 C CA . ALA A 1 212 ? 18.125 -23.641 -0.722 1 98.25 212 ALA A CA 1
ATOM 1615 C C . ALA A 1 212 ? 18.281 -24.531 0.502 1 98.25 212 ALA A C 1
ATOM 1617 O O . ALA A 1 212 ? 18.031 -24.109 1.631 1 98.25 212 ALA A O 1
ATOM 1618 N N . ALA A 1 213 ? 18.672 -25.766 0.347 1 97 213 ALA A N 1
ATOM 1619 C CA . ALA A 1 213 ? 18.625 -26.797 1.383 1 97 213 ALA A CA 1
ATOM 1620 C C . ALA A 1 213 ? 19.516 -26.438 2.566 1 97 213 ALA A C 1
ATOM 1622 O O . ALA A 1 213 ? 19.297 -26.906 3.686 1 97 213 ALA A O 1
ATOM 1623 N N . GLY A 1 214 ? 20.453 -25.609 2.424 1 95.88 214 GLY A N 1
ATOM 1624 C CA . GLY A 1 214 ? 21.391 -25.266 3.486 1 95.88 214 GLY A CA 1
ATOM 1625 C C . GLY A 1 214 ? 20.875 -24.172 4.402 1 95.88 214 GLY A C 1
ATOM 1626 O O . GLY A 1 214 ? 21.469 -23.891 5.438 1 95.88 214 GLY A O 1
ATOM 1627 N N . TYR A 1 215 ? 19.766 -23.594 4.105 1 97.75 215 TYR A N 1
ATOM 1628 C CA . TYR A 1 215 ? 19.234 -22.484 4.895 1 97.75 215 TYR A CA 1
ATOM 1629 C C . TYR A 1 215 ? 18.234 -22.984 5.938 1 97.75 215 TYR A C 1
ATOM 1631 O O . TYR A 1 215 ? 17.406 -23.844 5.645 1 97.75 215 TYR A O 1
ATOM 1639 N N . ALA A 1 216 ? 18.312 -22.438 7.117 1 97.44 216 ALA A N 1
ATOM 1640 C CA . ALA A 1 216 ? 17.5 -22.891 8.234 1 97.44 216 ALA A CA 1
ATOM 1641 C C . ALA A 1 216 ? 16.062 -22.375 8.102 1 97.44 216 ALA A C 1
ATOM 1643 O O . ALA A 1 216 ? 15.117 -23.062 8.5 1 97.44 216 ALA A O 1
ATOM 1644 N N . ARG A 1 217 ? 15.898 -21.203 7.641 1 98.12 217 ARG A N 1
ATOM 1645 C CA . ARG A 1 217 ? 14.602 -20.562 7.461 1 98.12 217 ARG A CA 1
ATOM 1646 C C . ARG A 1 217 ? 14.414 -20.094 6.02 1 98.12 217 ARG A C 1
ATOM 1648 O O . ARG A 1 217 ? 15.297 -19.469 5.441 1 98.12 217 ARG A O 1
ATOM 1655 N N . ILE A 1 218 ? 13.305 -20.469 5.461 1 98.56 218 ILE A N 1
ATOM 1656 C CA . ILE A 1 218 ? 13.039 -20.156 4.059 1 98.56 218 ILE A CA 1
ATOM 1657 C C . ILE A 1 218 ? 11.68 -19.469 3.932 1 98.56 218 ILE A C 1
ATOM 1659 O O . ILE A 1 218 ? 10.68 -19.953 4.461 1 98.56 218 ILE A O 1
ATOM 1663 N N . GLY A 1 219 ? 11.648 -18.266 3.451 1 98.69 219 GLY A N 1
ATOM 1664 C CA . GLY A 1 219 ? 10.438 -17.688 2.891 1 98.69 219 GLY A CA 1
ATOM 1665 C C . GLY A 1 219 ? 10.336 -17.859 1.388 1 98.69 219 GLY A C 1
ATOM 1666 O O . GLY A 1 219 ? 11.344 -17.797 0.68 1 98.69 219 GLY A O 1
ATOM 1667 N N . TRP A 1 220 ? 9.172 -18.094 0.868 1 98.88 220 TRP A N 1
ATOM 1668 C CA . TRP A 1 220 ? 8.984 -18.297 -0.564 1 98.88 220 TRP A CA 1
ATOM 1669 C C . TRP A 1 220 ? 7.789 -17.5 -1.076 1 98.88 220 TRP A C 1
ATOM 1671 O O . TRP A 1 220 ? 6.676 -17.641 -0.569 1 98.88 220 TRP A O 1
ATOM 1681 N N . ILE A 1 221 ? 7.988 -16.625 -1.988 1 98.88 221 ILE A N 1
ATOM 1682 C CA . ILE A 1 221 ? 6.953 -15.891 -2.713 1 98.88 221 ILE A CA 1
ATOM 1683 C C . ILE A 1 221 ? 6.879 -16.391 -4.152 1 98.88 221 ILE A C 1
ATOM 1685 O O . ILE A 1 221 ? 7.805 -16.188 -4.938 1 98.88 221 ILE A O 1
ATOM 1689 N N . ASP A 1 222 ? 5.844 -17.047 -4.5 1 98.81 222 ASP A N 1
ATOM 1690 C CA . ASP A 1 222 ? 5.586 -17.5 -5.863 1 98.81 222 ASP A CA 1
ATOM 1691 C C . ASP A 1 222 ? 4.582 -16.578 -6.562 1 98.81 222 ASP A C 1
ATOM 1693 O O . ASP A 1 222 ? 3.406 -16.547 -6.195 1 98.81 222 ASP A O 1
ATOM 1697 N N . VAL A 1 223 ? 5.004 -15.852 -7.609 1 98.88 223 VAL A N 1
ATOM 1698 C CA . VAL A 1 223 ? 4.172 -14.812 -8.211 1 98.88 223 VAL A CA 1
ATOM 1699 C C . VAL A 1 223 ? 3.26 -15.43 -9.266 1 98.88 223 VAL A C 1
ATOM 1701 O O . VAL A 1 223 ? 3.73 -16.109 -10.18 1 98.88 223 VAL A O 1
ATOM 1704 N N . HIS A 1 224 ? 1.999 -15.219 -9.133 1 98.62 224 HIS A N 1
ATOM 1705 C CA . HIS A 1 224 ? 0.96 -15.703 -10.031 1 98.62 224 HIS A CA 1
ATOM 1706 C C . HIS A 1 224 ? 0.05 -14.57 -10.484 1 98.62 224 HIS A C 1
ATOM 1708 O O . HIS A 1 224 ? 0.117 -13.461 -9.945 1 98.62 224 HIS A O 1
ATOM 1714 N N . THR A 1 225 ? -0.739 -14.82 -11.5 1 98.62 225 THR A N 1
ATOM 1715 C CA . THR A 1 225 ? -1.774 -13.906 -11.961 1 98.62 225 THR A CA 1
ATOM 1716 C C . THR A 1 225 ? -3.01 -14.672 -12.43 1 98.62 225 THR A C 1
ATOM 1718 O O . THR A 1 225 ? -2.959 -15.891 -12.602 1 98.62 225 THR A O 1
ATOM 1721 N N . GLY A 1 226 ? -4.098 -13.93 -12.562 1 97.62 226 GLY A N 1
ATOM 1722 C CA . GLY A 1 226 ? -5.25 -14.492 -13.242 1 97.62 226 GLY A CA 1
ATOM 1723 C C . GLY A 1 226 ? -6.492 -14.555 -12.375 1 97.62 226 GLY A C 1
ATOM 1724 O O . GLY A 1 226 ? -7.613 -14.602 -12.883 1 97.62 226 GLY A O 1
ATOM 1725 N N . LEU A 1 227 ? -6.309 -14.539 -11.055 1 95 227 LEU A N 1
ATOM 1726 C CA . LEU A 1 227 ? -7.461 -14.711 -10.18 1 95 227 LEU A CA 1
ATOM 1727 C C . LEU A 1 227 ? -7.648 -13.5 -9.281 1 95 227 LEU A C 1
ATOM 1729 O O . LEU A 1 227 ? -6.672 -12.922 -8.789 1 95 227 LEU A O 1
ATOM 1733 N N . GLY A 1 228 ? -8.961 -13.156 -9.031 1 94.06 228 GLY A N 1
ATOM 1734 C CA . GLY A 1 228 ? -9.281 -12.07 -8.125 1 94.06 228 GLY A CA 1
ATOM 1735 C C . GLY A 1 228 ? -9.477 -10.742 -8.828 1 94.06 228 GLY A C 1
ATOM 1736 O O . GLY A 1 228 ? -9.406 -10.664 -10.055 1 94.06 228 GLY A O 1
ATOM 1737 N N . PRO A 1 229 ? -9.766 -9.68 -8.039 1 95.25 229 PRO A N 1
ATOM 1738 C CA . PRO A 1 229 ? -9.953 -8.352 -8.617 1 95.25 229 PRO A CA 1
ATOM 1739 C C . PRO A 1 229 ? -8.695 -7.824 -9.312 1 95.25 229 PRO A C 1
ATOM 1741 O O . PRO A 1 229 ? -7.582 -8.047 -8.828 1 95.25 229 PRO A O 1
ATOM 1744 N N . ARG A 1 230 ? -8.922 -7.109 -10.398 1 96.81 230 ARG A N 1
ATOM 1745 C CA . ARG A 1 230 ? -7.816 -6.586 -11.195 1 96.81 230 ARG A CA 1
ATOM 1746 C C . ARG A 1 230 ? -6.836 -5.805 -10.328 1 96.81 230 ARG A C 1
ATOM 1748 O O . ARG A 1 230 ? -7.234 -4.898 -9.594 1 96.81 230 ARG A O 1
ATOM 1755 N N . GLY A 1 231 ? -5.598 -6.203 -10.344 1 97.19 231 GLY A N 1
ATOM 1756 C CA . GLY A 1 231 ? -4.531 -5.477 -9.68 1 97.19 231 GLY A CA 1
ATOM 1757 C C . GLY A 1 231 ? -4.344 -5.895 -8.227 1 97.19 231 GLY A C 1
ATOM 1758 O O . GLY A 1 231 ? -3.316 -5.594 -7.617 1 97.19 231 GLY A O 1
ATOM 1759 N N . HIS A 1 232 ? -5.32 -6.547 -7.637 1 97.88 232 HIS A N 1
ATOM 1760 C CA . HIS A 1 232 ? -5.219 -7.012 -6.258 1 97.88 232 HIS A CA 1
ATOM 1761 C C . HIS A 1 232 ? -4.344 -8.258 -6.156 1 97.88 232 HIS A C 1
ATOM 1763 O O . HIS A 1 232 ? -4.539 -9.219 -6.902 1 97.88 232 HIS A O 1
ATOM 1769 N N . GLY A 1 233 ? -3.354 -8.164 -5.27 1 98.5 233 GLY A N 1
ATOM 1770 C CA . GLY A 1 233 ? -2.512 -9.312 -4.988 1 98.5 233 GLY A CA 1
ATOM 1771 C C . GLY A 1 233 ? -2.986 -10.125 -3.797 1 98.5 233 GLY A C 1
ATOM 1772 O O . GLY A 1 233 ? -2.666 -9.797 -2.652 1 98.5 233 GLY A O 1
ATOM 1773 N N . GLU A 1 234 ? -3.756 -11.219 -4.094 1 98.38 234 GLU A N 1
ATOM 1774 C CA . GLU A 1 234 ? -4.141 -12.117 -3.01 1 98.38 234 GLU A CA 1
ATOM 1775 C C . GLU A 1 234 ? -2.951 -12.945 -2.529 1 98.38 234 GLU A C 1
ATOM 1777 O O . GLU A 1 234 ? -2.248 -13.555 -3.334 1 98.38 234 GLU A O 1
ATOM 1782 N N . LYS A 1 235 ? -2.701 -12.852 -1.247 1 98.69 235 LYS A N 1
ATOM 1783 C CA . LYS A 1 235 ? -1.697 -13.711 -0.631 1 98.69 235 LYS A CA 1
ATOM 1784 C C . LYS A 1 235 ? -2.289 -15.07 -0.263 1 98.69 235 LYS A C 1
ATOM 1786 O O . LYS A 1 235 ? -3.162 -15.164 0.603 1 98.69 235 LYS A O 1
ATOM 1791 N N . ILE A 1 236 ? -1.774 -16.109 -0.926 1 97.94 236 ILE A N 1
ATOM 1792 C CA . ILE A 1 236 ? -2.334 -17.438 -0.749 1 97.94 236 ILE A CA 1
ATOM 1793 C C . ILE A 1 236 ? -1.318 -18.344 -0.044 1 97.94 236 ILE A C 1
ATOM 1795 O O . ILE A 1 236 ? -0.209 -18.547 -0.542 1 97.94 236 ILE A O 1
ATOM 1799 N N . TYR A 1 237 ? -1.721 -18.844 1.127 1 97.62 237 TYR A N 1
ATOM 1800 C CA . TYR A 1 237 ? -0.88 -19.812 1.823 1 97.62 237 TYR A CA 1
ATOM 1801 C C . TYR A 1 237 ? -0.644 -21.047 0.962 1 97.62 237 TYR A C 1
ATOM 1803 O O . TYR A 1 237 ? -1.593 -21.656 0.453 1 97.62 237 TYR A O 1
ATOM 1811 N N . ALA A 1 238 ? 0.591 -21.422 0.791 1 96 238 ALA A N 1
ATOM 1812 C CA . ALA A 1 238 ? 0.935 -22.484 -0.158 1 96 238 ALA A CA 1
ATOM 1813 C C . ALA A 1 238 ? 1.571 -23.672 0.553 1 96 238 ALA A C 1
ATOM 1815 O O . ALA A 1 238 ? 2.15 -24.547 -0.09 1 96 238 ALA A O 1
ATOM 1816 N N . GLY A 1 239 ? 1.536 -23.688 1.895 1 94.62 239 GLY A N 1
ATOM 1817 C CA . GLY A 1 239 ? 2.168 -24.766 2.646 1 94.62 239 GLY A CA 1
ATOM 1818 C C . GLY A 1 239 ? 1.229 -25.922 2.945 1 94.62 239 GLY A C 1
ATOM 1819 O O . GLY A 1 239 ? 0.135 -26 2.381 1 94.62 239 GLY A O 1
ATOM 1820 N N . ARG A 1 240 ? 1.718 -26.844 3.697 1 94.25 240 ARG A N 1
ATOM 1821 C CA . ARG A 1 240 ? 0.933 -28 4.113 1 94.25 240 ARG A CA 1
ATOM 1822 C C . ARG A 1 240 ? -0.131 -27.594 5.133 1 94.25 240 ARG A C 1
ATOM 1824 O O . ARG A 1 240 ? -0.14 -26.469 5.617 1 94.25 240 ARG A O 1
ATOM 1831 N N . ARG A 1 241 ? -1.09 -28.484 5.336 1 94.12 241 ARG A N 1
ATOM 1832 C CA . ARG A 1 241 ? -2.129 -28.234 6.332 1 94.12 241 ARG A CA 1
ATOM 1833 C C . ARG A 1 241 ? -1.546 -28.234 7.742 1 94.12 241 ARG A C 1
ATOM 1835 O O . ARG A 1 241 ? -1.444 -29.281 8.383 1 94.12 241 ARG A O 1
ATOM 1842 N N . ASP A 1 242 ? -1.104 -27.156 8.172 1 95.25 242 ASP A N 1
ATOM 1843 C CA . ASP A 1 242 ? -0.452 -26.922 9.453 1 95.25 242 ASP A CA 1
ATOM 1844 C C . ASP A 1 242 ? -0.79 -25.531 10 1 95.25 242 ASP A C 1
ATOM 1846 O O . ASP A 1 242 ? -0.374 -24.516 9.438 1 95.25 242 ASP A O 1
ATOM 1850 N N . GLU A 1 243 ? -1.47 -25.531 11.109 1 96.06 243 GLU A N 1
ATOM 1851 C CA . GLU A 1 243 ? -1.979 -24.281 11.664 1 96.06 243 GLU A CA 1
ATOM 1852 C C . GLU A 1 243 ? -0.84 -23.375 12.102 1 96.06 243 GLU A C 1
ATOM 1854 O O . GLU A 1 243 ? -0.95 -22.141 12.016 1 96.06 243 GLU A O 1
ATOM 1859 N N . ALA A 1 244 ? 0.229 -23.953 12.586 1 96.88 244 ALA A N 1
ATOM 1860 C CA . ALA A 1 244 ? 1.373 -23.141 13.008 1 96.88 244 ALA A CA 1
ATOM 1861 C C . ALA A 1 244 ? 2.025 -22.453 11.82 1 96.88 244 ALA A C 1
ATOM 1863 O O . ALA A 1 244 ? 2.48 -21.312 11.938 1 96.88 244 ALA A O 1
ATOM 1864 N N . GLU A 1 245 ? 2.119 -23.125 10.656 1 97.06 245 GLU A N 1
ATOM 1865 C CA . GLU A 1 245 ? 2.695 -22.531 9.453 1 97.06 245 GLU A CA 1
ATOM 1866 C C . GLU A 1 245 ? 1.79 -21.453 8.883 1 97.06 245 GLU A C 1
ATOM 1868 O O . GLU A 1 245 ? 2.273 -20.422 8.391 1 97.06 245 GLU A O 1
ATOM 1873 N N . VAL A 1 246 ? 0.492 -21.703 9 1 97.5 246 VAL A N 1
ATOM 1874 C CA . VAL A 1 246 ? -0.466 -20.688 8.578 1 97.5 246 VAL A CA 1
ATOM 1875 C C . VAL A 1 246 ? -0.317 -19.438 9.461 1 97.5 246 VAL A C 1
ATOM 1877 O O . VAL A 1 246 ? -0.278 -18.312 8.953 1 97.5 246 VAL A O 1
ATOM 1880 N N . ALA A 1 247 ? -0.245 -19.688 10.766 1 97.62 247 ALA A N 1
ATOM 1881 C CA . ALA A 1 247 ? -0.102 -18.578 11.703 1 97.62 247 ALA A CA 1
ATOM 1882 C C . ALA A 1 247 ? 1.174 -17.797 11.43 1 97.62 247 ALA A C 1
ATOM 1884 O O . ALA A 1 247 ? 1.178 -16.562 11.508 1 97.62 247 ALA A O 1
ATOM 1885 N N . ARG A 1 248 ? 2.26 -18.469 11.133 1 97.94 248 ARG A N 1
ATOM 1886 C CA . ARG A 1 248 ? 3.518 -17.797 10.812 1 97.94 248 ARG A CA 1
ATOM 1887 C C . ARG A 1 248 ? 3.389 -16.953 9.555 1 97.94 248 ARG A C 1
ATOM 1889 O O . ARG A 1 248 ? 3.867 -15.82 9.508 1 97.94 248 ARG A O 1
ATOM 1896 N N . ALA A 1 249 ? 2.758 -17.547 8.516 1 98.56 249 ALA A N 1
ATOM 1897 C CA . ALA A 1 249 ? 2.533 -16.797 7.285 1 98.56 249 ALA A CA 1
ATOM 1898 C C . ALA A 1 249 ? 1.725 -15.523 7.559 1 98.56 249 ALA A C 1
ATOM 1900 O O . ALA A 1 249 ? 2.059 -14.453 7.059 1 98.56 249 ALA A O 1
ATOM 1901 N N . ARG A 1 250 ? 0.707 -15.656 8.367 1 98.31 250 ARG A N 1
ATOM 1902 C CA . ARG A 1 250 ? -0.138 -14.508 8.688 1 98.31 250 ARG A CA 1
ATOM 1903 C C . ARG A 1 250 ? 0.613 -13.492 9.539 1 98.31 250 ARG A C 1
ATOM 1905 O O . ARG A 1 250 ? 0.402 -12.289 9.406 1 98.31 250 ARG A O 1
ATOM 1912 N N . ARG A 1 251 ? 1.461 -14.008 10.383 1 97.75 251 ARG A N 1
ATOM 1913 C CA . ARG A 1 251 ? 2.287 -13.078 11.148 1 97.75 251 ARG A CA 1
ATOM 1914 C C . ARG A 1 251 ? 3.186 -12.258 10.234 1 97.75 251 ARG A C 1
ATOM 1916 O O . ARG A 1 251 ? 3.414 -11.07 10.484 1 97.75 251 ARG A O 1
ATOM 1923 N N . TRP A 1 252 ? 3.715 -12.914 9.203 1 98.62 252 TRP A N 1
ATOM 1924 C CA . TRP A 1 252 ? 4.609 -12.219 8.289 1 98.62 252 TRP A CA 1
ATOM 1925 C C . TRP A 1 252 ? 3.844 -11.227 7.422 1 98.62 252 TRP A C 1
ATOM 1927 O O . TRP A 1 252 ? 4.18 -10.039 7.379 1 98.62 252 TRP A O 1
ATOM 1937 N N . TRP A 1 253 ? 2.805 -11.758 6.691 1 98.81 253 TRP A N 1
ATOM 1938 C CA . TRP A 1 253 ? 2.27 -11.039 5.539 1 98.81 253 TRP A CA 1
ATOM 1939 C C . TRP A 1 253 ? 0.938 -10.375 5.883 1 98.81 253 TRP A C 1
ATOM 1941 O O . TRP A 1 253 ? 0.426 -9.562 5.113 1 98.81 253 TRP A O 1
ATOM 1951 N N . GLY A 1 254 ? 0.344 -10.711 7.059 1 98.25 254 GLY A N 1
ATOM 1952 C CA . GLY A 1 254 ? -0.874 -10.039 7.488 1 98.25 254 GLY A CA 1
ATOM 1953 C C . GLY A 1 254 ? -2.088 -10.953 7.488 1 98.25 254 GLY A C 1
ATOM 1954 O O . GLY A 1 254 ? -2.01 -12.102 7.043 1 98.25 254 GLY A O 1
ATOM 1955 N N . THR A 1 255 ? -3.168 -10.445 7.922 1 97.81 255 THR A N 1
ATOM 1956 C CA . THR A 1 255 ? -4.391 -11.203 8.141 1 97.81 255 THR A CA 1
ATOM 1957 C C . THR A 1 255 ? -5.012 -11.633 6.816 1 97.81 255 THR A C 1
ATOM 1959 O O . THR A 1 255 ? -5.859 -12.523 6.777 1 97.81 255 THR A O 1
ATOM 1962 N N . ASP A 1 256 ? -4.578 -11.008 5.762 1 97.62 256 ASP A N 1
ATOM 1963 C CA . ASP A 1 256 ? -5.25 -11.242 4.484 1 97.62 256 ASP A CA 1
ATOM 1964 C C . ASP A 1 256 ? -4.656 -12.445 3.764 1 97.62 256 ASP A C 1
ATOM 1966 O O . ASP A 1 256 ? -4.984 -12.711 2.605 1 97.62 256 ASP A O 1
ATOM 1970 N N . VAL A 1 257 ? -3.764 -13.18 4.48 1 98.38 257 VAL A N 1
ATOM 1971 C CA . VAL A 1 257 ? -3.332 -14.438 3.893 1 98.38 257 VAL A CA 1
ATOM 1972 C C . VAL A 1 257 ? -4.516 -15.398 3.803 1 98.38 257 VAL A C 1
ATOM 1974 O O . VAL A 1 257 ? -5.07 -15.805 4.824 1 98.38 257 VAL A O 1
ATOM 1977 N N . ALA A 1 258 ? -4.836 -15.703 2.602 1 97.25 258 ALA A N 1
ATOM 1978 C CA . ALA A 1 258 ? -5.926 -16.641 2.354 1 97.25 258 ALA A CA 1
ATOM 1979 C C . ALA A 1 258 ? -5.418 -18.094 2.381 1 97.25 258 ALA A C 1
ATOM 1981 O O . ALA A 1 258 ? -4.27 -18.359 2.02 1 97.25 258 ALA A O 1
ATOM 1982 N N . VAL A 1 259 ? -6.242 -18.95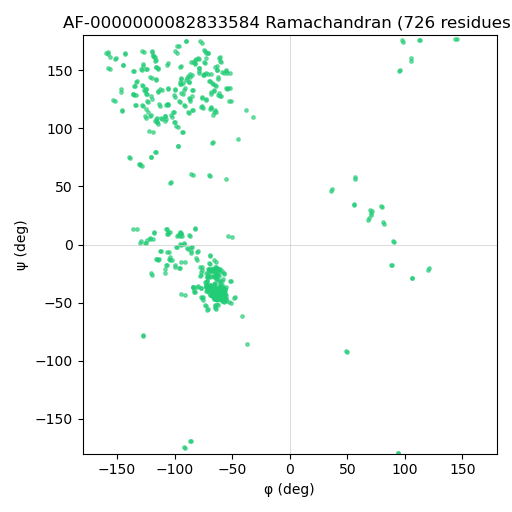3 2.834 1 95.75 259 VAL A N 1
ATOM 1983 C CA . VAL A 1 259 ? -5.914 -20.375 2.947 1 95.75 259 VAL A CA 1
ATOM 1984 C C . VAL A 1 259 ? -6.906 -21.203 2.133 1 95.75 259 VAL A C 1
ATOM 1986 O O . VAL A 1 259 ? -8.062 -21.359 2.529 1 95.75 259 VAL A O 1
ATOM 1989 N N . PRO A 1 260 ? -6.508 -21.781 1.086 1 91.06 260 PRO A N 1
ATOM 1990 C CA . PRO A 1 260 ? -7.426 -22.453 0.161 1 91.06 260 PRO A CA 1
ATOM 1991 C C . PRO A 1 260 ? -8.273 -23.516 0.843 1 91.06 260 PRO A C 1
ATOM 1993 O O . PRO A 1 260 ? -9.5 -23.547 0.676 1 91.06 260 PRO A O 1
ATOM 1996 N N . TYR A 1 261 ? -7.723 -24.328 1.713 1 89 261 TYR A N 1
ATOM 1997 C CA . TYR A 1 261 ? -8.469 -25.453 2.281 1 89 261 TYR A CA 1
ATOM 1998 C C . TYR A 1 261 ? -9.398 -24.969 3.395 1 89 261 TYR A C 1
ATOM 2000 O O . TYR A 1 261 ? -10.242 -25.734 3.879 1 89 261 TYR A O 1
ATOM 2008 N N . GLN A 1 262 ? -9.273 -23.688 3.719 1 87.06 262 GLN A N 1
ATOM 2009 C CA . GLN A 1 262 ? -10.211 -23.094 4.66 1 87.06 262 GLN A CA 1
ATOM 2010 C C . GLN A 1 262 ? -11.305 -22.328 3.93 1 87.06 262 GLN A C 1
ATOM 2012 O O . GLN A 1 262 ? -12.172 -21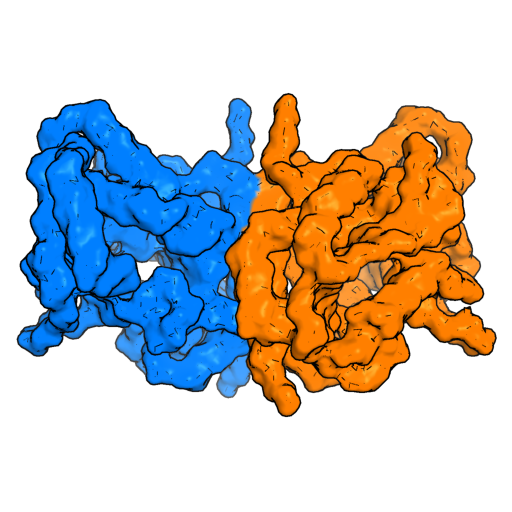.719 4.562 1 87.06 262 GLN A O 1
ATOM 2017 N N . GLY A 1 263 ? -11.227 -22.266 2.557 1 83.81 263 GLY A N 1
ATOM 2018 C CA . GLY A 1 263 ? -12.273 -21.672 1.742 1 83.81 263 GLY A CA 1
ATOM 2019 C C . GLY A 1 263 ? -12.188 -20.172 1.666 1 83.81 263 GLY A C 1
ATOM 2020 O O . GLY A 1 263 ? -13.156 -19.5 1.293 1 83.81 263 GLY A O 1
ATOM 2021 N N . THR A 1 264 ? -11.086 -19.609 1.983 1 81.38 264 THR A N 1
ATOM 2022 C CA . THR A 1 264 ? -10.984 -18.156 2.035 1 81.38 264 THR A CA 1
ATOM 2023 C C . THR A 1 264 ? -10.211 -17.625 0.836 1 81.38 264 THR A C 1
ATOM 2025 O O . THR A 1 264 ? -9.867 -16.438 0.792 1 81.38 264 THR A O 1
ATOM 2028 N N . SER A 1 265 ? -9.914 -18.469 -0.125 1 85.31 265 SER A N 1
ATOM 2029 C CA . SER A 1 265 ? -9.047 -18.078 -1.231 1 85.31 265 SER A CA 1
ATOM 2030 C C . SER A 1 265 ? -9.797 -18.109 -2.561 1 85.31 265 SER A C 1
ATOM 2032 O O . SER A 1 265 ? -10.758 -18.875 -2.717 1 85.31 265 SER A O 1
ATOM 2034 N N . ALA A 1 266 ? -9.328 -17.297 -3.453 1 81.56 266 ALA A N 1
ATOM 2035 C CA . ALA A 1 266 ? -9.805 -17.375 -4.832 1 81.56 266 ALA A CA 1
ATOM 2036 C C . ALA A 1 266 ? -9.367 -18.672 -5.496 1 81.56 266 ALA A C 1
ATOM 2038 O O . ALA A 1 266 ? -9.953 -19.094 -6.496 1 81.56 266 ALA A O 1
ATOM 2039 N N . SER A 1 267 ? -8.352 -19.219 -4.973 1 79.94 267 SER A N 1
ATOM 2040 C CA . SER A 1 267 ? -7.859 -20.5 -5.465 1 79.94 267 SER A CA 1
ATOM 2041 C C . SER A 1 267 ? -8.523 -21.656 -4.738 1 79.94 267 SER A C 1
ATOM 2043 O O . SER A 1 267 ? -8.758 -21.594 -3.531 1 79.94 267 SER A O 1
ATOM 2045 N N . VAL A 1 268 ? -8.766 -22.656 -5.438 1 78.69 268 VAL A N 1
ATOM 2046 C CA . VAL A 1 268 ? -9.328 -23.859 -4.848 1 78.69 268 VAL A CA 1
ATOM 2047 C C . VAL A 1 268 ? -8.227 -24.656 -4.164 1 78.69 268 VAL A C 1
ATOM 2049 O O . VAL A 1 268 ? -7.039 -24.422 -4.395 1 78.69 268 VAL A O 1
ATOM 2052 N N . ASP A 1 269 ? -8.703 -25.5 -3.295 1 80.75 269 ASP A N 1
ATOM 2053 C CA . ASP A 1 269 ? -7.77 -26.438 -2.67 1 80.75 269 ASP A CA 1
ATOM 2054 C C . ASP A 1 269 ? -7.262 -27.453 -3.68 1 80.75 269 ASP A C 1
ATOM 2056 O O . ASP A 1 269 ? -8.055 -28.141 -4.324 1 80.75 269 ASP A O 1
ATOM 2060 N N . ILE A 1 270 ? -5.973 -27.391 -3.844 1 81.06 270 ILE A N 1
ATOM 2061 C CA . ILE A 1 270 ? -5.395 -28.281 -4.844 1 81.06 270 ILE A CA 1
ATOM 2062 C C . ILE A 1 270 ? -4.383 -29.219 -4.184 1 81.06 270 ILE A C 1
ATOM 2064 O O . ILE A 1 270 ? -4.023 -29.016 -3.02 1 81.06 270 ILE A O 1
ATOM 2068 N N . THR A 1 271 ? -4.031 -30.219 -4.93 1 80.75 271 THR A N 1
ATOM 2069 C CA . THR A 1 271 ? -2.93 -31.094 -4.551 1 80.75 271 THR A CA 1
ATOM 2070 C C . THR A 1 271 ? -1.797 -31.016 -5.57 1 80.75 271 THR A C 1
ATOM 2072 O O . THR A 1 271 ? -1.995 -30.547 -6.691 1 80.75 271 THR A O 1
ATOM 2075 N N . GLY A 1 272 ? -0.611 -31.391 -5.129 1 86.31 272 GLY A N 1
ATOM 2076 C CA . GLY A 1 272 ? 0.53 -31.359 -6.027 1 86.31 272 GLY A CA 1
ATOM 2077 C C . GLY A 1 272 ? 1.124 -29.984 -6.203 1 86.31 272 GLY A C 1
ATOM 2078 O O . GLY A 1 272 ? 1.652 -29.656 -7.27 1 86.31 272 GLY A O 1
ATOM 2079 N N . HIS A 1 273 ? 1.06 -29.188 -5.172 1 90.81 273 HIS A N 1
ATOM 2080 C CA . HIS A 1 273 ? 1.606 -27.828 -5.184 1 90.81 273 HIS A CA 1
ATOM 2081 C C . HIS A 1 273 ? 3.125 -27.859 -5.316 1 90.81 273 HIS A C 1
ATOM 2083 O O . HIS A 1 273 ? 3.807 -28.578 -4.59 1 90.81 273 HIS A O 1
ATOM 2089 N N . LEU A 1 274 ? 3.572 -27.031 -6.23 1 93 274 LEU A N 1
ATOM 2090 C CA . LEU A 1 274 ? 5.016 -27.031 -6.449 1 93 274 LEU A CA 1
ATOM 2091 C C . LEU A 1 274 ? 5.75 -26.531 -5.207 1 93 274 LEU A C 1
ATOM 2093 O O . LEU A 1 274 ? 6.852 -27 -4.906 1 93 274 LEU A O 1
ATOM 2097 N N . ALA A 1 275 ? 5.141 -25.578 -4.422 1 92.69 275 ALA A N 1
ATOM 2098 C CA . ALA A 1 275 ? 5.82 -25.047 -3.242 1 92.69 275 ALA A CA 1
ATOM 2099 C C . ALA A 1 275 ? 6.039 -26.156 -2.203 1 92.69 275 ALA A C 1
ATOM 2101 O O . ALA A 1 275 ? 6.922 -26.031 -1.347 1 92.69 275 ALA A O 1
ATOM 2102 N N . GLY A 1 276 ? 5.309 -27.188 -2.316 1 92.56 276 GLY A N 1
ATOM 2103 C CA . GLY A 1 276 ? 5.477 -28.328 -1.431 1 92.56 276 GLY A CA 1
ATOM 2104 C C . GLY A 1 276 ? 6.816 -29.016 -1.592 1 92.56 276 GLY A C 1
ATOM 2105 O O . GLY A 1 276 ? 7.238 -29.781 -0.719 1 92.56 276 GLY A O 1
ATOM 2106 N N . LEU A 1 277 ? 7.457 -28.797 -2.678 1 96 277 LEU A N 1
ATOM 2107 C CA . LEU A 1 277 ? 8.781 -29.359 -2.92 1 96 277 LEU A CA 1
ATOM 2108 C C . LEU A 1 277 ? 9.758 -28.938 -1.833 1 96 277 LEU A C 1
ATOM 2110 O O . LEU A 1 277 ? 10.766 -29.609 -1.6 1 96 277 LEU A O 1
ATOM 2114 N N . ALA A 1 278 ? 9.461 -27.812 -1.185 1 97.06 278 ALA A N 1
ATOM 2115 C CA . ALA A 1 278 ? 10.359 -27.297 -0.146 1 97.06 278 ALA A CA 1
ATOM 2116 C C . ALA A 1 278 ? 10.5 -28.297 0.995 1 97.06 278 ALA A C 1
ATOM 2118 O O . ALA A 1 278 ? 11.586 -28.453 1.564 1 97.06 278 ALA A O 1
ATOM 2119 N N . TYR A 1 279 ? 9.438 -29.031 1.294 1 96.06 279 TYR A N 1
ATOM 2120 C CA . TYR A 1 279 ? 9.445 -29.953 2.418 1 96.06 279 TYR A CA 1
ATOM 2121 C C . TYR A 1 279 ? 10.328 -31.172 2.125 1 96.06 279 TYR A C 1
ATOM 2123 O O . TYR A 1 279 ? 10.906 -31.75 3.041 1 96.06 279 TYR A O 1
ATOM 2131 N N . GLN A 1 280 ? 10.453 -31.516 0.867 1 94.88 280 GLN A N 1
ATOM 2132 C CA . GLN A 1 280 ? 11.266 -32.656 0.471 1 94.88 280 GLN A CA 1
ATOM 2133 C C . GLN A 1 280 ? 12.703 -32.25 0.17 1 94.88 280 GLN A C 1
ATOM 2135 O O . GLN A 1 280 ? 13.648 -32.906 0.615 1 94.88 280 GLN A O 1
ATOM 2140 N N . ALA A 1 281 ? 12.836 -31.203 -0.514 1 97.44 281 ALA A N 1
ATOM 2141 C CA . ALA A 1 281 ? 14.148 -30.766 -0.987 1 97.44 281 ALA A CA 1
ATOM 2142 C C . ALA A 1 281 ? 14.953 -30.109 0.136 1 97.44 281 ALA A C 1
ATOM 2144 O O . ALA A 1 281 ? 16.188 -30.109 0.105 1 97.44 281 ALA A O 1
ATOM 2145 N N . CYS A 1 282 ? 14.234 -29.547 1.114 1 97.88 282 CYS A N 1
ATOM 2146 C CA . CYS A 1 282 ? 14.859 -28.875 2.244 1 97.88 282 CYS A CA 1
ATOM 2147 C C . CYS A 1 282 ? 14.289 -29.375 3.564 1 97.88 282 CYS A C 1
ATOM 2149 O O . CYS A 1 282 ? 13.695 -28.609 4.324 1 97.88 282 CYS A O 1
ATOM 2151 N N . PRO A 1 283 ? 14.586 -30.594 3.889 1 96.88 283 PRO A N 1
ATOM 2152 C CA . PRO A 1 283 ? 13.922 -31.219 5.035 1 96.88 283 PRO A CA 1
ATOM 2153 C C . PRO A 1 283 ? 14.32 -30.578 6.367 1 96.88 283 PRO A C 1
ATOM 2155 O O . PRO A 1 283 ? 13.57 -30.656 7.344 1 96.88 283 PRO A O 1
ATOM 2158 N N . ASP A 1 284 ? 15.453 -29.938 6.434 1 97.19 284 ASP A N 1
ATOM 2159 C CA . ASP A 1 284 ? 15.93 -29.375 7.695 1 97.19 284 ASP A CA 1
ATOM 2160 C C . ASP A 1 284 ? 15.539 -27.906 7.828 1 97.19 284 ASP A C 1
ATOM 2162 O O . ASP A 1 284 ? 15.867 -27.266 8.82 1 97.19 284 ASP A O 1
ATOM 2166 N N . SER A 1 285 ? 14.867 -27.391 6.832 1 97.44 285 SER A N 1
ATOM 2167 C CA . SER A 1 285 ? 14.484 -25.984 6.824 1 97.44 285 SER A CA 1
ATOM 2168 C C . SER A 1 285 ? 13.07 -25.797 7.367 1 97.44 285 SER A C 1
ATOM 2170 O O . SER A 1 285 ? 12.281 -26.734 7.387 1 97.44 285 SER A O 1
ATOM 2172 N N . GLN A 1 286 ? 12.789 -24.641 7.898 1 97.25 286 GLN A N 1
ATOM 2173 C CA . GLN A 1 286 ? 11.43 -24.188 8.195 1 97.25 286 GLN A CA 1
ATOM 2174 C C . GLN A 1 286 ? 10.906 -23.266 7.105 1 97.25 286 GLN A C 1
ATOM 2176 O O . GLN A 1 286 ? 11.234 -22.078 7.07 1 97.25 286 GLN A O 1
ATOM 2181 N N . PRO A 1 287 ? 10.086 -23.812 6.262 1 97.69 287 PRO A N 1
ATOM 2182 C CA . PRO A 1 287 ? 9.594 -22.984 5.156 1 97.69 287 PRO A CA 1
ATOM 2183 C C . PRO A 1 287 ? 8.344 -22.203 5.52 1 97.69 287 PRO A C 1
ATOM 2185 O O . PRO A 1 287 ? 7.504 -22.688 6.281 1 97.69 287 PRO A O 1
ATOM 2188 N N . THR A 1 288 ? 8.188 -20.984 5.125 1 98.5 288 THR A N 1
ATOM 2189 C CA . THR A 1 288 ? 6.984 -20.156 5.09 1 98.5 288 THR A CA 1
ATOM 2190 C C . THR A 1 288 ? 6.621 -19.797 3.654 1 98.5 288 THR A C 1
ATOM 2192 O O . THR A 1 288 ? 7.32 -19.016 3.012 1 98.5 288 THR A O 1
ATOM 2195 N N . LEU A 1 289 ? 5.547 -20.391 3.131 1 98.38 289 LEU A N 1
ATOM 2196 C CA . LEU A 1 289 ? 5.289 -20.453 1.697 1 98.38 289 LEU A CA 1
ATOM 2197 C C . LEU A 1 289 ? 4.043 -19.656 1.334 1 98.38 289 LEU A C 1
ATOM 2199 O O . LEU A 1 289 ? 3.002 -19.797 1.982 1 98.38 289 LEU A O 1
ATOM 2203 N N . MET A 1 290 ? 4.113 -18.812 0.33 1 98.19 290 MET A N 1
ATOM 2204 C CA . MET A 1 290 ? 2.992 -17.969 -0.085 1 98.19 290 MET A CA 1
ATOM 2205 C C . MET A 1 290 ? 3.006 -17.75 -1.595 1 98.19 290 MET A C 1
ATOM 2207 O O . MET A 1 290 ? 4.062 -17.5 -2.182 1 98.19 290 MET A O 1
ATOM 2211 N N . ALA A 1 291 ? 1.888 -17.938 -2.27 1 98.25 291 ALA A N 1
ATOM 2212 C CA . ALA A 1 291 ? 1.693 -17.484 -3.646 1 98.25 291 ALA A CA 1
ATOM 2213 C C . ALA A 1 291 ? 1.063 -16.094 -3.689 1 98.25 291 ALA A C 1
ATOM 2215 O O . ALA A 1 291 ? 0.118 -15.812 -2.949 1 98.25 291 ALA A O 1
ATOM 2216 N N . LEU A 1 292 ? 1.629 -15.234 -4.41 1 98.69 292 LEU A N 1
ATOM 2217 C CA . LEU A 1 292 ? 1.093 -13.891 -4.613 1 98.69 292 LEU A CA 1
ATOM 2218 C C . LEU A 1 292 ? 0.35 -13.805 -5.941 1 98.69 292 LEU A C 1
ATOM 2220 O O . LEU A 1 292 ? 0.973 -13.789 -7.008 1 98.69 292 LEU A O 1
ATOM 2224 N N . GLU A 1 293 ? -1 -13.773 -5.922 1 98.56 293 GLU A N 1
ATOM 2225 C CA . GLU A 1 293 ? -1.892 -13.93 -7.066 1 98.56 293 GLU A CA 1
ATOM 2226 C C . GLU A 1 293 ? -2.557 -12.609 -7.434 1 98.56 293 GLU A C 1
ATOM 2228 O O . GLU A 1 293 ? -3.506 -12.18 -6.773 1 98.56 293 GLU A O 1
ATOM 2233 N N . TYR A 1 294 ? -2.115 -12.031 -8.523 1 98.75 294 TYR A N 1
ATOM 2234 C CA . TYR A 1 294 ? -2.676 -10.75 -8.945 1 98.75 294 TYR A CA 1
ATOM 2235 C C . TYR A 1 294 ? -3.863 -10.961 -9.883 1 98.75 294 TYR A C 1
ATOM 2237 O O . TYR A 1 294 ? -3.771 -11.711 -10.859 1 98.75 294 TYR A O 1
ATOM 2245 N N . GLY A 1 295 ? -4.918 -10.219 -9.625 1 98.31 295 GLY A N 1
ATOM 2246 C CA . GLY A 1 295 ? -6.078 -10.273 -10.5 1 98.31 295 GLY A CA 1
ATOM 2247 C C . GLY A 1 295 ? -5.867 -9.562 -11.82 1 98.31 295 GLY A C 1
ATOM 2248 O O . GLY A 1 295 ? -5.164 -8.555 -11.883 1 98.31 295 GLY A O 1
ATOM 2249 N N . THR A 1 296 ? -6.5 -10.094 -12.859 1 98 296 THR A N 1
ATOM 2250 C CA . THR A 1 296 ? -6.422 -9.539 -14.203 1 98 296 THR A CA 1
ATOM 2251 C C . THR A 1 296 ? -7.816 -9.312 -14.781 1 98 296 THR A C 1
ATOM 2253 O O . THR A 1 296 ? -8.391 -8.234 -14.617 1 98 296 THR A O 1
ATOM 2256 N N . GLN A 1 297 ? -8.445 -10.359 -15.227 1 97.38 297 GLN A N 1
ATOM 2257 C CA . GLN A 1 297 ? -9.781 -10.336 -15.812 1 97.38 297 GLN A CA 1
ATOM 2258 C C . GLN A 1 297 ? -10.758 -11.195 -15.008 1 97.38 297 GLN A C 1
ATOM 2260 O O . GLN A 1 297 ? -10.336 -11.992 -14.164 1 97.38 297 GLN A O 1
ATOM 2265 N N . PRO A 1 298 ? -12.055 -10.953 -15.266 1 94.69 298 PRO A N 1
ATOM 2266 C CA . PRO A 1 298 ? -13.023 -11.828 -14.609 1 94.69 298 PRO A CA 1
ATOM 2267 C C . PRO A 1 298 ? -12.758 -13.305 -14.883 1 94.69 298 PRO A C 1
ATOM 2269 O O . PRO A 1 298 ? -12.312 -13.664 -15.977 1 94.69 298 PRO A O 1
ATOM 2272 N N . SER A 1 299 ? -13.078 -14.125 -13.914 1 92.62 299 SER A N 1
ATOM 2273 C CA . SER A 1 299 ? -12.742 -15.547 -13.922 1 92.62 299 SER A CA 1
ATOM 2274 C C . SER A 1 299 ? -13.281 -16.234 -15.172 1 92.62 299 SER A C 1
ATOM 2276 O O . SER A 1 299 ? -12.633 -17.125 -15.719 1 92.62 299 SER A O 1
ATOM 2278 N N . GLU A 1 300 ? -14.461 -15.922 -15.625 1 91.69 300 GLU A N 1
ATOM 2279 C CA . GLU A 1 300 ? -15.055 -16.547 -16.797 1 91.69 300 GLU A CA 1
ATOM 2280 C C . GLU A 1 300 ? -14.211 -16.297 -18.047 1 91.69 300 GLU A C 1
ATOM 2282 O O . GLU A 1 300 ? -14.062 -17.188 -18.891 1 91.69 300 GLU A O 1
ATOM 2287 N N . GLN A 1 301 ? -13.68 -15.07 -18.125 1 95.25 301 GLN A N 1
ATOM 2288 C CA . GLN A 1 301 ? -12.828 -14.742 -19.266 1 95.25 301 GLN A CA 1
ATOM 2289 C C . GLN A 1 301 ? -11.508 -15.5 -19.188 1 95.25 301 GLN A C 1
ATOM 2291 O O . GLN A 1 301 ? -10.969 -15.922 -20.219 1 95.25 301 GLN A O 1
ATOM 2296 N N . VAL A 1 302 ? -11 -15.672 -17.984 1 96.75 302 VAL A N 1
ATOM 2297 C CA . VAL A 1 302 ? -9.75 -16.406 -17.797 1 96.75 302 VAL A CA 1
ATOM 2298 C C . VAL A 1 302 ? -9.945 -17.859 -18.188 1 96.75 302 VAL A C 1
ATOM 2300 O O . VAL A 1 302 ? -9.117 -18.438 -18.906 1 96.75 302 VAL A O 1
ATOM 2303 N N . VAL A 1 303 ? -11 -18.484 -17.766 1 94.31 303 VAL A N 1
ATOM 2304 C CA . VAL A 1 303 ? -11.273 -19.891 -18.094 1 94.31 303 VAL A CA 1
ATOM 2305 C C . VAL A 1 303 ? -11.461 -20.031 -19.609 1 94.31 303 VAL A C 1
ATOM 2307 O O . VAL A 1 303 ? -10.953 -20.984 -20.203 1 94.31 303 VAL A O 1
ATOM 2310 N N . ASP A 1 304 ? -12.164 -19.094 -20.188 1 95.62 304 ASP A N 1
ATOM 2311 C CA . ASP A 1 304 ? -12.359 -19.141 -21.625 1 95.62 304 ASP A CA 1
ATOM 2312 C C . ASP A 1 304 ? -11.023 -19.062 -22.359 1 95.62 304 ASP A C 1
ATOM 2314 O O . ASP A 1 304 ? -10.82 -19.719 -23.375 1 95.62 304 ASP A O 1
ATOM 2318 N N . ALA A 1 305 ? -10.188 -18.219 -21.875 1 98 305 ALA A N 1
ATOM 2319 C CA . ALA A 1 305 ? -8.859 -18.109 -22.484 1 98 305 ALA A CA 1
ATOM 2320 C C . ALA A 1 305 ? -8.102 -19.422 -22.359 1 98 305 ALA A C 1
ATOM 2322 O O . ALA A 1 305 ? -7.402 -19.828 -23.297 1 98 305 ALA A O 1
ATOM 2323 N N . LEU A 1 306 ? -8.242 -20.062 -21.25 1 97.81 306 LEU A N 1
ATOM 2324 C CA . LEU A 1 306 ? -7.586 -21.359 -21.047 1 97.81 306 LEU A CA 1
ATOM 2325 C C . LEU A 1 306 ? -8.148 -22.406 -21.984 1 97.81 306 LEU A C 1
ATOM 2327 O O . LEU A 1 306 ? -7.402 -23.203 -22.562 1 97.81 306 LEU A O 1
ATOM 2331 N N . ARG A 1 307 ? -9.453 -22.422 -22.141 1 97.69 307 ARG A N 1
ATOM 2332 C CA . ARG A 1 307 ? -10.086 -23.344 -23.094 1 97.69 307 ARG A CA 1
ATOM 2333 C C . ARG A 1 307 ? -9.562 -23.109 -24.5 1 97.69 307 ARG A C 1
ATOM 2335 O O . ARG A 1 307 ? -9.195 -24.062 -25.203 1 97.69 307 ARG A O 1
ATOM 2342 N N . ALA A 1 308 ? -9.531 -21.891 -24.875 1 98 308 ALA A N 1
ATOM 2343 C CA . ALA A 1 308 ? -9.086 -21.516 -26.219 1 98 308 ALA A CA 1
ATOM 2344 C C . ALA A 1 308 ? -7.641 -21.953 -26.453 1 98 308 ALA A C 1
ATOM 2346 O O . ALA A 1 308 ? -7.32 -22.531 -27.5 1 98 308 ALA A O 1
ATOM 2347 N N . ARG A 1 309 ? -6.844 -21.703 -25.5 1 97.94 309 ARG A N 1
ATOM 2348 C CA . ARG A 1 309 ? -5.426 -22.016 -25.656 1 97.94 309 ARG A CA 1
ATOM 2349 C C . ARG A 1 309 ? -5.203 -23.516 -25.75 1 97.94 309 ARG A C 1
ATOM 2351 O O . ARG A 1 309 ? -4.336 -23.969 -26.5 1 97.94 309 ARG A O 1
ATOM 2358 N N . ASN A 1 310 ? -5.895 -24.219 -24.969 1 96.94 310 ASN A N 1
ATOM 2359 C CA . ASN A 1 310 ? -5.805 -25.672 -25.047 1 96.94 310 ASN A CA 1
ATOM 2360 C C . ASN A 1 310 ? -6.32 -26.203 -26.375 1 96.94 310 ASN A C 1
ATOM 2362 O O . ASN A 1 310 ? -5.777 -27.156 -26.922 1 96.94 310 ASN A O 1
ATOM 2366 N N . TRP A 1 311 ? -7.375 -25.625 -26.844 1 96.31 311 TRP A N 1
ATOM 2367 C CA . TRP A 1 311 ? -7.867 -25.969 -28.172 1 96.31 311 TRP A CA 1
ATOM 2368 C C . TRP A 1 311 ? -6.793 -25.734 -29.234 1 96.31 311 TRP A C 1
ATOM 2370 O O . TRP A 1 311 ? -6.582 -26.578 -30.109 1 96.31 311 TRP A O 1
ATOM 2380 N N . LEU A 1 312 ? -6.184 -24.625 -29.109 1 96.94 312 LEU A N 1
ATOM 2381 C CA . LEU A 1 312 ? -5.129 -24.297 -30.062 1 96.94 312 LEU A CA 1
ATOM 2382 C C . LEU A 1 312 ? -4.012 -25.328 -30.031 1 96.94 312 LEU A C 1
ATOM 2384 O O . LEU A 1 312 ? -3.459 -25.688 -31.078 1 96.94 312 LEU A O 1
ATOM 2388 N N . ARG A 1 313 ? -3.691 -25.812 -28.844 1 95.5 313 ARG A N 1
ATOM 2389 C CA . ARG A 1 313 ? -2.68 -26.844 -28.703 1 95.5 313 ARG A CA 1
ATOM 2390 C C . ARG A 1 313 ? -3.061 -28.094 -29.516 1 95.5 313 ARG A C 1
ATOM 2392 O O . ARG A 1 313 ? -2.205 -28.719 -30.141 1 95.5 313 ARG A O 1
ATOM 2399 N N . ALA A 1 314 ? -4.262 -28.391 -29.531 1 94 314 ALA A N 1
ATOM 2400 C CA . ALA A 1 314 ? -4.766 -29.578 -30.219 1 94 314 ALA A CA 1
ATOM 2401 C C . ALA A 1 314 ? -4.922 -29.328 -31.719 1 94 314 ALA A C 1
ATOM 2403 O O . ALA A 1 314 ? -5.07 -30.281 -32.5 1 94 314 ALA A O 1
ATOM 2404 N N . HIS A 1 315 ? -4.855 -28.078 -32.125 1 94.38 315 HIS A N 1
ATOM 2405 C CA . HIS A 1 315 ? -5.062 -27.703 -33.5 1 94.38 315 HIS A CA 1
ATOM 2406 C C . HIS A 1 315 ? -3.932 -26.828 -34.031 1 94.38 315 HIS A C 1
ATOM 2408 O O . HIS A 1 315 ? -4.156 -25.656 -34.375 1 94.38 315 HIS A O 1
ATOM 2414 N N . PRO A 1 316 ? -2.793 -27.375 -34.156 1 90.94 316 PRO A N 1
ATOM 2415 C CA . PRO A 1 316 ? -1.635 -26.578 -34.562 1 90.94 316 PRO A CA 1
ATOM 2416 C C . PRO A 1 316 ? -1.785 -26.016 -35.969 1 90.94 316 PRO A C 1
ATOM 2418 O O . PRO A 1 316 ? -1.059 -25.094 -36.344 1 90.94 316 PRO A O 1
ATOM 2421 N N . ASP A 1 317 ? -2.734 -26.547 -36.719 1 94.06 317 ASP A N 1
ATOM 2422 C CA . ASP A 1 317 ? -2.939 -26.094 -38.094 1 94.06 317 ASP A CA 1
ATOM 2423 C C . ASP A 1 317 ? -4.008 -25.016 -38.188 1 94.06 317 ASP A C 1
ATOM 2425 O O . ASP A 1 317 ? -4.434 -24.625 -39.25 1 94.06 317 ASP A O 1
ATOM 2429 N N . ALA A 1 318 ? -4.398 -24.578 -37.031 1 95.19 318 ALA A N 1
ATOM 2430 C CA . ALA A 1 318 ? -5.395 -23.5 -37.031 1 95.19 318 ALA A CA 1
ATOM 2431 C C . ALA A 1 318 ? -4.91 -22.297 -37.812 1 95.19 318 ALA A C 1
ATOM 2433 O O . ALA A 1 318 ? -3.711 -22.016 -37.875 1 95.19 318 ALA A O 1
ATOM 2434 N N . PRO A 1 319 ? -5.895 -21.562 -38.469 1 96 319 PRO A N 1
ATOM 2435 C CA . PRO A 1 319 ? -5.504 -20.344 -39.219 1 96 319 PRO A CA 1
ATOM 2436 C C . PRO A 1 319 ? -4.746 -19.344 -38.344 1 96 319 PRO A C 1
ATOM 2438 O O . PRO A 1 319 ? -5.039 -19.219 -37.156 1 96 319 PRO A O 1
ATOM 2441 N N . ALA A 1 320 ? -3.895 -18.656 -39 1 96 320 ALA A N 1
ATOM 2442 C CA . ALA A 1 320 ? -3 -17.734 -38.312 1 96 320 ALA A CA 1
ATOM 2443 C C . ALA A 1 320 ? -3.787 -16.703 -37.531 1 96 320 ALA A C 1
ATOM 2445 O O . ALA A 1 320 ? -3.424 -16.359 -36.375 1 96 320 ALA A O 1
ATOM 2446 N N . ALA A 1 321 ? -4.82 -16.25 -38.125 1 96.69 321 ALA A N 1
ATOM 2447 C CA . ALA A 1 321 ? -5.621 -15.219 -37.469 1 96.69 321 ALA A CA 1
ATOM 2448 C C . ALA A 1 321 ? -6.238 -15.742 -36.156 1 96.69 321 ALA A C 1
ATOM 2450 O O . ALA A 1 321 ? -6.285 -15.031 -35.156 1 96.69 321 ALA A O 1
ATOM 2451 N N . VAL A 1 322 ? -6.699 -16.969 -36.188 1 96.56 322 VAL A N 1
ATOM 2452 C CA . VAL A 1 322 ? -7.297 -17.594 -35.031 1 96.56 322 VAL A CA 1
ATOM 2453 C C . VAL A 1 322 ? -6.23 -17.844 -33.969 1 96.56 322 VAL A C 1
ATOM 2455 O O . VAL A 1 322 ? -6.449 -17.562 -32.781 1 96.56 322 VAL A O 1
ATOM 2458 N N . ARG A 1 323 ? -5.148 -18.297 -34.375 1 97.06 323 ARG A N 1
ATOM 2459 C CA . ARG A 1 323 ? -4.023 -18.531 -33.469 1 97.06 323 ARG A CA 1
ATOM 2460 C C . ARG A 1 323 ? -3.623 -17.25 -32.75 1 97.06 323 ARG A C 1
ATOM 2462 O O . ARG A 1 323 ? -3.508 -17.219 -31.531 1 97.06 323 ARG A O 1
ATOM 2469 N N . ASP A 1 324 ? -3.469 -16.188 -33.531 1 97.31 324 ASP A N 1
ATOM 2470 C CA . ASP A 1 324 ? -3.018 -14.922 -32.969 1 97.31 324 ASP A CA 1
ATOM 2471 C C . ASP A 1 324 ? -4.039 -14.367 -31.984 1 97.31 324 ASP A C 1
ATOM 2473 O O . ASP A 1 324 ? -3.668 -13.82 -30.938 1 97.31 324 ASP A O 1
ATOM 2477 N N . GLN A 1 325 ? -5.258 -14.523 -32.281 1 97.88 325 GLN A N 1
ATOM 2478 C CA . GLN A 1 325 ? -6.324 -14.07 -31.406 1 97.88 325 GLN A CA 1
ATOM 2479 C C . GLN A 1 325 ? -6.32 -14.852 -30.094 1 97.88 325 GLN A C 1
ATOM 2481 O O . GLN A 1 325 ? -6.488 -14.266 -29.016 1 97.88 325 GLN A O 1
ATOM 2486 N N . ILE A 1 326 ? -6.137 -16.141 -30.188 1 98.19 326 ILE A N 1
ATOM 2487 C CA . ILE A 1 326 ? -6.137 -16.984 -29 1 98.19 326 ILE A CA 1
ATOM 2488 C C . ILE A 1 326 ? -4.918 -16.672 -28.141 1 98.19 326 ILE A C 1
ATOM 2490 O O . ILE A 1 326 ? -5.031 -16.578 -26.906 1 98.19 326 ILE A O 1
ATOM 2494 N N . LEU A 1 327 ? -3.805 -16.484 -28.766 1 98 327 LEU A N 1
ATOM 2495 C CA . LEU A 1 327 ? -2.594 -16.172 -28.016 1 98 327 LEU A CA 1
ATOM 2496 C C . LEU A 1 327 ? -2.729 -14.82 -27.297 1 98 327 LEU A C 1
ATOM 2498 O O . LEU A 1 327 ? -2.336 -14.68 -26.141 1 98 327 LEU A O 1
ATOM 2502 N N . GLN A 1 328 ? -3.328 -13.883 -27.984 1 98.06 328 GLN A N 1
ATOM 2503 C CA . GLN A 1 328 ? -3.533 -12.578 -27.375 1 98.06 328 GLN A CA 1
ATOM 2504 C C . GLN A 1 328 ? -4.516 -12.664 -26.203 1 98.06 328 GLN A C 1
ATOM 2506 O O . GLN A 1 328 ? -4.297 -12.062 -25.156 1 98.06 328 GLN A O 1
ATOM 2511 N N . ALA A 1 329 ? -5.582 -13.391 -26.406 1 98.19 329 ALA A N 1
ATOM 2512 C CA . ALA A 1 329 ? -6.562 -13.562 -25.344 1 98.19 329 ALA A CA 1
ATOM 2513 C C . ALA A 1 329 ? -5.941 -14.242 -24.125 1 98.19 329 ALA A C 1
ATOM 2515 O O . ALA A 1 329 ? -6.266 -13.914 -22.984 1 98.19 329 ALA A O 1
ATOM 2516 N N . THR A 1 330 ? -5.082 -15.188 -24.438 1 98.56 330 THR A N 1
ATOM 2517 C CA . THR A 1 330 ? -4.383 -15.867 -23.344 1 98.56 330 THR A CA 1
ATOM 2518 C C . THR A 1 330 ? -3.473 -14.906 -22.594 1 98.56 330 THR A C 1
ATOM 2520 O O . THR A 1 330 ? -3.479 -14.867 -21.359 1 98.56 330 THR A O 1
ATOM 2523 N N . LEU A 1 331 ? -2.742 -14.172 -23.328 1 98.5 331 LEU A N 1
ATOM 2524 C CA . LEU A 1 331 ? -1.878 -13.172 -22.703 1 98.5 331 LEU A CA 1
ATOM 2525 C C . LEU A 1 331 ? -2.689 -12.211 -21.859 1 98.5 331 LEU A C 1
ATOM 2527 O O . LEU A 1 331 ? -2.348 -11.953 -20.703 1 98.5 331 LEU A O 1
ATOM 2531 N N . ASP A 1 332 ? -3.799 -11.703 -22.375 1 98.12 332 ASP A N 1
ATOM 2532 C CA . ASP A 1 332 ? -4.641 -10.719 -21.688 1 98.12 332 ASP A CA 1
ATOM 2533 C C . ASP A 1 332 ? -5.234 -11.305 -20.406 1 98.12 332 ASP A C 1
ATOM 2535 O O . ASP A 1 332 ? -5.477 -10.578 -19.438 1 98.12 332 ASP A O 1
ATOM 2539 N N . ALA A 1 333 ? -5.449 -12.578 -20.391 1 98.5 333 ALA A N 1
ATOM 2540 C CA . ALA A 1 333 ? -6.047 -13.242 -19.234 1 98.5 333 ALA A CA 1
ATOM 2541 C C . ALA A 1 333 ? -5.082 -13.273 -18.062 1 98.5 333 ALA A C 1
ATOM 2543 O O . ALA A 1 333 ? -5.504 -13.359 -16.906 1 98.5 333 ALA A O 1
ATOM 2544 N N . PHE A 1 334 ? -3.779 -13.125 -18.375 1 98.69 334 PHE A N 1
ATOM 2545 C CA . PHE A 1 334 ? -2.83 -13.352 -17.281 1 98.69 334 PHE A CA 1
ATOM 2546 C C . PHE A 1 334 ? -1.848 -12.195 -17.172 1 98.69 334 PHE A C 1
ATOM 2548 O O . PHE A 1 334 ? -0.951 -12.211 -16.328 1 98.69 334 PHE A O 1
ATOM 2555 N N . TYR A 1 335 ? -1.996 -11.195 -17.953 1 98.31 335 TYR A N 1
ATOM 2556 C CA . TYR A 1 335 ? -1.105 -10.039 -17.938 1 98.31 335 TYR A CA 1
ATOM 2557 C C . TYR A 1 335 ? -1.821 -8.789 -18.438 1 98.31 335 TYR A C 1
ATOM 2559 O O . TYR A 1 335 ? -2.402 -8.797 -19.531 1 98.31 335 TYR A O 1
ATOM 2567 N N . CYS A 1 336 ? -1.853 -7.758 -17.703 1 96.69 336 CYS A N 1
ATOM 2568 C CA . CYS A 1 336 ? -2.396 -6.465 -18.109 1 96.69 336 CYS A CA 1
ATOM 2569 C C . CYS A 1 336 ? -1.281 -5.484 -18.438 1 96.69 336 CYS A C 1
ATOM 2571 O O . CYS A 1 336 ? -0.586 -5 -17.547 1 96.69 336 CYS A O 1
ATOM 2573 N N . ASP A 1 337 ? -1.156 -5.141 -19.703 1 95.25 337 ASP A N 1
ATOM 2574 C CA . ASP A 1 337 ? -0.093 -4.246 -20.141 1 95.25 337 ASP A CA 1
ATOM 2575 C C . ASP A 1 337 ? -0.505 -2.783 -20 1 95.25 337 ASP A C 1
ATOM 2577 O O . ASP A 1 337 ? -0.546 -2.039 -20.984 1 95.25 337 ASP A O 1
ATOM 2581 N N . GLN A 1 338 ? -0.773 -2.398 -18.844 1 95.5 338 GLN A N 1
ATOM 2582 C CA . GLN A 1 338 ? -1.171 -1.039 -18.484 1 95.5 338 GLN A CA 1
ATOM 2583 C C . GLN A 1 338 ? -0.402 -0.534 -17.266 1 95.5 338 GLN A C 1
ATOM 2585 O O . GLN A 1 338 ? -0.172 -1.283 -16.328 1 95.5 338 GLN A O 1
ATOM 2590 N N . PRO A 1 339 ? -0.006 0.726 -17.281 1 95.75 339 PRO A N 1
ATOM 2591 C CA . PRO A 1 339 ? 0.847 1.251 -16.203 1 95.75 339 PRO A CA 1
ATOM 2592 C C . PRO A 1 339 ? 0.193 1.157 -14.836 1 95.75 339 PRO A C 1
ATOM 2594 O O . PRO A 1 339 ? 0.881 0.943 -13.828 1 95.75 339 PRO A O 1
ATOM 2597 N N . ASP A 1 340 ? -1.104 1.38 -14.742 1 96.19 340 ASP A N 1
ATOM 2598 C CA . ASP A 1 340 ? -1.773 1.313 -13.445 1 96.19 340 ASP A CA 1
ATOM 2599 C C . ASP A 1 340 ? -1.693 -0.094 -12.859 1 96.19 340 ASP A C 1
ATOM 2601 O O . ASP A 1 340 ? -1.439 -0.261 -11.664 1 96.19 340 ASP A O 1
ATOM 2605 N N . TRP A 1 341 ? -1.909 -1.129 -13.695 1 97.19 341 TRP A N 1
ATOM 2606 C CA . TRP A 1 341 ? -1.787 -2.51 -13.234 1 97.19 341 TRP A CA 1
ATOM 2607 C C . TRP A 1 341 ? -0.347 -2.828 -12.844 1 97.19 341 TRP A C 1
ATOM 2609 O O . TRP A 1 341 ? -0.1 -3.467 -11.82 1 97.19 341 TRP A O 1
ATOM 2619 N N . HIS A 1 342 ? 0.655 -2.332 -13.664 1 97.88 342 HIS A N 1
ATOM 2620 C CA . HIS A 1 342 ? 2.062 -2.514 -13.328 1 97.88 342 HIS A CA 1
ATOM 2621 C C . HIS A 1 342 ? 2.383 -1.927 -11.961 1 97.88 342 HIS A C 1
ATOM 2623 O O . HIS A 1 342 ? 3.066 -2.561 -11.148 1 97.88 342 HIS A O 1
ATOM 2629 N N . GLY A 1 343 ? 1.842 -0.707 -11.727 1 97.56 343 GLY A N 1
ATOM 2630 C CA . GLY A 1 343 ? 2.049 -0.07 -10.438 1 97.56 343 GLY A CA 1
ATOM 2631 C C . GLY A 1 343 ? 1.466 -0.86 -9.281 1 97.56 343 GLY A C 1
ATOM 2632 O O . GLY A 1 343 ? 2.109 -1.014 -8.242 1 97.56 343 GLY A O 1
ATOM 2633 N N . ALA A 1 344 ? 0.224 -1.344 -9.453 1 98.19 344 ALA A N 1
ATOM 2634 C CA . ALA A 1 344 ? -0.423 -2.146 -8.422 1 98.19 344 ALA A CA 1
ATOM 2635 C C . ALA A 1 344 ? 0.403 -3.387 -8.094 1 98.19 344 ALA A C 1
ATOM 2637 O O . ALA A 1 344 ? 0.62 -3.705 -6.922 1 98.19 344 ALA A O 1
ATOM 2638 N N . VAL A 1 345 ? 0.91 -4.016 -9.109 1 98.56 345 VAL A N 1
ATOM 2639 C CA . VAL A 1 345 ? 1.696 -5.234 -8.953 1 98.56 345 VAL A CA 1
ATOM 2640 C C . VAL A 1 345 ? 2.988 -4.926 -8.203 1 98.56 345 VAL A C 1
ATOM 2642 O O . VAL A 1 345 ? 3.285 -5.547 -7.184 1 98.56 345 VAL A O 1
ATOM 2645 N N . LEU A 1 346 ? 3.707 -3.955 -8.688 1 98.5 346 LEU A N 1
ATOM 2646 C CA . LEU A 1 346 ? 5.035 -3.682 -8.148 1 98.5 346 LEU A CA 1
ATOM 2647 C C . LEU A 1 346 ? 4.941 -3.17 -6.711 1 98.5 346 LEU A C 1
ATOM 2649 O O . LEU A 1 346 ? 5.762 -3.525 -5.863 1 98.5 346 LEU A O 1
ATOM 2653 N N . GLY A 1 347 ? 3.934 -2.307 -6.43 1 98.38 347 GLY A N 1
ATOM 2654 C CA . GLY A 1 347 ? 3.75 -1.835 -5.066 1 98.38 347 GLY A CA 1
ATOM 2655 C C . GLY A 1 347 ? 3.482 -2.955 -4.078 1 98.38 347 GLY A C 1
ATOM 2656 O O . GLY A 1 347 ? 4.105 -3.012 -3.016 1 98.38 347 GLY A O 1
ATOM 2657 N N . GLN A 1 348 ? 2.617 -3.852 -4.434 1 98.75 348 GLN A N 1
ATOM 2658 C CA . GLN A 1 348 ? 2.246 -4.953 -3.547 1 98.75 348 GLN A CA 1
ATOM 2659 C C . GLN A 1 348 ? 3.371 -5.98 -3.447 1 98.75 348 GLN A C 1
ATOM 2661 O O . GLN A 1 348 ? 3.586 -6.57 -2.387 1 98.75 348 GLN A O 1
ATOM 2666 N N . SER A 1 349 ? 4.105 -6.191 -4.543 1 98.81 349 SER A N 1
ATOM 2667 C CA . SER A 1 349 ? 5.242 -7.105 -4.523 1 98.81 349 SER A CA 1
ATOM 2668 C C . SER A 1 349 ? 6.32 -6.625 -3.559 1 98.81 349 SER A C 1
ATOM 2670 O O . SER A 1 349 ? 6.852 -7.41 -2.771 1 98.81 349 SER A O 1
ATOM 2672 N N . ARG A 1 350 ? 6.641 -5.359 -3.621 1 98.69 350 ARG A N 1
ATOM 2673 C CA . ARG A 1 350 ? 7.668 -4.805 -2.746 1 98.69 350 ARG A CA 1
ATOM 2674 C C . ARG A 1 350 ? 7.289 -4.969 -1.279 1 98.69 350 ARG A C 1
ATOM 2676 O O . ARG A 1 350 ? 8.133 -5.312 -0.448 1 98.69 350 ARG A O 1
ATOM 2683 N N . VAL A 1 351 ? 6.008 -4.773 -0.989 1 98.75 351 VAL A N 1
ATOM 2684 C CA . VAL A 1 351 ? 5.508 -4.938 0.372 1 98.75 351 VAL A CA 1
ATOM 2685 C C . VAL A 1 351 ? 5.672 -6.395 0.808 1 98.75 351 VAL A C 1
ATOM 2687 O O . VAL A 1 351 ? 6.145 -6.668 1.914 1 98.75 351 VAL A O 1
ATOM 2690 N N . ALA A 1 352 ? 5.285 -7.312 -0.045 1 98.88 352 ALA A N 1
ATOM 2691 C CA . ALA A 1 352 ? 5.379 -8.734 0.289 1 98.88 352 ALA A CA 1
ATOM 2692 C C . ALA A 1 352 ? 6.824 -9.141 0.564 1 98.88 352 ALA A C 1
ATOM 2694 O O . ALA A 1 352 ? 7.098 -9.906 1.491 1 98.88 352 ALA A O 1
ATOM 2695 N N . VAL A 1 353 ? 7.754 -8.609 -0.213 1 98.88 353 VAL A N 1
ATOM 2696 C CA . VAL A 1 353 ? 9.172 -8.906 -0.032 1 98.88 353 VAL A CA 1
ATOM 2697 C C . VAL A 1 353 ? 9.648 -8.344 1.306 1 98.88 353 VAL A C 1
ATOM 2699 O O . VAL A 1 353 ? 10.305 -9.047 2.08 1 98.88 353 VAL A O 1
ATOM 2702 N N . LEU A 1 354 ? 9.305 -7.129 1.578 1 98.75 354 LEU A N 1
ATOM 2703 C CA . LEU A 1 354 ? 9.703 -6.496 2.828 1 98.75 354 LEU A CA 1
ATOM 2704 C C . LEU A 1 354 ? 9.172 -7.273 4.027 1 98.75 354 LEU A C 1
ATOM 2706 O O . LEU A 1 354 ? 9.906 -7.52 4.988 1 98.75 354 LEU A O 1
ATOM 2710 N N . GLN A 1 355 ? 7.922 -7.664 3.969 1 98.75 355 GLN A N 1
ATOM 2711 C CA . GLN A 1 355 ? 7.301 -8.422 5.055 1 98.75 355 GLN A CA 1
ATOM 2712 C C . GLN A 1 355 ? 8.008 -9.75 5.273 1 98.75 355 GLN A C 1
ATOM 2714 O O . GLN A 1 355 ? 8.242 -10.156 6.414 1 98.75 355 GLN A O 1
ATOM 2719 N N . ALA A 1 356 ? 8.359 -10.391 4.184 1 98.81 356 ALA A N 1
ATOM 2720 C CA . ALA A 1 356 ? 9.062 -11.664 4.297 1 98.81 356 ALA A CA 1
ATOM 2721 C C . ALA A 1 356 ? 10.445 -11.477 4.918 1 98.81 356 ALA A C 1
ATOM 2723 O O . ALA A 1 356 ? 10.867 -12.266 5.773 1 98.81 356 ALA A O 1
ATOM 2724 N N . LEU A 1 357 ? 11.156 -10.422 4.512 1 98.31 357 LEU A N 1
ATOM 2725 C CA . LEU A 1 357 ? 12.484 -10.148 5.047 1 98.31 357 LEU A CA 1
ATOM 2726 C C . LEU A 1 357 ? 12.422 -9.898 6.551 1 98.31 357 LEU A C 1
ATOM 2728 O O . LEU A 1 357 ? 13.234 -10.438 7.305 1 98.31 357 LEU A O 1
ATOM 2732 N N . LEU A 1 358 ? 11.43 -9.164 6.938 1 97.88 358 LEU A N 1
ATOM 2733 C CA . LEU A 1 358 ? 11.289 -8.844 8.352 1 97.88 358 LEU A CA 1
ATOM 2734 C C . LEU A 1 358 ? 10.836 -10.07 9.141 1 97.88 358 LEU A C 1
ATOM 2736 O O . LEU A 1 358 ? 11.25 -10.258 10.289 1 97.88 358 LEU A O 1
ATOM 2740 N N . GLY A 1 359 ? 9.977 -10.883 8.555 1 98.06 359 GLY A N 1
ATOM 2741 C CA . GLY A 1 359 ? 9.602 -12.148 9.172 1 98.06 359 GLY A CA 1
ATOM 2742 C C . GLY A 1 359 ? 10.781 -13.086 9.367 1 98.06 359 GLY A C 1
ATOM 2743 O O . GLY A 1 359 ? 10.945 -13.68 10.43 1 98.06 359 GLY A O 1
ATOM 2744 N N . LEU A 1 360 ? 11.586 -13.18 8.32 1 98.31 360 LEU A N 1
ATOM 2745 C CA . LEU A 1 360 ? 12.781 -14.016 8.383 1 98.31 360 LEU A CA 1
ATOM 2746 C C . LEU A 1 360 ? 13.766 -13.477 9.414 1 98.31 360 LEU A C 1
ATOM 2748 O O . LEU A 1 360 ? 14.375 -14.25 10.156 1 98.31 360 LEU A O 1
ATOM 2752 N N . GLN A 1 361 ? 13.891 -12.164 9.484 1 95.62 361 GLN A N 1
ATOM 2753 C CA . GLN A 1 361 ? 14.805 -11.531 10.422 1 95.62 361 GLN A CA 1
ATOM 2754 C C . GLN A 1 361 ? 14.383 -11.789 11.867 1 95.62 361 GLN A C 1
ATOM 2756 O O . GLN A 1 361 ? 15.227 -11.977 12.742 1 95.62 361 GLN A O 1
ATOM 2761 N N . ALA A 1 362 ? 13.109 -11.781 12.125 1 92.31 362 ALA A N 1
ATOM 2762 C CA . ALA A 1 362 ? 12.578 -11.922 13.484 1 92.31 362 ALA A CA 1
ATOM 2763 C C . ALA A 1 362 ? 12.648 -13.375 13.953 1 92.31 362 ALA A C 1
ATOM 2765 O O . ALA A 1 362 ? 12.547 -13.656 15.148 1 92.31 362 ALA A O 1
ATOM 2766 N N . ALA A 1 363 ? 12.766 -14.266 13.023 1 81.94 363 ALA A N 1
ATOM 2767 C CA . ALA A 1 363 ? 12.797 -15.68 13.375 1 81.94 363 ALA A CA 1
ATOM 2768 C C . ALA A 1 363 ? 14.055 -16.016 14.172 1 81.94 363 ALA A C 1
ATOM 2770 O O . ALA A 1 363 ? 15.148 -15.531 13.859 1 81.94 363 ALA A O 1
ATOM 2771 N N . ALA A 1 364 ? 13.727 -16.312 15.414 1 66 364 ALA A N 1
ATOM 2772 C CA . ALA A 1 364 ? 14.805 -16.703 16.328 1 66 364 ALA A CA 1
ATOM 2773 C C . ALA A 1 364 ? 15.656 -17.812 15.734 1 66 364 ALA A C 1
ATOM 2775 O O . ALA A 1 364 ? 15.148 -18.656 14.992 1 66 364 ALA A O 1
ATOM 2776 N N . ASP A 1 365 ? 17.062 -17.688 15.828 1 53.44 365 ASP A N 1
ATOM 2777 C CA . ASP A 1 365 ? 17.953 -18.781 15.469 1 53.44 365 ASP A CA 1
ATOM 2778 C C . ASP A 1 365 ? 17.656 -20.016 16.312 1 53.44 365 ASP A C 1
ATOM 2780 O O . ASP A 1 365 ? 17.203 -19.906 17.453 1 53.44 365 ASP A O 1
ATOM 2784 N N . MET B 1 1 ? -5.832 14.359 -22.859 1 20.22 1 MET B N 1
ATOM 2785 C CA . MET B 1 1 ? -5.168 13.172 -22.328 1 20.22 1 MET B CA 1
ATOM 2786 C C . MET B 1 1 ? -5.758 12.773 -20.969 1 20.22 1 MET B C 1
ATOM 2788 O O . MET B 1 1 ? -5.566 13.469 -19.984 1 20.22 1 MET B O 1
ATOM 2792 N N . GLN B 1 2 ? -7.027 12.375 -20.891 1 29.38 2 GLN B N 1
ATOM 2793 C CA . GLN B 1 2 ? -7.969 12.102 -19.812 1 29.38 2 GLN B CA 1
ATOM 2794 C C . GLN B 1 2 ? -7.316 11.273 -18.703 1 29.38 2 GLN B C 1
ATOM 2796 O O . GLN B 1 2 ? -6.684 10.25 -18.984 1 29.38 2 GLN B O 1
ATOM 2801 N N . SER B 1 3 ? -6.711 11.766 -17.672 1 39.97 3 SER B N 1
ATOM 2802 C CA . SER B 1 3 ? -6.023 11.273 -16.484 1 39.97 3 SER B CA 1
ATOM 2803 C C . SER B 1 3 ? -6.621 9.953 -16 1 39.97 3 SER B C 1
ATOM 2805 O O . SER B 1 3 ? -7.844 9.82 -15.914 1 39.97 3 SER B O 1
ATOM 2807 N N . ALA B 1 4 ? -5.828 8.875 -16.172 1 46.72 4 ALA B N 1
ATOM 2808 C CA . ALA B 1 4 ? -6.043 7.438 -16.031 1 46.72 4 ALA B CA 1
ATOM 2809 C C . ALA B 1 4 ? -6.965 7.129 -14.859 1 46.72 4 ALA B C 1
ATOM 2811 O O . ALA B 1 4 ? -7.973 6.438 -15.016 1 46.72 4 ALA B O 1
ATOM 2812 N N . SER B 1 5 ? -6.352 7.012 -13.57 1 63.91 5 SER B N 1
ATOM 2813 C CA . SER B 1 5 ? -7.191 6.328 -12.594 1 63.91 5 SER B CA 1
ATOM 2814 C C . SER B 1 5 ? -8.398 7.18 -12.219 1 63.91 5 SER B C 1
ATOM 2816 O O . SER B 1 5 ? -8.258 8.367 -11.906 1 63.91 5 SER B O 1
ATOM 2818 N N . PRO B 1 6 ? -9.609 6.66 -12.555 1 85.56 6 PRO B N 1
ATOM 2819 C CA . PRO B 1 6 ? -10.867 7.387 -12.406 1 85.56 6 PRO B CA 1
ATOM 2820 C C . PRO B 1 6 ? -11.078 7.918 -10.984 1 85.56 6 PRO B C 1
ATOM 2822 O O . PRO B 1 6 ? -12 8.695 -10.742 1 85.56 6 PRO B O 1
ATOM 2825 N N . TYR B 1 7 ? -10.031 7.781 -10.102 1 97 7 TYR B N 1
ATOM 2826 C CA . TYR B 1 7 ? -10.406 8.078 -8.727 1 97 7 TYR B CA 1
ATOM 2827 C C . TYR B 1 7 ? -9.688 9.328 -8.227 1 97 7 TYR B C 1
ATOM 2829 O O . TYR B 1 7 ? -10.055 9.891 -7.188 1 97 7 TYR B O 1
ATOM 2837 N N . PHE B 1 8 ? -8.703 9.852 -8.859 1 98 8 PHE B N 1
ATOM 2838 C CA . PHE B 1 8 ? -7.898 10.953 -8.344 1 98 8 PHE B CA 1
ATOM 2839 C C . PHE B 1 8 ? -8.328 12.273 -8.969 1 98 8 PHE B C 1
ATOM 2841 O O . PHE B 1 8 ? -8.406 12.391 -10.195 1 98 8 PHE B O 1
ATOM 2848 N N . SER B 1 9 ? -8.586 13.227 -8.172 1 96.75 9 SER B N 1
ATOM 2849 C CA . SER B 1 9 ? -9.125 14.516 -8.609 1 96.75 9 SER B CA 1
ATOM 2850 C C . SER B 1 9 ? -8.016 15.562 -8.703 1 96.75 9 SER B C 1
ATOM 2852 O O . SER B 1 9 ? -6.961 15.422 -8.086 1 96.75 9 SER B O 1
ATOM 2854 N N . ARG B 1 10 ? -8.312 16.641 -9.32 1 93.19 10 ARG B N 1
ATOM 2855 C CA . ARG B 1 10 ? -7.289 17.625 -9.633 1 93.19 10 ARG B CA 1
ATOM 2856 C C . ARG B 1 10 ? -7.426 18.859 -8.727 1 93.19 10 ARG B C 1
ATOM 2858 O O . ARG B 1 10 ? -6.594 19.766 -8.781 1 93.19 10 ARG B O 1
ATOM 2865 N N . SER B 1 11 ? -8.484 18.875 -7.953 1 96.88 11 SER B N 1
ATOM 2866 C CA . SER B 1 11 ? -8.711 19.969 -7.012 1 96.88 11 SER B CA 1
ATOM 2867 C C . SER B 1 11 ? -9.508 19.5 -5.801 1 96.88 11 SER B C 1
ATOM 2869 O O . SER B 1 11 ? -10.172 18.469 -5.855 1 96.88 11 SER B O 1
ATOM 2871 N N . TYR B 1 12 ? -9.422 20.281 -4.738 1 98 12 TYR B N 1
ATOM 2872 C CA . TYR B 1 12 ? -10.234 20 -3.561 1 98 12 TYR B CA 1
ATOM 2873 C C . TYR B 1 12 ? -11.719 20.016 -3.91 1 98 12 TYR B C 1
ATOM 2875 O O . TYR B 1 12 ? -12.469 19.109 -3.516 1 98 12 TYR B O 1
ATOM 2883 N N . ALA B 1 13 ? -12.156 21.016 -4.629 1 98 13 ALA B N 1
ATOM 2884 C CA . ALA B 1 13 ? -13.57 21.172 -4.965 1 98 13 ALA B CA 1
ATOM 2885 C C . ALA B 1 13 ? -14.102 19.953 -5.707 1 98 13 ALA B C 1
ATOM 2887 O O . ALA B 1 13 ? -15.156 19.422 -5.359 1 98 13 ALA B O 1
ATOM 2888 N N . LEU B 1 14 ? -13.344 19.547 -6.691 1 97.25 14 LEU B N 1
ATOM 2889 C CA . LEU B 1 14 ? -13.758 18.375 -7.453 1 97.25 14 LEU B CA 1
ATOM 2890 C C . LEU B 1 14 ? -13.711 17.109 -6.59 1 97.25 14 LEU B C 1
ATOM 2892 O O . LEU B 1 14 ? -14.602 16.266 -6.664 1 97.25 14 LEU B O 1
ATOM 2896 N N . ALA B 1 15 ? -12.648 16.969 -5.793 1 98.31 15 ALA B N 1
ATOM 2897 C CA . ALA B 1 15 ? -12.523 15.812 -4.91 1 98.31 15 ALA B CA 1
ATOM 2898 C C . ALA B 1 15 ? -13.711 15.719 -3.953 1 98.31 15 ALA B C 1
ATOM 2900 O O . ALA B 1 15 ? -14.266 14.641 -3.752 1 98.31 15 ALA B O 1
ATOM 2901 N N . ARG B 1 16 ? -14.047 16.828 -3.375 1 98.56 16 ARG B N 1
ATOM 2902 C CA . ARG B 1 16 ? -15.164 16.859 -2.438 1 98.56 16 ARG B CA 1
ATOM 2903 C C . ARG B 1 16 ? -16.469 16.5 -3.131 1 98.56 16 ARG B C 1
ATOM 2905 O O . ARG B 1 16 ? -17.266 15.719 -2.607 1 98.56 16 ARG B O 1
ATOM 2912 N N . GLU B 1 17 ? -16.703 17.094 -4.262 1 97.94 17 GLU B N 1
ATOM 2913 C CA . GLU B 1 17 ? -17.906 16.797 -5.035 1 97.94 17 GLU B CA 1
ATOM 2914 C C . GLU B 1 17 ? -18.031 15.312 -5.336 1 97.94 17 GLU B C 1
ATOM 2916 O O . GLU B 1 17 ? -19.094 14.711 -5.137 1 97.94 17 GLU B O 1
ATOM 2921 N N . ARG B 1 18 ? -16.969 14.719 -5.809 1 98.19 18 ARG B N 1
ATOM 2922 C CA . ARG B 1 18 ? -16.984 13.312 -6.188 1 98.19 18 ARG B CA 1
ATOM 2923 C C . ARG B 1 18 ? -17.141 12.414 -4.961 1 98.19 18 ARG B C 1
ATOM 2925 O O . ARG B 1 18 ? -17.844 11.414 -5.012 1 98.19 18 ARG B O 1
ATOM 2932 N N . PHE B 1 19 ? -16.516 12.781 -3.873 1 98.69 19 PHE B N 1
ATOM 2933 C CA . PHE B 1 19 ? -16.656 12.023 -2.635 1 98.69 19 PHE B CA 1
ATOM 2934 C C . PHE B 1 19 ? -18.109 12.055 -2.145 1 98.69 19 PHE B C 1
ATOM 2936 O O . PHE B 1 19 ? -18.672 11.008 -1.82 1 98.69 19 PHE B O 1
ATOM 2943 N N . THR B 1 20 ? -18.625 13.266 -2.076 1 98.62 20 THR B N 1
ATOM 2944 C CA . THR B 1 20 ? -19.984 13.438 -1.584 1 98.62 20 THR B CA 1
ATOM 2945 C C . THR B 1 20 ? -20.969 12.664 -2.453 1 98.62 20 THR B C 1
ATOM 2947 O O . THR B 1 20 ? -21.844 11.977 -1.937 1 98.62 20 THR B O 1
ATOM 2950 N N . ALA B 1 21 ? -20.812 12.719 -3.744 1 98.5 21 ALA B N 1
ATOM 2951 C CA . ALA B 1 21 ? -21.703 12.047 -4.68 1 98.5 21 ALA B CA 1
ATOM 2952 C C . ALA B 1 21 ? -21.625 10.531 -4.52 1 98.5 21 ALA B C 1
ATOM 2954 O O . ALA B 1 21 ? -22.641 9.828 -4.613 1 98.5 21 ALA B O 1
ATOM 2955 N N . ALA B 1 22 ? -20.422 10.016 -4.266 1 98.44 22 ALA B N 1
ATOM 2956 C CA . ALA B 1 22 ? -20.219 8.578 -4.156 1 98.44 22 ALA B CA 1
ATOM 2957 C C . ALA B 1 22 ? -20.641 8.062 -2.781 1 98.44 22 ALA B C 1
ATOM 2959 O O . ALA B 1 22 ? -21.188 6.969 -2.662 1 98.44 22 ALA B O 1
ATOM 2960 N N . ALA B 1 23 ? -20.422 8.836 -1.713 1 98.75 23 ALA B N 1
ATOM 2961 C CA . ALA B 1 23 ? -20.562 8.367 -0.335 1 98.75 23 ALA B CA 1
ATOM 2962 C C . ALA B 1 23 ? -22.016 8.461 0.127 1 98.75 23 ALA B C 1
ATOM 2964 O O . ALA B 1 23 ? -22.484 7.59 0.861 1 98.75 23 ALA B O 1
ATOM 2965 N N . ARG B 1 24 ? -22.75 9.484 -0.29 1 98.44 24 ARG B N 1
ATOM 2966 C CA . ARG B 1 24 ? -24.078 9.781 0.239 1 98.44 24 ARG B CA 1
ATOM 2967 C C . ARG B 1 24 ? -25.031 8.609 0.023 1 98.44 24 ARG B C 1
ATOM 2969 O O . ARG B 1 24 ? -25.734 8.195 0.948 1 98.44 24 ARG B O 1
ATOM 2976 N N . PRO B 1 25 ? -25.062 8.008 -1.173 1 98.19 25 PRO B N 1
ATOM 2977 C CA . PRO B 1 25 ? -26.016 6.922 -1.393 1 98.19 25 PRO B CA 1
ATOM 2978 C C . PRO B 1 25 ? -25.688 5.676 -0.569 1 98.19 25 PRO B C 1
ATOM 2980 O O . PRO B 1 25 ? -26.562 4.832 -0.347 1 98.19 25 PRO B O 1
ATOM 2983 N N . LEU B 1 26 ? -24.484 5.531 -0.126 1 98.25 26 LEU B N 1
ATOM 2984 C CA . LEU B 1 26 ? -24.047 4.336 0.591 1 98.25 26 LEU B CA 1
ATOM 2985 C C . LEU B 1 26 ? -24.125 4.547 2.1 1 98.25 26 LEU B C 1
ATOM 2987 O O . LEU B 1 26 ? -24.125 3.584 2.867 1 98.25 26 LEU B O 1
ATOM 2991 N N . ALA B 1 27 ? -24.156 5.785 2.537 1 98.25 27 ALA B N 1
ATOM 2992 C CA . ALA B 1 27 ? -23.984 6.121 3.949 1 98.25 27 ALA B CA 1
ATOM 2993 C C . ALA B 1 27 ? -25.297 6.016 4.703 1 98.25 27 ALA B C 1
ATOM 2995 O O . ALA B 1 27 ? -26.344 6.426 4.195 1 98.25 27 ALA B O 1
ATOM 2996 N N . THR B 1 28 ? -25.281 5.379 5.832 1 97.38 28 THR B N 1
ATOM 2997 C CA . THR B 1 28 ? -26.406 5.438 6.75 1 97.38 28 THR B CA 1
ATOM 2998 C C . THR B 1 28 ? -26.5 6.809 7.41 1 97.38 28 THR B C 1
ATOM 3000 O O . THR B 1 28 ? -27.594 7.254 7.781 1 97.38 28 THR B O 1
ATOM 3003 N N . ARG B 1 29 ? -25.328 7.438 7.598 1 97.62 29 ARG B N 1
ATOM 3004 C CA . ARG B 1 29 ? -25.234 8.812 8.078 1 97.62 29 ARG B CA 1
ATOM 3005 C C . ARG B 1 29 ? -24.203 9.602 7.293 1 97.62 29 ARG B C 1
ATOM 3007 O O . ARG B 1 29 ? -23.094 9.109 7.059 1 97.62 29 ARG B O 1
ATOM 3014 N N . PHE B 1 30 ? -24.562 10.742 6.82 1 98.5 30 PHE B N 1
ATOM 3015 C CA . PHE B 1 30 ? -23.656 11.68 6.156 1 98.5 30 PHE B CA 1
ATOM 3016 C C . PHE B 1 30 ? -23.734 13.055 6.812 1 98.5 30 PHE B C 1
ATOM 3018 O O . PHE B 1 30 ? -24.812 13.531 7.141 1 98.5 30 PHE B O 1
ATOM 3025 N N . ALA B 1 31 ? -22.625 13.641 7.098 1 98.62 31 ALA B N 1
ATOM 3026 C CA . ALA B 1 31 ? -22.594 14.961 7.727 1 98.62 31 ALA B CA 1
ATOM 3027 C C . ALA B 1 31 ? -21.422 15.781 7.211 1 98.62 31 ALA B C 1
ATOM 3029 O O . ALA B 1 31 ? -20.438 15.219 6.703 1 98.62 31 ALA B O 1
ATOM 3030 N N . SER B 1 32 ? -21.562 17.062 7.281 1 98.5 32 SER B N 1
ATOM 3031 C CA . SER B 1 32 ? -20.5 18 6.902 1 98.5 32 SER B CA 1
ATOM 3032 C C . SER B 1 32 ? -20.188 18.953 8.039 1 98.5 32 SER B C 1
ATOM 3034 O O . SER B 1 32 ? -21.094 19.469 8.703 1 98.5 32 SER B O 1
ATOM 3036 N N . TYR B 1 33 ? -18.969 19.141 8.312 1 98.44 33 TYR B N 1
ATOM 3037 C CA . TYR B 1 33 ? -18.453 20.047 9.328 1 98.44 33 TYR B CA 1
ATOM 3038 C C . TYR B 1 33 ? -17.656 21.188 8.688 1 98.44 33 TYR B C 1
ATOM 3040 O O . TYR B 1 33 ? -16.5 21 8.328 1 98.44 33 TYR B O 1
ATOM 3048 N N . ALA B 1 34 ? -18.234 22.344 8.625 1 97 34 ALA B N 1
ATOM 3049 C CA . ALA B 1 34 ? -17.672 23.469 7.887 1 97 34 ALA B CA 1
ATOM 3050 C C . ALA B 1 34 ? -16.562 24.141 8.68 1 97 34 ALA B C 1
ATOM 3052 O O . ALA B 1 34 ? -16.516 24.031 9.906 1 97 34 ALA B O 1
ATOM 3053 N N . ILE B 1 35 ? -15.648 24.719 8.016 1 94.25 35 ILE B N 1
ATOM 3054 C CA . ILE B 1 35 ? -14.734 25.688 8.602 1 94.25 35 ILE B CA 1
ATOM 3055 C C . ILE B 1 35 ? -14.93 27.047 7.934 1 94.25 35 ILE B C 1
ATOM 3057 O O . ILE B 1 35 ? -15.477 27.125 6.832 1 94.25 35 ILE B O 1
ATOM 3061 N N . GLU B 1 36 ? -14.508 28.094 8.5 1 92.12 36 GLU B N 1
ATOM 3062 C CA . GLU B 1 36 ? -14.883 29.453 8.141 1 92.12 36 GLU B CA 1
ATOM 3063 C C . GLU B 1 36 ? -14.172 29.906 6.875 1 92.12 36 GLU B C 1
ATOM 3065 O O . GLU B 1 36 ? -14.789 30.5 5.988 1 92.12 36 GLU B O 1
ATOM 3070 N N . PRO B 1 37 ? -12.914 29.688 6.762 1 93.62 37 PRO B N 1
ATOM 3071 C CA . PRO B 1 37 ? -12.203 30.234 5.602 1 93.62 37 PRO B CA 1
ATOM 3072 C C . PRO B 1 37 ? -12.695 29.656 4.281 1 93.62 37 PRO B C 1
ATOM 3074 O O . PRO B 1 37 ? -13.188 28.516 4.25 1 93.62 37 PRO B O 1
ATOM 3077 N N . LYS B 1 38 ? -12.586 30.469 3.225 1 96.56 38 LYS B N 1
ATOM 3078 C CA . LYS B 1 38 ? -12.922 29.984 1.888 1 96.56 38 LYS B CA 1
ATOM 3079 C C . LYS B 1 38 ? -11.734 29.281 1.241 1 96.56 38 LYS B C 1
ATOM 3081 O O . LYS B 1 38 ? -10.594 29.469 1.657 1 96.56 38 LYS B O 1
ATOM 3086 N N . GLY B 1 39 ? -12.047 28.438 0.312 1 96.88 39 GLY B N 1
ATOM 3087 C CA . GLY B 1 39 ? -11.016 27.734 -0.438 1 96.88 39 GLY B CA 1
ATOM 3088 C C . GLY B 1 39 ? -10.336 28.609 -1.479 1 96.88 39 GLY B C 1
ATOM 3089 O O . GLY B 1 39 ? -10.703 29.781 -1.65 1 96.88 39 GLY B O 1
ATOM 3090 N N . ARG B 1 40 ? -9.328 28.062 -2.08 1 93.25 40 ARG B N 1
ATOM 3091 C CA . ARG B 1 40 ? -8.469 28.766 -3.023 1 93.25 40 ARG B CA 1
ATOM 3092 C C . ARG B 1 40 ? -9.273 29.328 -4.188 1 93.25 40 ARG B C 1
ATOM 3094 O O . ARG B 1 40 ? -8.961 30.391 -4.711 1 93.25 40 ARG B O 1
ATOM 3101 N N . GLU B 1 41 ? -10.344 28.688 -4.535 1 92.56 41 GLU B N 1
ATOM 3102 C CA . GLU B 1 41 ? -11.18 29.125 -5.645 1 92.56 41 GLU B CA 1
ATOM 3103 C C . GLU B 1 41 ? -12.492 29.719 -5.145 1 92.56 41 GLU B C 1
ATOM 3105 O O . GLU B 1 41 ? -13.445 29.875 -5.914 1 92.56 41 GLU B O 1
ATOM 3110 N N . GLY B 1 42 ? -12.539 29.969 -3.955 1 96.12 42 GLY B N 1
ATOM 3111 C CA . GLY B 1 42 ? -13.711 30.609 -3.373 1 96.12 42 GLY B CA 1
ATOM 3112 C C . GLY B 1 42 ? -14.75 29.625 -2.885 1 96.12 42 GLY B C 1
ATOM 3113 O O . GLY B 1 42 ? -15.805 30.016 -2.377 1 96.12 42 GLY B O 1
ATOM 3114 N N . GLU B 1 43 ? -14.469 28.312 -2.996 1 97.31 43 GLU B N 1
ATOM 3115 C CA . GLU B 1 43 ? -15.422 27.297 -2.582 1 97.31 43 GLU B CA 1
ATOM 3116 C C . GLU B 1 43 ? -15.516 27.203 -1.062 1 97.31 43 GLU B C 1
ATOM 3118 O O . GLU B 1 43 ? -14.594 27.625 -0.355 1 97.31 43 GLU B O 1
ATOM 3123 N N . ASP B 1 44 ? -16.625 26.703 -0.531 1 97.44 44 ASP B N 1
ATOM 3124 C CA . ASP B 1 44 ? -16.766 26.406 0.891 1 97.44 44 ASP B CA 1
ATOM 3125 C C . ASP B 1 44 ? -15.906 25.219 1.295 1 97.44 44 ASP B C 1
ATOM 3127 O O . ASP B 1 44 ? -15.734 24.281 0.519 1 97.44 44 ASP B O 1
ATOM 3131 N N . LEU B 1 45 ? -15.336 25.328 2.441 1 98.19 45 LEU B N 1
ATOM 3132 C CA . LEU B 1 45 ? -14.492 24.266 2.975 1 98.19 45 LEU B CA 1
ATOM 3133 C C . LEU B 1 45 ? -15.211 23.516 4.09 1 98.19 45 LEU B C 1
ATOM 3135 O O . LEU B 1 45 ? -15.875 24.125 4.93 1 98.19 45 LEU B O 1
ATOM 3139 N N . ALA B 1 46 ? -15.156 22.219 4.035 1 98.31 46 ALA B N 1
ATOM 3140 C CA . ALA B 1 46 ? -15.781 21.391 5.07 1 98.31 46 ALA B CA 1
ATOM 3141 C C . ALA B 1 46 ? -15.133 20.016 5.145 1 98.31 46 ALA B C 1
ATOM 3143 O O . ALA B 1 46 ? -14.531 19.547 4.176 1 98.31 46 ALA B O 1
ATOM 3144 N N . THR B 1 47 ? -15.164 19.453 6.328 1 98.75 47 THR B N 1
ATOM 3145 C CA . THR B 1 47 ? -14.914 18.031 6.504 1 98.75 47 THR B CA 1
ATOM 3146 C C . THR B 1 47 ? -16.219 17.234 6.348 1 98.75 47 THR B C 1
ATOM 3148 O O . THR B 1 47 ? -17.141 17.406 7.133 1 98.75 47 THR B O 1
ATOM 3151 N N . ASP B 1 48 ? -16.281 16.438 5.301 1 98.81 48 ASP B N 1
ATOM 3152 C CA . ASP B 1 48 ? -17.422 15.555 5.078 1 98.81 48 ASP B CA 1
ATOM 3153 C C . ASP B 1 48 ? -17.156 14.156 5.633 1 98.81 48 ASP B C 1
ATOM 3155 O O . ASP B 1 48 ? -16.047 13.641 5.52 1 98.81 48 ASP B O 1
ATOM 3159 N N . VAL B 1 49 ? -18.172 13.578 6.273 1 98.81 49 VAL B N 1
ATOM 3160 C CA . VAL B 1 49 ? -18.031 12.25 6.871 1 98.81 49 VAL B CA 1
ATOM 3161 C C . VAL B 1 49 ? -19.156 11.344 6.371 1 98.81 49 VAL B C 1
ATOM 3163 O O . VAL B 1 49 ? -20.297 11.781 6.199 1 98.81 49 VAL B O 1
ATOM 3166 N N . ALA B 1 50 ? -18.844 10.148 6.031 1 98.88 50 ALA B N 1
ATOM 3167 C CA . ALA B 1 50 ? -19.812 9.117 5.664 1 98.88 50 ALA B CA 1
ATOM 3168 C C . ALA B 1 50 ? -19.656 7.887 6.547 1 98.88 50 ALA B C 1
ATOM 3170 O O . ALA B 1 50 ? -18.594 7.277 6.59 1 98.88 50 ALA B O 1
ATOM 3171 N N . LEU B 1 51 ? -20.641 7.609 7.348 1 98.75 51 LEU B N 1
ATOM 3172 C CA . LEU B 1 51 ? -20.719 6.348 8.078 1 98.75 51 LEU B CA 1
ATOM 3173 C C . LEU B 1 51 ? -21.484 5.309 7.262 1 98.75 51 LEU B C 1
ATOM 3175 O O . LEU B 1 51 ? -22.641 5.531 6.883 1 98.75 51 LEU B O 1
ATOM 3179 N N . ILE B 1 52 ? -20.828 4.219 6.941 1 98.62 52 ILE B N 1
ATOM 3180 C CA . ILE B 1 52 ? -21.391 3.156 6.117 1 98.62 52 ILE B CA 1
ATOM 3181 C C . ILE B 1 52 ? -21.422 1.851 6.906 1 98.62 52 ILE B C 1
ATOM 3183 O O . ILE B 1 52 ? -20.391 1.397 7.406 1 98.62 52 ILE B O 1
ATOM 3187 N N . GLY B 1 53 ? -22.516 1.22 7.027 1 96.12 53 GLY B N 1
ATOM 3188 C CA . GLY B 1 53 ? -22.625 -0.058 7.711 1 96.12 53 GLY B CA 1
ATOM 3189 C C . GLY B 1 53 ? -23.938 -0.228 8.453 1 96.12 53 GLY B C 1
ATOM 3190 O O . GLY B 1 53 ? -24.75 0.688 8.484 1 96.12 53 GLY B O 1
ATOM 3191 N N . ASP B 1 54 ? -24.141 -1.374 9.047 1 93.88 54 ASP B N 1
ATOM 3192 C CA . ASP B 1 54 ? -25.375 -1.728 9.75 1 93.88 54 ASP B CA 1
ATOM 3193 C C . ASP B 1 54 ? -25.422 -1.085 11.133 1 93.88 54 ASP B C 1
ATOM 3195 O O . ASP B 1 54 ? -24.375 -0.868 11.758 1 93.88 54 ASP B O 1
ATOM 3199 N N . ALA B 1 55 ? -26.578 -0.713 11.664 1 89.38 55 ALA B N 1
ATOM 3200 C CA . ALA B 1 55 ? -26.781 -0.067 12.961 1 89.38 55 ALA B CA 1
ATOM 3201 C C . ALA B 1 55 ? -26.25 -0.936 14.094 1 89.38 55 ALA B C 1
ATOM 3203 O O . ALA B 1 55 ? -25.781 -0.419 15.117 1 89.38 55 ALA B O 1
ATOM 3204 N N . GLY B 1 56 ? -26.141 -2.215 13.883 1 90.81 56 GLY B N 1
ATOM 3205 C CA . GLY B 1 56 ? -25.734 -3.104 14.953 1 90.81 56 GLY B CA 1
ATOM 3206 C C . GLY B 1 56 ? -24.25 -3.438 14.906 1 90.81 56 GLY B C 1
ATOM 3207 O O . GLY B 1 56 ? -23.75 -4.211 15.727 1 90.81 56 GLY B O 1
ATOM 3208 N N . ALA B 1 57 ? -23.547 -2.783 14.039 1 94.94 57 ALA B N 1
ATOM 3209 C CA . ALA B 1 57 ? -22.109 -3.053 13.961 1 94.94 57 ALA B CA 1
ATOM 3210 C C . ALA B 1 57 ? -21.391 -2.592 15.234 1 94.94 57 ALA B C 1
ATOM 3212 O O . ALA B 1 57 ? -21.719 -1.533 15.781 1 94.94 57 ALA B O 1
ATOM 3213 N N . THR B 1 58 ? -20.453 -3.402 15.734 1 95.75 58 THR B N 1
ATOM 3214 C CA . THR B 1 58 ? -19.719 -3.066 16.953 1 95.75 58 THR B CA 1
ATOM 3215 C C . THR B 1 58 ? -18.25 -2.783 16.625 1 95.75 58 THR B C 1
ATOM 3217 O O . THR B 1 58 ? -17.469 -2.434 17.516 1 95.75 58 THR B O 1
ATOM 3220 N N . ARG B 1 59 ? -17.906 -2.99 15.391 1 98.25 59 ARG B N 1
ATOM 3221 C CA . ARG B 1 59 ? -16.562 -2.744 14.883 1 98.25 59 ARG B CA 1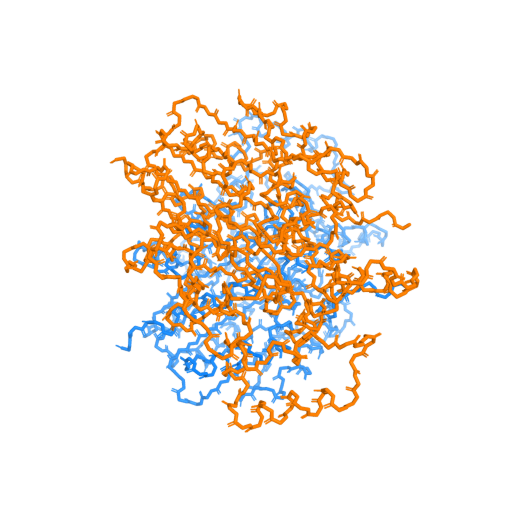
ATOM 3222 C C . ARG B 1 59 ? -16.562 -1.65 13.82 1 98.25 59 ARG B C 1
ATOM 3224 O O . ARG B 1 59 ? -17.5 -1.545 13.031 1 98.25 59 ARG B O 1
ATOM 3231 N N . LEU B 1 60 ? -15.539 -0.826 13.82 1 98.62 60 LEU B N 1
ATOM 3232 C CA . LEU B 1 60 ? -15.469 0.339 12.945 1 98.62 60 LEU B CA 1
ATOM 3233 C C . LEU B 1 60 ? -14.094 0.457 12.297 1 98.62 60 LEU B C 1
ATOM 3235 O O . LEU B 1 60 ? -13.07 0.299 12.977 1 98.62 60 LEU B O 1
ATOM 3239 N N . LEU B 1 61 ? -14.047 0.597 11.008 1 98.88 61 LEU B N 1
ATOM 3240 C CA . LEU B 1 61 ? -12.828 1.002 10.312 1 98.88 61 LEU B CA 1
ATOM 3241 C C . LEU B 1 61 ? -12.93 2.449 9.852 1 98.88 61 LEU B C 1
ATOM 3243 O O . LEU B 1 61 ? -13.844 2.807 9.109 1 98.88 61 LEU B O 1
ATOM 3247 N N . ILE B 1 62 ? -12.039 3.262 10.305 1 98.94 62 ILE B N 1
ATOM 3248 C CA . ILE B 1 62 ? -11.969 4.668 9.93 1 98.94 62 ILE B CA 1
ATOM 3249 C C . ILE B 1 62 ? -10.898 4.863 8.859 1 98.94 62 ILE B C 1
ATOM 3251 O O . ILE B 1 62 ? -9.812 4.285 8.938 1 98.94 62 ILE B O 1
ATOM 3255 N N . MET B 1 63 ? -11.203 5.594 7.812 1 98.94 63 MET B N 1
ATOM 3256 C CA . MET B 1 63 ? -10.211 6.059 6.848 1 98.94 63 MET B CA 1
ATOM 3257 C C . MET B 1 63 ? -10.258 7.578 6.707 1 98.94 63 MET B C 1
ATOM 3259 O O . MET B 1 63 ? -11.312 8.148 6.41 1 98.94 63 MET B O 1
ATOM 3263 N N . THR B 1 64 ? -9.156 8.219 6.941 1 98.88 64 THR B N 1
ATOM 3264 C CA . THR B 1 64 ? -9.086 9.672 6.832 1 98.88 64 THR B CA 1
ATOM 3265 C C . THR B 1 64 ? -8.156 10.078 5.695 1 98.88 64 THR B C 1
ATOM 3267 O O . THR B 1 64 ? -7.227 9.352 5.348 1 98.88 64 THR B O 1
ATOM 3270 N N . SER B 1 65 ? -8.438 11.211 5.117 1 98.75 65 SER B N 1
ATOM 3271 C CA . SER B 1 65 ? -7.594 11.844 4.105 1 98.75 65 SER B CA 1
ATOM 3272 C C . SER B 1 65 ? -7.289 13.297 4.469 1 98.75 65 SER B C 1
ATOM 3274 O O . SER B 1 65 ? -8.031 13.922 5.23 1 98.75 65 SER B O 1
ATOM 3276 N N . ALA B 1 66 ? -6.168 13.758 4.051 1 98.69 66 ALA B N 1
ATOM 3277 C CA . ALA B 1 66 ? -5.785 15.164 4.062 1 98.69 66 ALA B CA 1
ATOM 3278 C C . ALA B 1 66 ? -5.516 15.648 5.484 1 98.69 66 ALA B C 1
ATOM 3280 O O . ALA B 1 66 ? -5.82 16.797 5.82 1 98.69 66 ALA B O 1
ATOM 3281 N N . THR B 1 67 ? -5.09 14.703 6.309 1 98.5 67 THR B N 1
ATOM 3282 C CA . THR B 1 67 ? -4.531 15.227 7.551 1 98.5 67 THR B CA 1
ATOM 3283 C C . THR B 1 67 ? -3.553 16.359 7.266 1 98.5 67 THR B C 1
ATOM 3285 O O . THR B 1 67 ? -3.623 17.422 7.891 1 98.5 67 THR B O 1
ATOM 3288 N N . HIS B 1 68 ? -2.701 16.078 6.27 1 98.38 68 HIS B N 1
ATOM 3289 C CA . HIS B 1 68 ? -1.741 17.078 5.805 1 98.38 68 HIS B CA 1
ATOM 3290 C C . HIS B 1 68 ? -2.188 17.703 4.488 1 98.38 68 HIS B C 1
ATOM 3292 O O . HIS B 1 68 ? -1.402 17.781 3.541 1 98.38 68 HIS B O 1
ATOM 3298 N N . GLY B 1 69 ? -3.406 18.219 4.449 1 98.44 69 GLY B N 1
ATOM 3299 C CA . GLY B 1 69 ? -3.957 19.047 3.389 1 98.44 69 GLY B CA 1
ATOM 3300 C C . GLY B 1 69 ? -3.742 18.469 2.004 1 98.44 69 GLY B C 1
ATOM 3301 O O . GLY B 1 69 ? -4.52 17.625 1.553 1 98.44 69 GLY B O 1
ATOM 3302 N N . VAL B 1 70 ? -2.602 18.875 1.381 1 98.75 70 VAL B N 1
ATOM 3303 C CA . VAL B 1 70 ? -2.297 18.578 -0.016 1 98.75 70 VAL B CA 1
ATOM 3304 C C . VAL B 1 70 ? -2.217 17.078 -0.224 1 98.75 70 VAL B C 1
ATOM 3306 O O . VAL B 1 70 ? -2.445 16.578 -1.331 1 98.75 70 VAL B O 1
ATOM 3309 N N . GLU B 1 71 ? -1.99 16.312 0.781 1 98.81 71 GLU B N 1
ATOM 3310 C CA . GLU B 1 71 ? -1.96 14.859 0.684 1 98.81 71 GLU B CA 1
ATOM 3311 C C . GLU B 1 71 ? -3.352 14.289 0.413 1 98.81 71 GLU B C 1
ATOM 3313 O O . GLU B 1 71 ? -3.494 13.117 0.066 1 98.81 71 GLU B O 1
ATOM 3318 N N . GLY B 1 72 ? -4.336 15.125 0.511 1 98.81 72 GLY B N 1
ATOM 3319 C CA . GLY B 1 72 ? -5.719 14.742 0.291 1 98.81 72 GLY B CA 1
ATOM 3320 C C . GLY B 1 72 ? -5.98 14.227 -1.111 1 98.81 72 GLY B C 1
ATOM 3321 O O . GLY B 1 72 ? -6.902 13.438 -1.327 1 98.81 72 GLY B O 1
ATOM 3322 N N . PHE B 1 73 ? -5.18 14.664 -2.07 1 98.69 73 PHE B N 1
ATOM 3323 C CA . PHE B 1 73 ? -5.352 14.18 -3.438 1 98.69 73 PHE B CA 1
ATOM 3324 C C . PHE B 1 73 ? -5.203 12.664 -3.5 1 98.69 73 PHE B C 1
ATOM 3326 O O . PHE B 1 73 ? -5.977 11.992 -4.18 1 98.69 73 PHE B O 1
ATOM 3333 N N . CYS B 1 74 ? -4.246 12.172 -2.746 1 98.69 74 CYS B N 1
ATOM 3334 C CA . CYS B 1 74 ? -4.051 10.727 -2.658 1 98.69 74 CYS B CA 1
ATOM 3335 C C . CYS B 1 74 ? -5.148 10.078 -1.819 1 98.69 74 CYS B C 1
ATOM 3337 O O . CYS B 1 74 ? -5.82 9.156 -2.275 1 98.69 74 CYS B O 1
ATOM 3339 N N . GLY B 1 75 ? -5.352 10.594 -0.625 1 98.81 75 GLY B N 1
ATOM 3340 C CA . GLY B 1 75 ? -6.312 10.008 0.294 1 98.81 75 GLY B CA 1
ATOM 3341 C C . GLY B 1 75 ? -7.723 9.969 -0.261 1 98.81 75 GLY B C 1
ATOM 3342 O O . GLY B 1 75 ? -8.445 8.984 -0.073 1 98.81 75 GLY B O 1
ATOM 3343 N N . SER B 1 76 ? -8.125 11.078 -0.893 1 98.81 76 SER B N 1
ATOM 3344 C CA . SER B 1 76 ? -9.438 11.141 -1.527 1 98.81 76 SER B CA 1
ATOM 3345 C C . SER B 1 76 ? -9.594 10.055 -2.586 1 98.81 76 SER B C 1
ATOM 3347 O O . SER B 1 76 ? -10.656 9.445 -2.707 1 98.81 76 SER B O 1
ATOM 3349 N N . GLY B 1 77 ? -8.539 9.852 -3.371 1 98.69 77 GLY B N 1
ATOM 3350 C CA . GLY B 1 77 ? -8.555 8.781 -4.359 1 98.69 77 GLY B CA 1
ATOM 3351 C C . GLY B 1 77 ? -8.758 7.406 -3.75 1 98.69 77 GLY B C 1
ATOM 3352 O O . GLY B 1 77 ? -9.539 6.602 -4.266 1 98.69 77 GLY B O 1
ATOM 3353 N N . CYS B 1 78 ? -8.086 7.145 -2.639 1 98.81 78 CYS B N 1
ATOM 3354 C CA . CYS B 1 78 ? -8.234 5.875 -1.935 1 98.81 78 CYS B CA 1
ATOM 3355 C C . CYS B 1 78 ? -9.664 5.695 -1.44 1 98.81 78 CYS B C 1
ATOM 3357 O O . CYS B 1 78 ? -10.227 4.602 -1.545 1 98.81 78 CYS B O 1
ATOM 3359 N N . GLN B 1 79 ? -10.227 6.723 -0.911 1 98.88 79 GLN B N 1
ATOM 3360 C CA . GLN B 1 79 ? -11.586 6.656 -0.392 1 98.88 79 GLN B CA 1
ATOM 3361 C C . GLN B 1 79 ? -12.594 6.414 -1.515 1 98.88 79 GLN B C 1
ATOM 3363 O O . GLN B 1 79 ? -13.539 5.637 -1.354 1 98.88 79 GLN B O 1
ATOM 3368 N N . LEU B 1 80 ? -12.414 7.129 -2.65 1 98.75 80 LEU B N 1
ATOM 3369 C CA . LEU B 1 80 ? -13.305 6.926 -3.789 1 98.75 80 LEU B CA 1
ATOM 3370 C C . LEU B 1 80 ? -13.203 5.496 -4.309 1 98.75 80 LEU B C 1
ATOM 3372 O O . LEU B 1 80 ? -14.219 4.887 -4.652 1 98.75 80 LEU B O 1
ATOM 3376 N N . ALA B 1 81 ? -11.969 4.977 -4.391 1 98.38 81 ALA B N 1
ATOM 3377 C CA . ALA B 1 81 ? -11.781 3.598 -4.836 1 98.38 81 ALA B CA 1
ATOM 3378 C C . ALA B 1 81 ? -12.492 2.621 -3.9 1 98.38 81 ALA B C 1
ATOM 3380 O O . ALA B 1 81 ? -13.109 1.656 -4.355 1 98.38 81 ALA B O 1
ATOM 3381 N N . LEU B 1 82 ? -12.391 2.855 -2.568 1 98.62 82 LEU B N 1
ATOM 3382 C CA . LEU B 1 82 ? -13.062 2.01 -1.59 1 98.62 82 LEU B CA 1
ATOM 3383 C C . LEU B 1 82 ? -14.578 2.064 -1.771 1 98.62 82 LEU B C 1
ATOM 3385 O O . LEU B 1 82 ? -15.242 1.029 -1.751 1 98.62 82 LEU B O 1
ATOM 3389 N N . LEU B 1 83 ? -15.109 3.25 -2.02 1 98.62 83 LEU B N 1
ATOM 3390 C CA . LEU B 1 83 ? -16.547 3.438 -2.205 1 98.62 83 LEU B CA 1
ATOM 3391 C C . LEU B 1 83 ? -17.031 2.727 -3.463 1 98.62 83 LEU B C 1
ATOM 3393 O O . LEU B 1 83 ? -18.188 2.324 -3.547 1 98.62 83 LEU B O 1
ATOM 3397 N N . ASP B 1 84 ? -16.141 2.58 -4.383 1 97.44 84 ASP B N 1
ATOM 3398 C CA . ASP B 1 84 ? -16.484 1.949 -5.656 1 97.44 84 ASP B CA 1
ATOM 3399 C C . ASP B 1 84 ? -16.281 0.438 -5.594 1 97.44 84 ASP B C 1
ATOM 3401 O O . ASP B 1 84 ? -16.516 -0.269 -6.574 1 97.44 84 ASP B O 1
ATOM 3405 N N . ASP B 1 85 ? -15.797 -0.066 -4.523 1 97.31 85 ASP B N 1
ATOM 3406 C CA . ASP B 1 85 ? -15.492 -1.484 -4.363 1 97.31 85 ASP B CA 1
ATOM 3407 C C . ASP B 1 85 ? -16.625 -2.215 -3.658 1 97.31 85 ASP B C 1
ATOM 3409 O O . ASP B 1 85 ? -16.547 -2.498 -2.461 1 97.31 85 ASP B O 1
ATOM 3413 N N . ALA B 1 86 ? -17.641 -2.635 -4.414 1 96.94 86 ALA B N 1
ATOM 3414 C CA . ALA B 1 86 ? -18.844 -3.262 -3.871 1 96.94 86 ALA B CA 1
ATOM 3415 C C . ALA B 1 86 ? -18.5 -4.543 -3.113 1 96.94 86 ALA B C 1
ATOM 3417 O O . ALA B 1 86 ? -19.094 -4.836 -2.076 1 96.94 86 ALA B O 1
ATOM 3418 N N . GLU B 1 87 ? -17.547 -5.246 -3.584 1 95.62 87 GLU B N 1
ATOM 3419 C CA . GLU B 1 87 ? -17.141 -6.488 -2.926 1 95.62 87 GLU B CA 1
ATOM 3420 C C . GLU B 1 87 ? -16.547 -6.211 -1.549 1 95.62 87 GLU B C 1
ATOM 3422 O O . GLU B 1 87 ? -16.859 -6.914 -0.583 1 95.62 87 GLU B O 1
ATOM 3427 N N . MET B 1 88 ? -15.703 -5.242 -1.445 1 97.44 88 MET B N 1
ATOM 3428 C CA . MET B 1 88 ? -15.086 -4.883 -0.174 1 97.44 88 MET B CA 1
ATOM 3429 C C . MET B 1 88 ? -16.125 -4.371 0.815 1 97.44 88 MET B C 1
ATOM 3431 O O . MET B 1 88 ? -16.078 -4.707 2 1 97.44 88 MET B O 1
ATOM 3435 N N . LEU B 1 89 ? -17.078 -3.529 0.308 1 98.06 89 LEU B N 1
ATOM 3436 C CA . LEU B 1 89 ? -18.141 -3.012 1.166 1 98.06 89 LEU B CA 1
ATOM 3437 C C . LEU B 1 89 ? -19 -4.145 1.706 1 98.06 89 LEU B C 1
ATOM 3439 O O . LEU B 1 89 ? -19.359 -4.145 2.885 1 98.06 89 LEU B O 1
ATOM 3443 N N . GLU B 1 90 ? -19.281 -5.133 0.867 1 97.06 90 GLU B N 1
ATOM 3444 C CA . GLU B 1 90 ? -20.047 -6.289 1.307 1 97.06 90 GLU B CA 1
ATOM 3445 C C . GLU B 1 90 ? -19.281 -7.117 2.324 1 97.06 90 GLU B C 1
ATOM 3447 O O . GLU B 1 90 ? -19.859 -7.609 3.299 1 97.06 90 GLU B O 1
ATOM 3452 N N . ARG B 1 91 ? -18.047 -7.234 2.109 1 96.12 91 ARG B N 1
ATOM 3453 C CA . ARG B 1 91 ? -17.203 -7.949 3.062 1 96.12 91 ARG B CA 1
ATOM 3454 C C . ARG B 1 91 ? -17.219 -7.27 4.426 1 96.12 91 ARG B C 1
ATOM 3456 O O . ARG B 1 91 ? -17.281 -7.938 5.457 1 96.12 91 ARG B O 1
ATOM 3463 N N . ALA B 1 92 ? -17.094 -5.984 4.426 1 97.81 92 ALA B N 1
ATOM 3464 C CA . ALA B 1 92 ? -17.156 -5.23 5.676 1 97.81 92 ALA B CA 1
ATOM 3465 C C . ALA B 1 92 ? -18.469 -5.48 6.398 1 97.81 92 ALA B C 1
ATOM 3467 O O . ALA B 1 92 ? -18.484 -5.746 7.602 1 97.81 92 ALA B O 1
ATOM 3468 N N . ARG B 1 93 ? -19.531 -5.438 5.664 1 96.44 93 ARG B N 1
ATOM 3469 C CA . ARG B 1 93 ? -20.859 -5.656 6.23 1 96.44 93 ARG B CA 1
ATOM 3470 C C . ARG B 1 93 ? -20.969 -7.047 6.848 1 96.44 93 ARG B C 1
ATOM 3472 O O . ARG B 1 93 ? -21.422 -7.195 7.98 1 96.44 93 ARG B O 1
ATOM 3479 N N . GLN B 1 94 ? -20.484 -8.031 6.129 1 94.19 94 GLN B N 1
ATOM 3480 C CA . GLN B 1 94 ? -20.547 -9.414 6.594 1 94.19 94 GLN B CA 1
ATOM 3481 C C . GLN B 1 94 ? -19.688 -9.625 7.832 1 94.19 94 GLN B C 1
ATOM 3483 O O . GLN B 1 94 ? -20 -10.453 8.688 1 94.19 94 GLN B O 1
ATOM 3488 N N . ALA B 1 95 ? -18.672 -8.82 7.945 1 94.44 95 ALA B N 1
ATOM 3489 C CA . ALA B 1 95 ? -17.766 -8.922 9.086 1 94.44 95 ALA B CA 1
ATOM 3490 C C . ALA B 1 95 ? -18.281 -8.125 10.273 1 94.44 95 ALA B C 1
ATOM 3492 O O . ALA B 1 95 ? -17.672 -8.133 11.344 1 94.44 95 ALA B O 1
ATOM 3493 N N . GLY B 1 96 ? -19.391 -7.449 10.102 1 95.75 96 GLY B N 1
ATOM 3494 C CA . GLY B 1 96 ? -19.922 -6.605 11.156 1 95.75 96 GLY B CA 1
ATOM 3495 C C . GLY B 1 96 ? -19.094 -5.359 11.398 1 95.75 96 GLY B C 1
ATOM 3496 O O . GLY B 1 96 ? -19 -4.879 12.531 1 95.75 96 GLY B O 1
ATOM 3497 N N . VAL B 1 97 ? -18.422 -4.922 10.383 1 98.25 97 VAL B N 1
ATOM 3498 C CA . VAL B 1 97 ? -17.562 -3.74 10.484 1 98.25 97 VAL B CA 1
ATOM 3499 C C . VAL B 1 97 ? -18.219 -2.568 9.75 1 98.25 97 VAL B C 1
ATOM 3501 O O . VAL B 1 97 ? -18.516 -2.662 8.555 1 98.25 97 VAL B O 1
ATOM 3504 N N . ALA B 1 98 ? -18.5 -1.499 10.414 1 98.62 98 ALA B N 1
ATOM 3505 C CA . ALA B 1 98 ? -18.891 -0.247 9.766 1 98.62 98 ALA B CA 1
ATOM 3506 C C . ALA B 1 98 ? -17.656 0.53 9.289 1 98.62 98 ALA B C 1
ATOM 3508 O O . ALA B 1 98 ? -16.547 0.299 9.766 1 98.62 98 ALA B O 1
ATOM 3509 N N . LEU B 1 99 ? -17.875 1.364 8.32 1 98.88 99 LEU B N 1
ATOM 3510 C CA . LEU B 1 99 ? -16.828 2.248 7.812 1 98.88 99 LEU B CA 1
ATOM 3511 C C . LEU B 1 99 ? -17.141 3.705 8.133 1 98.88 99 LEU B C 1
ATOM 3513 O O . LEU B 1 99 ? -18.297 4.137 8 1 98.88 99 LEU B O 1
ATOM 3517 N N . LEU B 1 100 ? -16.203 4.402 8.594 1 98.88 100 LEU B N 1
ATOM 3518 C CA . LEU B 1 100 ? -16.281 5.855 8.734 1 98.88 100 LEU B CA 1
ATOM 3519 C C . LEU B 1 100 ? -15.234 6.535 7.855 1 98.88 100 LEU B C 1
ATOM 3521 O O . LEU B 1 100 ? -14.039 6.492 8.164 1 98.88 100 LEU B O 1
ATOM 3525 N N . LEU B 1 101 ? -15.688 7.129 6.77 1 98.94 101 LEU B N 1
ATOM 3526 C CA . LEU B 1 101 ? -14.797 7.871 5.883 1 98.94 101 LEU B CA 1
ATOM 3527 C C . LEU B 1 101 ? -14.82 9.359 6.211 1 98.94 101 LEU B C 1
ATOM 3529 O O . LEU B 1 101 ? -15.891 9.969 6.277 1 98.94 101 LEU B O 1
ATOM 3533 N N . VAL B 1 102 ? -13.656 9.914 6.492 1 98.94 102 VAL B N 1
ATOM 3534 C CA . VAL B 1 102 ? -13.516 11.328 6.824 1 98.94 102 VAL B CA 1
ATOM 3535 C C . VAL B 1 102 ? -12.766 12.047 5.707 1 98.94 102 VAL B C 1
ATOM 3537 O O . VAL B 1 102 ? -11.562 11.859 5.535 1 98.94 102 VAL B O 1
ATOM 3540 N N . HIS B 1 103 ? -13.531 12.875 4.961 1 98.75 103 HIS B N 1
ATOM 3541 C CA . HIS B 1 103 ? -13.055 13.641 3.814 1 98.75 103 HIS B CA 1
ATOM 3542 C C . HIS B 1 103 ? -13.359 15.125 3.969 1 98.75 103 HIS B C 1
ATOM 3544 O O . HIS B 1 103 ? -14.516 15.539 3.857 1 98.75 103 HIS B O 1
ATOM 3550 N N . ALA B 1 104 ? -12.469 16.016 4.168 1 97.75 104 ALA B N 1
ATOM 3551 C CA . ALA B 1 104 ? -11.07 15.75 4.492 1 97.75 104 ALA B CA 1
ATOM 3552 C C . ALA B 1 104 ? -10.664 16.438 5.789 1 97.75 104 ALA B C 1
ATOM 3554 O O . ALA B 1 104 ? -11.266 17.438 6.18 1 97.75 104 ALA B O 1
ATOM 3555 N N . VAL B 1 105 ? -9.781 15.969 6.523 1 98.69 105 VAL B N 1
ATOM 3556 C CA . VAL B 1 105 ? -9.445 16.406 7.871 1 98.69 105 VAL B CA 1
ATOM 3557 C C . VAL B 1 105 ? -9 17.875 7.84 1 98.69 105 VAL B C 1
ATOM 3559 O O . VAL B 1 105 ? -9.398 18.672 8.703 1 98.69 105 VAL B O 1
ATOM 3562 N N . ASN B 1 106 ? -8.195 18.219 6.852 1 98.69 106 ASN B N 1
ATOM 3563 C CA . ASN B 1 106 ? -7.68 19.578 6.641 1 98.69 106 ASN B CA 1
ATOM 3564 C C . ASN B 1 106 ? -8.086 20.125 5.273 1 98.69 106 ASN B C 1
ATOM 3566 O O . ASN B 1 106 ? -7.242 20.266 4.387 1 98.69 106 ASN B O 1
ATOM 3570 N N . PRO B 1 107 ? -9.43 20.531 5.184 1 98.69 107 PRO B N 1
ATOM 3571 C CA . PRO B 1 107 ? -9.914 20.984 3.873 1 98.69 107 PRO B CA 1
ATOM 3572 C C . PRO B 1 107 ? -9.203 22.25 3.385 1 98.69 107 PRO B C 1
ATOM 3574 O O . PRO B 1 107 ? -9.039 22.438 2.178 1 98.69 107 PRO B O 1
ATOM 3577 N N . HIS B 1 108 ? -8.711 23.094 4.273 1 98.44 108 HIS B N 1
ATOM 3578 C CA . HIS B 1 108 ? -7.988 24.297 3.873 1 98.44 108 HIS B CA 1
ATOM 3579 C C . HIS B 1 108 ? -6.691 23.938 3.146 1 98.44 108 HIS B C 1
ATOM 3581 O O . HIS B 1 108 ? -6.469 24.391 2.018 1 98.44 108 HIS B O 1
ATOM 3587 N N . GLY B 1 109 ? -5.895 23.125 3.863 1 98.56 109 GLY B N 1
ATOM 3588 C CA . GLY B 1 109 ? -4.656 22.719 3.215 1 98.56 109 GLY B CA 1
ATOM 3589 C C . GLY B 1 109 ? -4.879 22.016 1.893 1 98.56 109 GLY B C 1
ATOM 3590 O O . GLY B 1 109 ? -4.133 22.219 0.936 1 98.56 109 GLY B O 1
ATOM 3591 N N . PHE B 1 110 ? -5.887 21.172 1.852 1 98.75 110 PHE B N 1
ATOM 3592 C CA . PHE B 1 110 ? -6.254 20.453 0.638 1 98.75 110 PHE B CA 1
ATOM 3593 C C . PHE B 1 110 ? -6.559 21.422 -0.495 1 98.75 110 PHE B C 1
ATOM 3595 O O . PHE B 1 110 ? -5.98 21.328 -1.579 1 98.75 110 PHE B O 1
ATOM 3602 N N . SER B 1 111 ? -7.332 22.438 -0.272 1 98.62 111 SER B N 1
ATOM 3603 C CA . SER B 1 111 ? -7.754 23.406 -1.277 1 98.62 111 SER B CA 1
ATOM 3604 C C . SER B 1 111 ? -6.605 24.312 -1.684 1 98.62 111 SER B C 1
ATOM 3606 O O . SER B 1 111 ? -6.391 24.562 -2.873 1 98.62 111 SER B O 1
ATOM 3608 N N . TRP B 1 112 ? -5.828 24.703 -0.742 1 98 112 TRP B N 1
ATOM 3609 C CA . TRP B 1 112 ? -4.82 25.734 -0.967 1 98 112 TRP B CA 1
ATOM 3610 C C . TRP B 1 112 ? -3.463 25.109 -1.278 1 98 112 TRP B C 1
ATOM 3612 O O . TRP B 1 112 ? -2.451 25.812 -1.336 1 98 112 TRP B O 1
ATOM 3622 N N . ILE B 1 113 ? -3.406 23.812 -1.439 1 98.31 113 ILE B N 1
ATOM 3623 C CA . ILE B 1 113 ? -2.186 23.078 -1.767 1 98.31 113 ILE B CA 1
ATOM 3624 C C . ILE B 1 113 ? -1.117 23.359 -0.713 1 98.31 113 ILE B C 1
ATOM 3626 O O . ILE B 1 113 ? -0.015 23.812 -1.042 1 98.31 113 ILE B O 1
ATOM 3630 N N . ALA B 1 114 ? -1.504 23.078 0.459 1 98.12 114 ALA B N 1
ATOM 3631 C CA . ALA B 1 114 ? -0.62 23.219 1.612 1 98.12 114 ALA B CA 1
ATOM 3632 C C . ALA B 1 114 ? -0.708 22 2.529 1 98.12 114 ALA B C 1
ATOM 3634 O O . ALA B 1 114 ? -1.738 21.328 2.574 1 98.12 114 ALA B O 1
ATOM 3635 N N . ARG B 1 115 ? 0.335 21.719 3.152 1 98.12 115 ARG B N 1
ATOM 3636 C CA . ARG B 1 115 ? 0.355 20.641 4.133 1 98.12 115 ARG B CA 1
ATOM 3637 C C . ARG B 1 115 ? -0.404 21.031 5.395 1 98.12 115 ARG B C 1
ATOM 3639 O O . ARG B 1 115 ? -1.101 20.203 5.988 1 98.12 115 ARG B O 1
ATOM 3646 N N . THR B 1 116 ? -0.324 22.312 5.742 1 98.19 116 THR B N 1
ATOM 3647 C CA . THR B 1 116 ? -0.837 22.828 7.008 1 98.19 116 THR B CA 1
ATOM 3648 C C . THR B 1 116 ? -2.221 23.453 6.812 1 98.19 116 THR B C 1
ATOM 3650 O O . THR B 1 116 ? -2.703 23.562 5.684 1 98.19 116 THR B O 1
ATOM 3653 N N . ASP B 1 117 ? -2.875 23.781 7.996 1 97.69 117 ASP B N 1
ATOM 3654 C CA . ASP B 1 117 ? -4.195 24.391 7.945 1 97.69 117 ASP B CA 1
ATOM 3655 C C . ASP B 1 117 ? -4.086 25.906 7.793 1 97.69 117 ASP B C 1
ATOM 3657 O O . ASP B 1 117 ? -3.031 26.422 7.426 1 97.69 117 ASP B O 1
ATOM 3661 N N . GLU B 1 118 ? -5.148 26.703 7.945 1 96.06 118 GLU B N 1
ATOM 3662 C CA . GLU B 1 118 ? -5.227 28.141 7.715 1 96.06 118 GLU B CA 1
ATOM 3663 C C . GLU B 1 118 ? -4.328 28.906 8.68 1 96.06 118 GLU B C 1
ATOM 3665 O O . GLU B 1 118 ? -3.9 30.031 8.383 1 96.06 118 GLU B O 1
ATOM 3670 N N . GLY B 1 119 ? -4.059 28.328 9.812 1 96.44 119 GLY B N 1
ATOM 3671 C CA . GLY B 1 119 ? -3.172 28.953 10.781 1 96.44 119 GLY B CA 1
ATOM 3672 C C . GLY B 1 119 ? -1.735 28.484 10.672 1 96.44 119 GLY B C 1
ATOM 3673 O O . GLY B 1 119 ? -0.928 28.703 11.57 1 96.44 119 GLY B O 1
ATOM 3674 N N . ASN B 1 120 ? -1.379 27.734 9.602 1 97.81 120 ASN B N 1
ATOM 3675 C CA . ASN B 1 120 ? -0.075 27.125 9.375 1 97.81 120 ASN B CA 1
ATOM 3676 C C . ASN B 1 120 ? 0.19 26 10.367 1 97.81 120 ASN B C 1
ATOM 3678 O O . ASN B 1 120 ? 1.345 25.641 10.625 1 97.81 120 ASN B O 1
ATOM 3682 N N . VAL B 1 121 ? -0.82 25.453 10.914 1 98 121 VAL B N 1
ATOM 3683 C CA . VAL B 1 121 ? -0.689 24.406 11.922 1 98 121 VAL B CA 1
ATOM 3684 C C . VAL B 1 121 ? -0.592 23.047 11.242 1 98 121 VAL B C 1
ATOM 3686 O O . VAL B 1 121 ? -1.378 22.734 10.344 1 98 121 VAL B O 1
ATOM 3689 N N . ASP B 1 122 ? 0.392 22.328 11.547 1 97.94 122 ASP B N 1
ATOM 3690 C CA . ASP B 1 122 ? 0.442 20.906 11.211 1 97.94 122 ASP B CA 1
ATOM 3691 C C . ASP B 1 122 ? -0.438 20.094 12.156 1 97.94 122 ASP B C 1
ATOM 3693 O O . ASP B 1 122 ? -0.136 19.969 13.352 1 97.94 122 ASP B O 1
ATOM 3697 N N . LEU B 1 123 ? -1.404 19.438 11.633 1 97.38 123 LEU B N 1
ATOM 3698 C CA . LEU B 1 123 ? -2.443 18.844 12.461 1 97.38 123 LEU B CA 1
ATOM 3699 C C . LEU B 1 123 ? -1.906 17.625 13.211 1 97.38 123 LEU B C 1
ATOM 3701 O O . LEU B 1 123 ? -2.451 17.234 14.242 1 97.38 123 LEU B O 1
ATOM 3705 N N . ASN B 1 124 ? -0.862 16.969 12.727 1 96.69 124 ASN B N 1
ATOM 3706 C CA . ASN B 1 124 ? -0.234 15.859 13.438 1 96.69 124 ASN B CA 1
ATOM 3707 C C . ASN B 1 124 ? 0.742 16.359 14.5 1 96.69 124 ASN B C 1
ATOM 3709 O O . ASN B 1 124 ? 1.548 15.586 15.023 1 96.69 124 ASN B O 1
ATOM 3713 N N . ARG B 1 125 ? 0.714 17.594 14.852 1 96.19 125 ARG B N 1
ATOM 3714 C CA . ARG B 1 125 ? 1.44 18.156 15.984 1 96.19 125 ARG B CA 1
ATOM 3715 C C . ARG B 1 125 ? 0.498 18.906 16.922 1 96.19 125 ARG B C 1
ATOM 3717 O O . ARG B 1 125 ? 0.921 19.406 17.969 1 96.19 125 ARG B O 1
ATOM 3724 N N . ASN B 1 126 ? -0.689 18.891 16.578 1 97.06 126 ASN B N 1
ATOM 3725 C CA . ASN B 1 126 ? -1.595 19.812 17.266 1 97.06 126 ASN B CA 1
ATOM 3726 C C . ASN B 1 126 ? -2.396 19.109 18.359 1 97.06 126 ASN B C 1
ATOM 3728 O O . ASN B 1 126 ? -2.98 19.766 19.219 1 97.06 126 ASN B O 1
ATOM 3732 N N . ALA B 1 127 ? -2.512 17.859 18.391 1 94.38 127 ALA B N 1
ATOM 3733 C CA . ALA B 1 127 ? -3.26 17.156 19.438 1 94.38 127 ALA B CA 1
ATOM 3734 C C . ALA B 1 127 ? -2.533 17.25 20.766 1 94.38 127 ALA B C 1
ATOM 3736 O O . ALA B 1 127 ? -2.168 16.219 21.344 1 94.38 127 ALA B O 1
ATOM 3737 N N . GLN B 1 128 ? -2.348 18.406 21.172 1 93.19 128 GLN B N 1
ATOM 3738 C CA . GLN B 1 128 ? -1.746 18.734 22.453 1 93.19 128 GLN B CA 1
ATOM 3739 C C . GLN B 1 128 ? -2.799 19.25 23.438 1 93.19 128 GLN B C 1
ATOM 3741 O O . GLN B 1 128 ? -3.867 19.703 23.031 1 93.19 128 GLN B O 1
ATOM 3746 N N . PRO B 1 129 ? -2.564 19.109 24.719 1 89.94 129 PRO B N 1
ATOM 3747 C CA . PRO B 1 129 ? -3.566 19.531 25.703 1 89.94 129 PRO B CA 1
ATOM 3748 C C . PRO B 1 129 ? -3.758 21.047 25.734 1 89.94 129 PRO B C 1
ATOM 3750 O O . PRO B 1 129 ? -4.828 21.516 26.109 1 89.94 129 PRO B O 1
ATOM 3753 N N . PHE B 1 130 ? -2.955 21.938 25.328 1 94 130 PHE B N 1
ATOM 3754 C CA . PHE B 1 130 ? -2.951 23.391 25.375 1 94 130 PHE B CA 1
ATOM 3755 C C . PHE B 1 130 ? -3.578 23.891 26.688 1 94 130 PHE B C 1
ATOM 3757 O O . PHE B 1 130 ? -4.461 24.75 26.656 1 94 130 PHE B O 1
ATOM 3764 N N . ASP B 1 131 ? -3.223 23.344 27.797 1 92.88 131 ASP B N 1
ATOM 3765 C CA . ASP B 1 131 ? -3.799 23.641 29.109 1 92.88 131 ASP B CA 1
ATOM 3766 C C . ASP B 1 131 ? -2.859 24.516 29.938 1 92.88 131 ASP B C 1
ATOM 3768 O O . ASP B 1 131 ? -3.006 24.609 31.156 1 92.88 131 ASP B O 1
ATOM 3772 N N . GLY B 1 132 ? -1.867 25.031 29.391 1 91 132 GLY B N 1
ATOM 3773 C CA . GLY B 1 132 ? -0.913 25.891 30.078 1 91 132 GLY B CA 1
ATOM 3774 C C . GLY B 1 132 ? 0.411 25.203 30.359 1 91 132 GLY B C 1
ATOM 3775 O O . GLY B 1 132 ? 1.399 25.859 30.688 1 91 132 GLY B O 1
ATOM 3776 N N . ARG B 1 133 ? 0.345 23.922 30.516 1 87.75 133 ARG B N 1
ATOM 3777 C CA . ARG B 1 133 ? 1.608 23.219 30.672 1 87.75 133 ARG B CA 1
ATOM 3778 C C . ARG B 1 133 ? 2.508 23.422 29.453 1 87.75 133 ARG B C 1
ATOM 3780 O O . ARG B 1 133 ? 2.021 23.672 28.359 1 87.75 133 ARG B O 1
ATOM 3787 N N . PRO B 1 134 ? 3.748 23.281 29.547 1 92.06 134 PRO B N 1
ATOM 3788 C CA . PRO B 1 134 ? 4.68 23.484 28.438 1 92.06 134 PRO B CA 1
ATOM 3789 C C . PRO B 1 134 ? 4.465 22.484 27.297 1 92.06 134 PRO B C 1
ATOM 3791 O O . PRO B 1 134 ? 4.199 21.312 27.547 1 92.06 134 PRO B O 1
ATOM 3794 N N . LEU B 1 135 ? 4.5 23.016 26.156 1 94.25 135 LEU B N 1
ATOM 3795 C CA . LEU B 1 135 ? 4.445 22.188 24.953 1 94.25 135 LEU B CA 1
ATOM 3796 C C . LEU B 1 135 ? 5.816 21.609 24.625 1 94.25 135 LEU B C 1
ATOM 3798 O O . LEU B 1 135 ? 6.832 22.078 25.156 1 94.25 135 LEU B O 1
ATOM 3802 N N . PRO B 1 136 ? 5.918 20.547 23.859 1 92.56 136 PRO B N 1
ATOM 3803 C CA . PRO B 1 136 ? 7.211 19.938 23.547 1 92.56 136 PRO B CA 1
ATOM 3804 C C . PRO B 1 136 ? 8.211 20.938 22.953 1 92.56 136 PRO B C 1
ATOM 3806 O O . PRO B 1 136 ? 7.859 21.703 22.062 1 92.56 136 PRO B O 1
ATOM 3809 N N . ALA B 1 137 ? 9.375 20.875 23.469 1 93 137 ALA B N 1
ATOM 3810 C CA . ALA B 1 137 ? 10.43 21.797 23.047 1 93 137 ALA B CA 1
ATOM 3811 C C . ALA B 1 137 ? 11.172 21.25 21.828 1 93 137 ALA B C 1
ATOM 3813 O O . ALA B 1 137 ? 11.305 20.031 21.672 1 93 137 ALA B O 1
ATOM 3814 N N . ASN B 1 138 ? 11.578 22.125 20.922 1 95.06 138 ASN B N 1
ATOM 3815 C CA . ASN B 1 138 ? 12.453 21.828 19.797 1 95.06 138 ASN B CA 1
ATOM 3816 C C . ASN B 1 138 ? 13.492 22.922 19.578 1 95.06 138 ASN B C 1
ATOM 3818 O O . ASN B 1 138 ? 13.398 23.688 18.609 1 95.06 138 ASN B O 1
ATOM 3822 N N . PRO B 1 139 ? 14.477 22.875 20.531 1 93.44 139 PRO B N 1
ATOM 3823 C CA . PRO B 1 139 ? 15.492 23.922 20.406 1 93.44 139 PRO B CA 1
ATOM 3824 C C . PRO B 1 139 ? 16.234 23.859 19.078 1 93.44 139 PRO B C 1
ATOM 3826 O O . PRO B 1 139 ? 16.688 24.906 18.562 1 93.44 139 PRO B O 1
ATOM 3829 N N . GLY B 1 140 ? 16.391 22.734 18.562 1 94.38 140 GLY B N 1
ATOM 3830 C CA . GLY B 1 140 ? 17.031 22.594 17.281 1 94.38 140 GLY B CA 1
ATOM 3831 C C . GLY B 1 140 ? 16.344 23.391 16.172 1 94.38 140 GLY B C 1
ATOM 3832 O O . GLY B 1 140 ? 17.016 24 15.344 1 94.38 140 GLY B O 1
ATOM 3833 N N . TYR B 1 141 ? 15.062 23.359 16.156 1 96 141 TYR B N 1
ATOM 3834 C CA . TYR B 1 141 ? 14.328 24.125 15.156 1 96 141 TYR B CA 1
ATOM 3835 C C . TYR B 1 141 ? 14.609 25.609 15.297 1 96 141 TYR B C 1
ATOM 3837 O O . TYR B 1 141 ? 14.75 26.312 14.297 1 96 141 TYR B O 1
ATOM 3845 N N . GLY B 1 142 ? 14.578 26.125 16.516 1 95.38 142 GLY B N 1
ATOM 3846 C CA . GLY B 1 142 ? 14.852 27.547 16.734 1 95.38 142 GLY B CA 1
ATOM 3847 C C . GLY B 1 142 ? 16.141 28 16.094 1 95.38 142 GLY B C 1
ATOM 3848 O O . GLY B 1 142 ? 16.219 29.141 15.594 1 95.38 142 GLY B O 1
ATOM 3849 N N . GLN B 1 143 ? 17.094 27.094 16.031 1 94.75 143 GLN B N 1
ATOM 3850 C CA . GLN B 1 143 ? 18.406 27.438 15.484 1 94.75 143 GLN B CA 1
ATOM 3851 C C . GLN B 1 143 ? 18.375 27.531 13.961 1 94.75 143 GLN B C 1
ATOM 3853 O O . GLN B 1 143 ? 19.188 28.219 13.352 1 94.75 143 GLN B O 1
ATOM 3858 N N . ILE B 1 144 ? 17.406 26.891 13.414 1 96.69 144 ILE B N 1
ATOM 3859 C CA . ILE B 1 144 ? 17.484 26.797 11.961 1 96.69 144 ILE B CA 1
ATOM 3860 C C . ILE B 1 144 ? 16.25 27.422 11.336 1 96.69 144 ILE B C 1
ATOM 3862 O O . ILE B 1 144 ? 16.062 27.375 10.117 1 96.69 144 ILE B O 1
ATOM 3866 N N . HIS B 1 145 ? 15.398 28 12.125 1 96.62 145 HIS B N 1
ATOM 3867 C CA . HIS B 1 145 ? 14.164 28.594 11.633 1 96.62 145 HIS B CA 1
ATOM 3868 C C . HIS B 1 145 ? 14.438 29.547 10.469 1 96.62 145 HIS B C 1
ATOM 3870 O O . HIS B 1 145 ? 13.828 29.438 9.406 1 96.62 145 HIS B O 1
ATOM 3876 N N . GLU B 1 146 ? 15.398 30.484 10.617 1 95.44 146 GLU B N 1
ATOM 3877 C CA . GLU B 1 146 ? 15.688 31.484 9.602 1 95.44 146 GLU B CA 1
ATOM 3878 C C . GLU B 1 146 ? 16.312 30.859 8.359 1 95.44 146 GLU B C 1
ATOM 3880 O O . GLU B 1 146 ? 16.172 31.391 7.254 1 95.44 146 GLU B O 1
ATOM 3885 N N . LEU B 1 147 ? 16.953 29.781 8.609 1 95.94 147 LEU B N 1
ATOM 3886 C CA . LEU B 1 147 ? 17.531 29.078 7.477 1 95.94 147 LEU B CA 1
ATOM 3887 C C . LEU B 1 147 ? 16.453 28.391 6.648 1 95.94 147 LEU B C 1
ATOM 3889 O O . LEU B 1 147 ? 16.516 28.375 5.418 1 95.94 147 LEU B O 1
ATOM 3893 N N . LEU B 1 148 ? 15.516 27.844 7.262 1 96.44 148 LEU B N 1
ATOM 3894 C CA . LEU B 1 148 ? 14.445 27.109 6.602 1 96.44 148 LEU B CA 1
ATOM 3895 C C . LEU B 1 148 ? 13.484 28.062 5.891 1 96.44 148 LEU B C 1
ATOM 3897 O O . LEU B 1 148 ? 12.875 27.703 4.887 1 96.44 148 LEU B O 1
ATOM 3901 N N . LEU B 1 149 ? 13.305 29.25 6.473 1 95.75 149 LEU B N 1
ATOM 3902 C CA . LEU B 1 149 ? 12.469 30.281 5.871 1 95.75 149 LEU B CA 1
ATOM 3903 C C . LEU B 1 149 ? 13.289 31.5 5.5 1 95.75 149 LEU B C 1
ATOM 3905 O O . LEU B 1 149 ? 13.195 32.531 6.16 1 95.75 149 LEU B O 1
ATOM 3909 N N . PRO B 1 150 ? 13.961 31.422 4.395 1 94.44 150 PRO B N 1
ATOM 3910 C CA . PRO B 1 150 ? 14.82 32.531 4 1 94.44 150 PRO B CA 1
ATOM 3911 C C . PRO B 1 150 ? 14.023 33.75 3.484 1 94.44 150 PRO B C 1
ATOM 3913 O O . PRO B 1 150 ? 12.844 33.594 3.139 1 94.44 150 PRO B O 1
ATOM 3916 N N . ALA B 1 151 ? 14.68 34.812 3.357 1 91.56 151 ALA B N 1
ATOM 3917 C CA . ALA B 1 151 ? 14.055 36.094 2.961 1 91.56 151 ALA B CA 1
ATOM 3918 C C . ALA B 1 151 ? 13.664 36.062 1.484 1 91.56 151 ALA B C 1
ATOM 3920 O O . ALA B 1 151 ? 12.711 36.719 1.077 1 91.56 151 ALA B O 1
ATOM 3921 N N . GLN B 1 152 ? 14.414 35.281 0.84 1 92.19 152 GLN B N 1
ATOM 3922 C CA . GLN B 1 152 ? 14.133 35.219 -0.589 1 92.19 152 GLN B CA 1
ATOM 3923 C C . GLN B 1 152 ? 13.945 33.781 -1.044 1 92.19 152 GLN B C 1
ATOM 3925 O O . GLN B 1 152 ? 14.5 32.844 -0.441 1 92.19 152 GLN B O 1
ATOM 3930 N N . TRP B 1 153 ? 13.156 33.656 -2.162 1 94.06 153 TRP B N 1
ATOM 3931 C CA . TRP B 1 153 ? 12.969 32.375 -2.812 1 94.06 153 TRP B CA 1
ATOM 3932 C C . TRP B 1 153 ? 13.117 32.5 -4.324 1 94.06 153 TRP B C 1
ATOM 3934 O O . TRP B 1 153 ? 12.516 33.375 -4.941 1 94.06 153 TRP B O 1
ATOM 3944 N N . PRO B 1 154 ? 13.883 31.469 -4.941 1 94.19 154 PRO B N 1
ATOM 3945 C CA . PRO B 1 154 ? 14.625 30.375 -4.312 1 94.19 154 PRO B CA 1
ATOM 3946 C C . PRO B 1 154 ? 15.727 30.859 -3.375 1 94.19 154 PRO B C 1
ATOM 3948 O O . PRO B 1 154 ? 16.141 32.031 -3.453 1 94.19 154 PRO B O 1
ATOM 3951 N N . PRO B 1 155 ? 16.188 29.953 -2.465 1 94.88 155 PRO B N 1
ATOM 3952 C CA . PRO B 1 155 ? 17.203 30.391 -1.506 1 94.88 155 PRO B CA 1
ATOM 3953 C C . PRO B 1 155 ? 18.516 30.766 -2.176 1 94.88 155 PRO B C 1
ATOM 3955 O O . PRO B 1 155 ? 18.844 30.234 -3.246 1 94.88 155 PRO B O 1
ATOM 3958 N N . SER B 1 156 ? 19.219 31.656 -1.495 1 95.19 156 SER B N 1
ATOM 3959 C CA . SER B 1 156 ? 20.531 32.062 -1.982 1 95.19 156 SER B CA 1
ATOM 3960 C C . SER B 1 156 ? 21.562 30.938 -1.773 1 95.19 156 SER B C 1
ATOM 3962 O O . SER B 1 156 ? 21.312 29.984 -1.034 1 95.19 156 SER B O 1
ATOM 3964 N N . ASP B 1 157 ? 22.656 30.969 -2.475 1 96 157 ASP B N 1
ATOM 3965 C CA . ASP B 1 157 ? 23.766 30.062 -2.266 1 96 157 ASP B CA 1
ATOM 3966 C C . ASP B 1 157 ? 24.266 30.109 -0.82 1 96 157 ASP B C 1
ATOM 3968 O O . ASP B 1 157 ? 24.656 29.094 -0.258 1 96 157 ASP B O 1
ATOM 3972 N N . ALA B 1 158 ? 24.219 31.312 -0.312 1 96 158 ALA B N 1
ATOM 3973 C CA . ALA B 1 158 ? 24.641 31.484 1.078 1 96 158 ALA B CA 1
ATOM 3974 C C . ALA B 1 158 ? 23.734 30.688 2.02 1 96 158 ALA B C 1
ATOM 3976 O O . ALA B 1 158 ? 24.219 30.062 2.967 1 96 158 ALA B O 1
ATOM 3977 N N . ASN B 1 159 ? 22.469 30.719 1.797 1 96.56 159 ASN B N 1
ATOM 3978 C CA . ASN B 1 159 ? 21.516 29.953 2.594 1 96.56 159 ASN B CA 1
ATOM 3979 C C . ASN B 1 159 ? 21.781 28.453 2.488 1 96.56 159 ASN B C 1
ATOM 3981 O O . ASN B 1 159 ? 21.812 27.75 3.502 1 96.56 159 ASN B O 1
ATOM 3985 N N . ARG B 1 160 ? 22.031 28.016 1.234 1 95 160 ARG B N 1
ATOM 3986 C CA . ARG B 1 160 ? 22.297 26.609 1.004 1 95 160 ARG B CA 1
ATOM 3987 C C . ARG B 1 160 ? 23.578 26.172 1.725 1 95 160 ARG B C 1
ATOM 3989 O O . ARG B 1 160 ? 23.625 25.078 2.301 1 95 160 ARG B O 1
ATOM 3996 N N . GLN B 1 161 ? 24.531 27.047 1.735 1 96.56 161 GLN B N 1
ATOM 3997 C CA . GLN B 1 161 ? 25.797 26.766 2.393 1 96.56 161 GLN B CA 1
ATOM 3998 C C . GLN B 1 161 ? 25.641 26.719 3.91 1 96.56 161 GLN B C 1
ATOM 4000 O O . GLN B 1 161 ? 26.281 25.906 4.586 1 96.56 161 GLN B O 1
ATOM 4005 N N . GLN B 1 162 ? 24.828 27.516 4.363 1 96.44 162 GLN B N 1
ATOM 4006 C CA . GLN B 1 162 ? 24.594 27.562 5.805 1 96.44 162 GLN B CA 1
ATOM 4007 C C . GLN B 1 162 ? 23.875 26.297 6.273 1 96.44 162 GLN B C 1
ATOM 4009 O O . GLN B 1 162 ? 24.172 25.766 7.34 1 96.44 162 GLN B O 1
ATOM 4014 N N . ILE B 1 163 ? 22.922 25.922 5.52 1 96.12 163 ILE B N 1
ATOM 4015 C CA . ILE B 1 163 ? 22.234 24.672 5.844 1 96.12 163 ILE B CA 1
ATOM 4016 C C . ILE B 1 163 ? 23.219 23.5 5.773 1 96.12 163 ILE B C 1
ATOM 4018 O O . ILE B 1 163 ? 23.25 22.672 6.676 1 96.12 163 ILE B O 1
ATOM 4022 N N . ALA B 1 164 ? 24.047 23.438 4.707 1 96.38 164 ALA B N 1
ATOM 4023 C CA . ALA B 1 164 ? 25.062 22.391 4.566 1 96.38 164 ALA B CA 1
ATOM 4024 C C . ALA B 1 164 ? 26.016 22.406 5.746 1 96.38 164 ALA B C 1
ATOM 4026 O O . ALA B 1 164 ? 26.438 21.344 6.223 1 96.38 164 ALA B O 1
ATOM 4027 N N . ALA B 1 165 ? 26.359 23.625 6.156 1 96.62 165 ALA B N 1
ATOM 4028 C CA . ALA B 1 165 ? 27.25 23.766 7.293 1 96.62 165 ALA B CA 1
ATOM 4029 C C . ALA B 1 165 ? 26.625 23.219 8.57 1 96.62 165 ALA B C 1
ATOM 4031 O O . ALA B 1 165 ? 27.297 22.547 9.367 1 96.62 165 ALA B O 1
ATOM 4032 N N . TYR B 1 166 ? 25.375 23.531 8.758 1 96.25 166 TYR B N 1
ATOM 4033 C CA . TYR B 1 166 ? 24.672 23 9.922 1 96.25 166 TYR B CA 1
ATOM 4034 C C . TYR B 1 166 ? 24.641 21.469 9.891 1 96.25 166 TYR B C 1
ATOM 4036 O O . TYR B 1 166 ? 24.891 20.828 10.906 1 96.25 166 TYR B O 1
ATOM 4044 N N . ILE B 1 167 ? 24.344 20.906 8.719 1 96 167 ILE B N 1
ATOM 4045 C CA . ILE B 1 167 ? 24.281 19.453 8.555 1 96 167 ILE B CA 1
ATOM 4046 C C . ILE B 1 167 ? 25.672 18.859 8.781 1 96 167 ILE B C 1
ATOM 4048 O O . ILE B 1 167 ? 25.797 17.797 9.406 1 96 167 ILE B O 1
ATOM 4052 N N . GLY B 1 168 ? 26.688 19.484 8.266 1 96.81 168 GLY B N 1
ATOM 4053 C CA . GLY B 1 168 ? 28.062 19.047 8.5 1 96.81 168 GLY B CA 1
ATOM 4054 C C . GLY B 1 168 ? 28.422 19.016 9.969 1 96.81 168 GLY B C 1
ATOM 4055 O O . GLY B 1 168 ? 29.141 18.109 10.414 1 96.81 168 GLY B O 1
ATOM 4056 N N . GLU B 1 169 ? 27.938 19.938 10.672 1 96.56 169 GLU B N 1
ATOM 4057 C CA . GLU B 1 169 ? 28.297 20.078 12.086 1 96.56 169 GLU B CA 1
ATOM 4058 C C . GLU B 1 169 ? 27.469 19.141 12.961 1 96.56 169 GLU B C 1
ATOM 4060 O O . GLU B 1 169 ? 27.984 18.562 13.914 1 96.56 169 GLU B O 1
ATOM 4065 N N . HIS B 1 170 ? 26.172 18.984 12.688 1 95.69 170 HIS B N 1
ATOM 4066 C CA . HIS B 1 170 ? 25.266 18.297 13.602 1 95.69 170 HIS B CA 1
ATOM 4067 C C . HIS B 1 170 ? 24.875 16.938 13.055 1 95.69 170 HIS B C 1
ATOM 4069 O O . HIS B 1 170 ? 24.359 16.094 13.789 1 95.69 170 HIS B O 1
ATOM 4075 N N . GLY B 1 171 ? 25.094 16.766 11.734 1 94.88 171 GLY B N 1
ATOM 4076 C CA . GLY B 1 171 ? 24.672 15.531 11.094 1 94.88 171 GLY B CA 1
ATOM 4077 C C . GLY B 1 171 ? 23.312 15.648 10.43 1 94.88 171 GLY B C 1
ATOM 4078 O O . GLY B 1 171 ? 22.438 16.391 10.906 1 94.88 171 GLY B O 1
ATOM 4079 N N . LEU B 1 172 ? 23.141 14.836 9.336 1 91.19 172 LEU B N 1
ATOM 4080 C CA . LEU B 1 172 ? 21.922 14.867 8.555 1 91.19 172 LEU B CA 1
ATOM 4081 C C . LEU B 1 172 ? 20.734 14.391 9.391 1 91.19 172 LEU B C 1
ATOM 4083 O O . LEU B 1 172 ? 19.641 14.953 9.297 1 91.19 172 LEU B O 1
ATOM 4087 N N . ALA B 1 173 ? 20.953 13.414 10.18 1 88.25 173 ALA B N 1
ATOM 4088 C CA . ALA B 1 173 ? 19.891 12.867 11.008 1 88.25 173 ALA B CA 1
ATOM 4089 C C . ALA B 1 173 ? 19.375 13.906 12.008 1 88.25 173 ALA B C 1
ATOM 4091 O O . ALA B 1 173 ? 18.156 14.031 12.203 1 88.25 173 ALA B O 1
ATOM 4092 N N . ALA B 1 174 ? 20.234 14.609 12.586 1 91.75 174 ALA B N 1
ATOM 4093 C CA . ALA B 1 174 ? 19.859 15.656 13.539 1 91.75 174 ALA B CA 1
ATOM 4094 C C . ALA B 1 174 ? 19.109 16.797 12.852 1 91.75 174 ALA B C 1
ATOM 4096 O O . ALA B 1 174 ? 18.156 17.328 13.406 1 91.75 174 ALA B O 1
ATOM 4097 N N . PHE B 1 175 ? 19.609 17.156 11.734 1 93.06 175 PHE B N 1
ATOM 4098 C CA . PHE B 1 175 ? 18.938 18.188 10.961 1 93.06 175 PHE B CA 1
ATOM 4099 C C . PHE B 1 175 ? 17.5 17.766 10.641 1 93.06 175 PHE B C 1
ATOM 4101 O O . PHE B 1 175 ? 16.562 18.547 10.836 1 93.06 175 PHE B O 1
ATOM 4108 N N . LYS B 1 176 ? 17.391 16.531 10.164 1 90.06 176 LYS B N 1
ATOM 4109 C CA . LYS B 1 176 ? 16.062 16.016 9.82 1 90.06 176 LYS B CA 1
ATOM 4110 C C . LYS B 1 176 ? 15.141 16.016 11.039 1 90.06 176 LYS B C 1
ATOM 4112 O O . LYS B 1 176 ? 13.969 16.391 10.93 1 90.06 176 LYS B O 1
ATOM 4117 N N . GLN B 1 177 ? 15.57 15.625 12.102 1 90.31 177 GLN B N 1
ATOM 4118 C CA . GLN B 1 177 ? 14.805 15.617 13.344 1 90.31 177 GLN B CA 1
ATOM 4119 C C . GLN B 1 177 ? 14.398 17.031 13.75 1 90.31 177 GLN B C 1
ATOM 4121 O O . GLN B 1 177 ? 13.25 17.266 14.148 1 90.31 177 GLN B O 1
ATOM 4126 N N . ALA B 1 178 ? 15.367 17.891 13.648 1 93.5 178 ALA B N 1
ATOM 4127 C CA . ALA B 1 178 ? 15.078 19.281 14 1 93.5 178 ALA B CA 1
ATOM 4128 C C . ALA B 1 178 ? 13.977 19.859 13.117 1 93.5 178 ALA B C 1
ATOM 4130 O O . ALA B 1 178 ? 13.109 20.594 13.602 1 93.5 178 ALA B O 1
ATOM 4131 N N . VAL B 1 179 ? 14.016 19.5 11.961 1 93.81 179 VAL B N 1
ATOM 4132 C CA . VAL B 1 179 ? 13.07 20.047 10.992 1 93.81 179 VAL B CA 1
ATOM 4133 C C . VAL B 1 179 ? 11.695 19.406 11.203 1 93.81 179 VAL B C 1
ATOM 4135 O O . VAL B 1 179 ? 10.688 20.109 11.297 1 93.81 179 VAL B O 1
ATOM 4138 N N . THR B 1 180 ? 11.617 18.062 11.336 1 92.06 180 THR B N 1
ATOM 4139 C CA . THR B 1 180 ? 10.367 17.359 11.062 1 92.06 180 THR B CA 1
ATOM 4140 C C . THR B 1 180 ? 9.664 16.984 12.367 1 92.06 180 THR B C 1
ATOM 4142 O O . THR B 1 180 ? 8.484 16.641 12.359 1 92.06 180 THR B O 1
ATOM 4145 N N . ARG B 1 181 ? 10.242 17.031 13.516 1 91.88 181 ARG B N 1
ATOM 4146 C CA . ARG B 1 181 ? 9.648 16.562 14.766 1 91.88 181 ARG B CA 1
ATOM 4147 C C . ARG B 1 181 ? 8.516 17.484 15.211 1 91.88 181 ARG B C 1
ATOM 4149 O O . ARG B 1 181 ? 7.652 17.078 15.992 1 91.88 181 ARG B O 1
ATOM 4156 N N . GLY B 1 182 ? 8.492 18.734 14.734 1 94.69 182 GLY B N 1
ATOM 4157 C CA . GLY B 1 182 ? 7.488 19.703 15.133 1 94.69 182 GLY B CA 1
ATOM 4158 C C . GLY B 1 182 ? 8.023 20.75 16.094 1 94.69 182 GLY B C 1
ATOM 4159 O O . GLY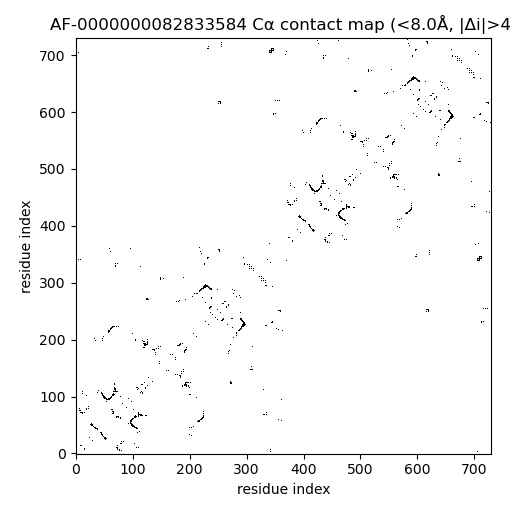 B 1 182 ? 9.07 20.547 16.719 1 94.69 182 GLY B O 1
ATOM 4160 N N . GLN B 1 183 ? 7.348 21.922 16.156 1 96.44 183 GLN B N 1
ATOM 4161 C CA . GLN B 1 183 ? 7.719 23.016 17.047 1 96.44 183 GLN B CA 1
ATOM 4162 C C . GLN B 1 183 ? 6.52 23.906 17.344 1 96.44 183 GLN B C 1
ATOM 4164 O O . GLN B 1 183 ? 5.508 23.859 16.641 1 96.44 183 GLN B O 1
ATOM 4169 N N . TYR B 1 184 ? 6.605 24.688 18.406 1 97 184 TYR B N 1
ATOM 4170 C CA . TYR B 1 184 ? 5.465 25.453 18.906 1 97 184 TYR B CA 1
ATOM 4171 C C . TYR B 1 184 ? 5.855 26.891 19.188 1 97 184 TYR B C 1
ATOM 4173 O O . TYR B 1 184 ? 5.113 27.625 19.844 1 97 184 TYR B O 1
ATOM 4181 N N . THR B 1 185 ? 7.043 27.312 18.703 1 96.06 185 THR B N 1
ATOM 4182 C CA . THR B 1 185 ? 7.559 28.625 19.062 1 96.06 185 THR B CA 1
ATOM 4183 C C . THR B 1 185 ? 7.488 29.578 17.859 1 96.06 185 THR B C 1
ATOM 4185 O O . THR B 1 185 ? 7.5 30.797 18.031 1 96.06 185 THR B O 1
ATOM 4188 N N . HIS B 1 186 ? 7.418 29.109 16.719 1 97.12 186 HIS B N 1
ATOM 4189 C CA . HIS B 1 186 ? 7.422 29.922 15.508 1 97.12 186 HIS B CA 1
ATOM 4190 C C . HIS B 1 186 ? 6.168 29.672 14.672 1 97.12 186 HIS B C 1
ATOM 4192 O O . HIS B 1 186 ? 6.152 28.781 13.82 1 97.12 186 HIS B O 1
ATOM 4198 N N . PRO B 1 187 ? 5.215 30.484 14.789 1 97.12 187 PRO B N 1
ATOM 4199 C CA . PRO B 1 187 ? 3.938 30.25 14.102 1 97.12 187 PRO B CA 1
ATOM 4200 C C . PRO B 1 187 ? 4.07 30.281 12.586 1 97.12 187 PRO B C 1
ATOM 4202 O O . PRO B 1 187 ? 3.213 29.75 11.875 1 97.12 187 PRO B O 1
ATOM 4205 N N . ASP B 1 188 ? 5.082 30.938 12.07 1 96.06 188 ASP B N 1
ATOM 4206 C CA . ASP B 1 188 ? 5.285 31.016 10.625 1 96.06 188 ASP B CA 1
ATOM 4207 C C . ASP B 1 188 ? 6.199 29.891 10.148 1 96.06 188 ASP B C 1
ATOM 4209 O O . ASP B 1 188 ? 6.465 29.766 8.945 1 96.06 188 ASP B O 1
ATOM 4213 N N . GLY B 1 189 ? 6.645 29.062 11.008 1 97.25 189 GLY B N 1
ATOM 4214 C CA . GLY B 1 189 ? 7.652 28.062 10.703 1 97.25 189 GLY B CA 1
ATOM 4215 C C . GLY B 1 189 ? 7.062 26.734 10.227 1 97.25 189 GLY B C 1
ATOM 4216 O O . GLY B 1 189 ? 5.84 26.594 10.172 1 97.25 189 GLY B O 1
ATOM 4217 N N . LEU B 1 190 ? 7.988 25.859 9.844 1 97.12 190 LEU B N 1
ATOM 4218 C CA . LEU B 1 190 ? 7.602 24.531 9.398 1 97.12 190 LEU B CA 1
ATOM 4219 C C . LEU B 1 190 ? 7.188 23.656 10.578 1 97.12 190 LEU B C 1
ATOM 4221 O O . LEU B 1 190 ? 7.73 23.797 11.68 1 97.12 190 LEU B O 1
ATOM 4225 N N . PHE B 1 191 ? 6.18 22.734 10.359 1 97.19 191 PHE B N 1
ATOM 4226 C CA . PHE B 1 191 ? 5.715 21.734 11.32 1 97.19 191 PHE B CA 1
ATOM 4227 C C . PHE B 1 191 ? 5.297 22.406 12.625 1 97.19 191 PHE B C 1
ATOM 4229 O O . PHE B 1 191 ? 5.562 21.859 13.711 1 97.19 191 PHE B O 1
ATOM 4236 N N . TYR B 1 192 ? 4.762 23.578 12.523 1 97.62 192 TYR B N 1
ATOM 4237 C CA . TYR B 1 192 ? 4.23 24.312 13.672 1 97.62 192 TYR B CA 1
ATOM 4238 C C . TYR B 1 192 ? 2.984 23.625 14.227 1 97.62 192 TYR B C 1
ATOM 4240 O O . TYR B 1 192 ? 2.045 23.328 13.477 1 97.62 192 TYR B O 1
ATOM 4248 N N . GLY B 1 193 ? 2.859 23.391 15.516 1 97.5 193 GLY B N 1
ATOM 4249 C CA . GLY B 1 193 ? 1.786 22.641 16.141 1 97.5 193 GLY B CA 1
ATOM 4250 C C . GLY B 1 193 ? 0.652 23.516 16.641 1 97.5 193 GLY B C 1
ATOM 4251 O O . GLY B 1 193 ? -0.41 23.016 17.016 1 97.5 193 GLY B O 1
ATOM 4252 N N . GLY B 1 194 ? 0.912 24.766 16.719 1 97.19 194 GLY B N 1
ATOM 4253 C CA . GLY B 1 194 ? -0.133 25.688 17.156 1 97.19 194 GLY B CA 1
ATOM 4254 C C . GLY B 1 194 ? -0.035 26.047 18.625 1 97.19 194 GLY B C 1
ATOM 4255 O O . GLY B 1 194 ? 0.87 25.578 19.312 1 97.19 194 GLY B O 1
ATOM 4256 N N . ASP B 1 195 ? -0.89 26.969 19.031 1 96.62 195 ASP B N 1
ATOM 4257 C CA . ASP B 1 195 ? -0.956 27.406 20.422 1 96.62 195 ASP B CA 1
ATOM 4258 C C . ASP B 1 195 ? -2.348 27.172 21 1 96.62 195 ASP B C 1
ATOM 4260 O O . ASP B 1 195 ? -2.643 27.625 22.109 1 96.62 195 ASP B O 1
ATOM 4264 N N . ARG B 1 196 ? -3.18 26.578 20.312 1 96.38 196 ARG B N 1
ATOM 4265 C CA . ARG B 1 196 ? -4.535 26.172 20.672 1 96.38 196 ARG B CA 1
ATOM 4266 C C . ARG B 1 196 ? -5.031 25.062 19.75 1 96.38 196 ARG B C 1
ATOM 4268 O O . ARG B 1 196 ? -4.434 24.797 18.703 1 96.38 196 ARG B O 1
ATOM 4275 N N . PRO B 1 197 ? -6.055 24.406 20.094 1 95.31 197 PRO B N 1
ATOM 4276 C CA . PRO B 1 197 ? -6.594 23.391 19.188 1 95.31 197 PRO B CA 1
ATOM 4277 C C . PRO B 1 197 ? -7.051 23.969 17.859 1 95.31 197 PRO B C 1
ATOM 4279 O O . PRO B 1 197 ? -7.785 24.969 17.828 1 95.31 197 PRO B O 1
ATOM 4282 N N . ALA B 1 198 ? -6.605 23.344 16.812 1 96.06 198 ALA B N 1
ATOM 4283 C CA . ALA B 1 198 ? -7 23.766 15.469 1 96.06 198 ALA B CA 1
ATOM 4284 C C . ALA B 1 198 ? -8.469 23.438 15.195 1 96.06 198 ALA B C 1
ATOM 4286 O O . ALA B 1 198 ? -8.984 22.438 15.695 1 96.06 198 ALA B O 1
ATOM 4287 N N . ALA B 1 199 ? -9.117 24.297 14.414 1 95.31 199 ALA B N 1
ATOM 4288 C CA . ALA B 1 199 ? -10.531 24.109 14.094 1 95.31 199 ALA B CA 1
ATOM 4289 C C . ALA B 1 199 ? -10.773 22.734 13.477 1 95.31 199 ALA B C 1
ATOM 4291 O O . ALA B 1 199 ? -11.75 22.062 13.812 1 95.31 199 ALA B O 1
ATOM 4292 N N . SER B 1 200 ? -9.922 22.312 12.578 1 96.56 200 SER B N 1
ATOM 4293 C CA . SER B 1 200 ? -10.055 21.016 11.922 1 96.56 200 SER B CA 1
ATOM 4294 C C . SER B 1 200 ? -9.914 19.859 12.922 1 96.56 200 SER B C 1
ATOM 4296 O O . SER B 1 200 ? -10.57 18.828 12.781 1 96.56 200 SER B O 1
ATOM 4298 N N . LEU B 1 201 ? -9.039 19.984 13.898 1 96.25 201 LEU B N 1
ATOM 4299 C CA . LEU B 1 201 ? -8.875 18.938 14.914 1 96.25 201 LEU B CA 1
ATOM 4300 C C . LEU B 1 201 ? -10.086 18.891 15.836 1 96.25 201 LEU B C 1
ATOM 4302 O O . LEU B 1 201 ? -10.477 17.812 16.297 1 96.25 201 LEU B O 1
ATOM 4306 N N . LEU B 1 202 ? -10.609 20.094 16.156 1 96.31 202 LEU B N 1
ATOM 4307 C CA . LEU B 1 202 ? -11.844 20.125 16.938 1 96.31 202 LEU B CA 1
ATOM 4308 C C . LEU B 1 202 ? -12.977 19.422 16.188 1 96.31 202 LEU B C 1
ATOM 4310 O O . LEU B 1 202 ? -13.75 18.672 16.797 1 96.31 202 LEU B O 1
ATOM 4314 N N . ASN B 1 203 ? -13.094 19.688 14.906 1 97.88 203 ASN B N 1
ATOM 4315 C CA . ASN B 1 203 ? -14.062 18.969 14.094 1 97.88 203 ASN B CA 1
ATOM 4316 C C . ASN B 1 203 ? -13.844 17.469 14.156 1 97.88 203 ASN B C 1
ATOM 4318 O O . ASN B 1 203 ? -14.797 16.703 14.328 1 97.88 203 ASN B O 1
ATOM 4322 N N . LEU B 1 204 ? -12.609 17.031 14 1 98.31 204 LEU B N 1
ATOM 4323 C CA . LEU B 1 204 ? -12.305 15.602 14.016 1 98.31 204 LEU B CA 1
ATOM 4324 C C . LEU B 1 204 ? -12.672 14.977 15.359 1 98.31 204 LEU B C 1
ATOM 4326 O O . LEU B 1 204 ? -13.227 13.875 15.406 1 98.31 204 LEU B O 1
ATOM 4330 N N . ARG B 1 205 ? -12.328 15.633 16.484 1 97.5 205 ARG B N 1
ATOM 4331 C CA . ARG B 1 205 ? -12.719 15.156 17.797 1 97.5 205 ARG B CA 1
ATOM 4332 C C . ARG B 1 205 ? -14.227 14.977 17.906 1 97.5 205 ARG B C 1
ATOM 4334 O O . ARG B 1 205 ? -14.703 13.953 18.391 1 97.5 205 ARG B O 1
ATOM 4341 N N . ARG B 1 206 ? -14.938 16.016 17.438 1 98.06 206 ARG B N 1
ATOM 4342 C CA . ARG B 1 206 ? -16.391 15.945 17.438 1 98.06 206 ARG B CA 1
ATOM 4343 C C . ARG B 1 206 ? -16.891 14.781 16.594 1 98.06 206 ARG B C 1
ATOM 4345 O O . ARG B 1 206 ? -17.812 14.062 17 1 98.06 206 ARG B O 1
ATOM 4352 N N . ILE B 1 207 ? -16.328 14.578 15.469 1 98.69 207 ILE B N 1
ATOM 4353 C CA . ILE B 1 207 ? -16.703 13.5 14.555 1 98.69 207 ILE B CA 1
ATOM 4354 C C . ILE B 1 207 ? -16.484 12.156 15.242 1 98.69 207 ILE B C 1
ATOM 4356 O O . ILE B 1 207 ? -17.359 11.281 15.188 1 98.69 207 ILE B O 1
ATOM 4360 N N . LEU B 1 208 ? -15.359 11.93 15.898 1 98.69 208 LEU B N 1
ATOM 4361 C CA . LEU B 1 208 ? -15.078 10.68 16.594 1 98.69 208 LEU B CA 1
ATOM 4362 C C . LEU B 1 208 ? -16.078 10.461 17.734 1 98.69 208 LEU B C 1
ATOM 4364 O O . LEU B 1 208 ? -16.609 9.359 17.891 1 98.69 208 LEU B O 1
ATOM 4368 N N . GLU B 1 209 ? -16.391 11.523 18.469 1 98.38 209 GLU B N 1
ATOM 4369 C CA . GLU B 1 209 ? -17.328 11.43 19.578 1 98.38 209 GLU B CA 1
ATOM 4370 C C . GLU B 1 209 ? -18.719 11.062 19.094 1 98.38 209 GLU B C 1
ATOM 4372 O O . GLU B 1 209 ? -19.422 10.266 19.734 1 98.38 209 GLU B O 1
ATOM 4377 N N . GLU B 1 210 ? -19.016 11.617 18.031 1 97.88 210 GLU B N 1
ATOM 4378 C CA . GLU B 1 210 ? -20.375 11.453 17.531 1 97.88 210 GLU B CA 1
ATOM 4379 C C . GLU B 1 210 ? -20.531 10.141 16.766 1 97.88 210 GLU B C 1
ATOM 4381 O O . GLU B 1 210 ? -21.578 9.484 16.859 1 97.88 210 GLU B O 1
ATOM 4386 N N . HIS B 1 211 ? -19.516 9.758 15.984 1 98 211 HIS B N 1
ATOM 4387 C CA . HIS B 1 211 ? -19.734 8.695 15.008 1 98 211 HIS B CA 1
ATOM 4388 C C . HIS B 1 211 ? -18.922 7.457 15.344 1 98 211 HIS B C 1
ATOM 4390 O O . HIS B 1 211 ? -19.172 6.371 14.82 1 98 211 HIS B O 1
ATOM 4396 N N . ALA B 1 212 ? -17.938 7.531 16.266 1 98.25 212 ALA B N 1
ATOM 4397 C CA . ALA B 1 212 ? -17.016 6.402 16.453 1 98.25 212 ALA B CA 1
ATOM 4398 C C . ALA B 1 212 ? -17.078 5.875 17.891 1 98.25 212 ALA B C 1
ATOM 4400 O O . ALA B 1 212 ? -16.797 4.703 18.141 1 98.25 212 ALA B O 1
ATOM 4401 N N . ALA B 1 213 ? -17.484 6.688 18.859 1 97.06 213 ALA B N 1
ATOM 4402 C CA . ALA B 1 213 ? -17.359 6.395 20.281 1 97.06 213 ALA B CA 1
ATOM 4403 C C . ALA B 1 213 ? -18.203 5.184 20.672 1 97.06 213 ALA B C 1
ATOM 4405 O O . ALA B 1 213 ? -17.922 4.516 21.672 1 97.06 213 ALA B O 1
AT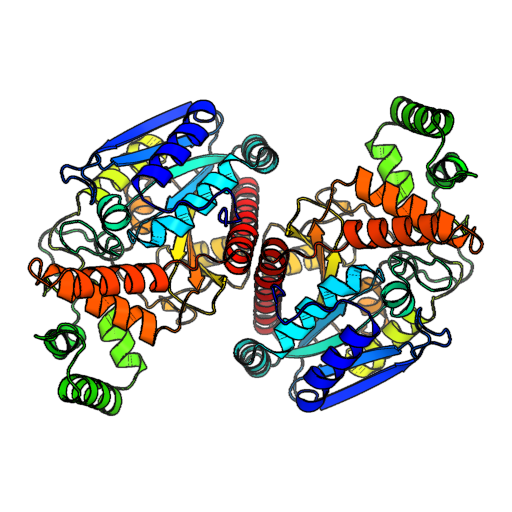OM 4406 N N . GLY B 1 214 ? -19.141 4.82 19.969 1 95.94 214 GLY B N 1
ATOM 4407 C CA . GLY B 1 214 ? -20.031 3.721 20.312 1 95.94 214 GLY B CA 1
ATOM 4408 C C . GLY B 1 214 ? -19.5 2.367 19.875 1 95.94 214 GLY B C 1
ATOM 4409 O O . GLY B 1 214 ? -20.062 1.33 20.234 1 95.94 214 GLY B O 1
ATOM 4410 N N . TYR B 1 215 ? -18.438 2.311 19.141 1 97.75 215 TYR B N 1
ATOM 4411 C CA . TYR B 1 215 ? -17.891 1.055 18.625 1 97.75 215 TYR B CA 1
ATOM 4412 C C . TYR B 1 215 ? -16.844 0.49 19.578 1 97.75 215 TYR B C 1
ATOM 4414 O O . TYR B 1 215 ? -15.992 1.229 20.094 1 97.75 215 TYR B O 1
ATOM 4422 N N . ALA B 1 216 ? -16.859 -0.815 19.781 1 97.38 216 ALA B N 1
ATOM 4423 C CA . ALA B 1 216 ? -15.977 -1.475 20.75 1 97.38 216 ALA B CA 1
ATOM 4424 C C . ALA B 1 216 ? -14.562 -1.608 20.188 1 97.38 216 ALA B C 1
ATOM 4426 O O . ALA B 1 216 ? -13.586 -1.537 20.922 1 97.38 216 ALA B O 1
ATOM 4427 N N . ARG B 1 217 ? -14.445 -1.867 18.938 1 98.12 217 ARG B N 1
ATOM 4428 C CA . ARG B 1 217 ? -13.172 -2.043 18.234 1 98.12 217 ARG B CA 1
ATOM 4429 C C . ARG B 1 217 ? -13.055 -1.089 17.062 1 98.12 217 ARG B C 1
ATOM 4431 O O . ARG B 1 217 ? -13.977 -0.982 16.25 1 98.12 217 ARG B O 1
ATOM 4438 N N . ILE B 1 218 ? -11.984 -0.417 17 1 98.56 218 ILE B N 1
ATOM 4439 C CA . ILE B 1 218 ? -11.789 0.583 15.953 1 98.56 218 ILE B CA 1
ATOM 4440 C C . ILE B 1 218 ? -10.461 0.344 15.25 1 98.56 218 ILE B C 1
ATOM 4442 O O . ILE B 1 218 ? -9.422 0.195 15.898 1 98.56 218 ILE B O 1
ATOM 4446 N N . GLY B 1 219 ? -10.453 0.096 13.977 1 98.69 219 GLY B N 1
ATOM 4447 C CA . GLY B 1 219 ? -9.281 0.276 13.141 1 98.69 219 GLY B CA 1
ATOM 4448 C C . GLY B 1 219 ? -9.242 1.626 12.445 1 98.69 219 GLY B C 1
ATOM 4449 O O . GLY B 1 219 ? -10.289 2.152 12.047 1 98.69 219 GLY B O 1
ATOM 4450 N N . TRP B 1 220 ? -8.109 2.209 12.305 1 98.88 220 TRP B N 1
ATOM 4451 C CA . TRP B 1 220 ? -7.98 3.521 11.68 1 98.88 220 TRP B CA 1
ATOM 4452 C C . TRP B 1 220 ? -6.836 3.531 10.672 1 98.88 220 TRP B C 1
ATOM 4454 O O . TRP B 1 220 ? -5.695 3.211 11.016 1 98.88 220 TRP B O 1
ATOM 4464 N N . ILE B 1 221 ? -7.102 3.807 9.422 1 98.88 221 ILE B N 1
ATOM 4465 C CA . ILE B 1 221 ? -6.121 4.035 8.367 1 98.88 221 ILE B CA 1
ATOM 4466 C C . ILE B 1 221 ? -6.105 5.516 7.992 1 98.88 221 ILE B C 1
ATOM 4468 O O . ILE B 1 221 ? -7.078 6.031 7.438 1 98.88 221 ILE B O 1
ATOM 4472 N N . ASP B 1 222 ? -5.043 6.191 8.32 1 98.81 222 ASP B N 1
ATOM 4473 C CA . ASP B 1 222 ? -4.832 7.582 7.93 1 98.81 222 ASP B CA 1
ATOM 4474 C C . ASP B 1 222 ? -3.883 7.684 6.738 1 98.81 222 ASP B C 1
ATOM 4476 O O . ASP B 1 222 ? -2.691 7.391 6.863 1 98.81 222 ASP B O 1
ATOM 4480 N N . VAL B 1 223 ? -4.379 8.156 5.539 1 98.88 223 VAL B N 1
ATOM 4481 C CA . VAL B 1 223 ? -3.602 8.109 4.305 1 98.88 223 VAL B CA 1
ATOM 4482 C C . VAL B 1 223 ? -2.729 9.359 4.195 1 98.88 223 VAL B C 1
ATOM 4484 O O . VAL B 1 223 ? -3.229 10.484 4.289 1 98.88 223 VAL B O 1
ATOM 4487 N N . HIS B 1 224 ? -1.452 9.133 4.062 1 98.62 224 HIS B N 1
ATOM 4488 C CA . HIS B 1 224 ? -0.446 10.18 3.92 1 98.62 224 HIS B CA 1
ATOM 4489 C C . HIS B 1 224 ? 0.417 9.945 2.684 1 98.62 224 HIS B C 1
ATOM 4491 O O . HIS B 1 224 ? 0.353 8.883 2.068 1 98.62 224 HIS B O 1
ATOM 4497 N N . THR B 1 225 ? 1.174 10.969 2.273 1 98.62 225 THR B N 1
ATOM 4498 C CA . THR B 1 225 ? 2.166 10.875 1.208 1 98.62 225 THR B CA 1
ATOM 4499 C C . THR B 1 225 ? 3.393 11.727 1.535 1 98.62 225 THR B C 1
ATOM 4501 O O . THR B 1 225 ? 3.359 12.539 2.455 1 98.62 225 THR B O 1
ATOM 4504 N N . GLY B 1 226 ? 4.461 11.445 0.818 1 97.62 226 GLY B N 1
ATOM 4505 C CA . GLY B 1 226 ? 5.594 12.359 0.862 1 97.62 226 GLY B CA 1
ATOM 4506 C C . GLY B 1 226 ? 6.871 11.695 1.344 1 97.62 226 GLY B C 1
ATOM 4507 O O . GLY B 1 226 ? 7.969 12.164 1.046 1 97.62 226 GLY B O 1
ATOM 4508 N N . LEU B 1 227 ? 6.746 10.57 2.039 1 94.94 227 LEU B N 1
ATOM 4509 C CA . LEU B 1 227 ? 7.941 9.969 2.615 1 94.94 227 LEU B CA 1
ATOM 4510 C C . LEU B 1 227 ? 8.141 8.547 2.09 1 94.94 227 LEU B C 1
ATOM 4512 O O . LEU B 1 227 ? 7.176 7.801 1.928 1 94.94 227 LEU B O 1
ATOM 4516 N N . GLY B 1 228 ? 9.445 8.195 1.9 1 94.12 228 GLY B N 1
ATOM 4517 C CA . GLY B 1 228 ? 9.781 6.844 1.487 1 94.12 228 GLY B CA 1
ATOM 4518 C C . GLY B 1 228 ? 9.914 6.695 -0.016 1 94.12 228 GLY B C 1
ATOM 4519 O O . GLY B 1 228 ? 9.789 7.676 -0.756 1 94.12 228 GLY B O 1
ATOM 4520 N N . PRO B 1 229 ? 10.227 5.414 -0.506 1 95.38 229 PRO B N 1
ATOM 4521 C CA . PRO B 1 229 ? 10.359 5.172 -1.944 1 95.38 229 PRO B CA 1
ATOM 4522 C C . PRO B 1 229 ? 9.07 5.43 -2.711 1 95.38 229 PRO B C 1
ATOM 4524 O O . PRO B 1 229 ? 7.98 5.121 -2.217 1 95.38 229 PRO B O 1
ATOM 4527 N N . ARG B 1 230 ? 9.211 5.973 -3.898 1 96.75 230 ARG B N 1
ATOM 4528 C CA . ARG B 1 230 ? 8.062 6.32 -4.727 1 96.75 230 ARG B CA 1
ATOM 4529 C C . ARG B 1 230 ? 7.105 5.141 -4.855 1 96.75 230 ARG B C 1
ATOM 4531 O O . ARG B 1 230 ? 7.52 4.039 -5.23 1 96.75 230 ARG B O 1
ATOM 4538 N N . GLY B 1 231 ? 5.883 5.336 -4.496 1 97.19 231 GLY B N 1
ATOM 4539 C CA . GLY B 1 231 ? 4.828 4.352 -4.684 1 97.19 231 GLY B CA 1
ATOM 4540 C C . GLY B 1 231 ? 4.711 3.373 -3.529 1 97.19 231 GLY B C 1
ATOM 4541 O O . GLY B 1 231 ? 3.705 2.676 -3.398 1 97.19 231 GLY B O 1
ATOM 4542 N N . HIS B 1 232 ? 5.742 3.26 -2.693 1 97.94 232 HIS B N 1
ATOM 4543 C CA . HIS B 1 232 ? 5.715 2.361 -1.544 1 97.94 232 HIS B CA 1
ATOM 4544 C C . HIS B 1 232 ? 4.867 2.938 -0.414 1 97.94 232 HIS B C 1
ATOM 4546 O O . HIS B 1 232 ? 5.047 4.094 -0.028 1 97.94 232 HIS B O 1
ATOM 4552 N N . GLY B 1 233 ? 3.898 2.131 0.038 1 98.5 233 GLY B N 1
ATOM 4553 C CA . GLY B 1 233 ? 3.098 2.514 1.19 1 98.5 233 GLY B CA 1
ATOM 4554 C C . GLY B 1 233 ? 3.646 1.982 2.5 1 98.5 233 GLY B C 1
ATOM 4555 O O . GLY B 1 233 ? 3.377 0.838 2.875 1 98.5 233 GLY B O 1
ATOM 4556 N N . GLU B 1 234 ? 4.422 2.842 3.217 1 98.38 234 GLU B N 1
ATOM 4557 C CA . GLU B 1 234 ? 4.879 2.439 4.543 1 98.38 234 GLU B CA 1
ATOM 4558 C C . GLU B 1 234 ? 3.734 2.461 5.551 1 98.38 234 GLU B C 1
ATOM 4560 O O . GLU B 1 234 ? 3.01 3.453 5.656 1 98.38 234 GLU B O 1
ATOM 4565 N N . LYS B 1 235 ? 3.547 1.347 6.199 1 98.62 235 LYS B N 1
ATOM 4566 C CA . LYS B 1 235 ? 2.592 1.287 7.301 1 98.62 235 LYS B CA 1
ATOM 4567 C C . LYS B 1 235 ? 3.232 1.748 8.609 1 98.62 235 LYS B C 1
ATOM 4569 O O . LYS B 1 235 ? 4.152 1.104 9.117 1 98.62 235 LYS B O 1
ATOM 4574 N N . ILE B 1 236 ? 2.701 2.857 9.141 1 97.94 236 ILE B N 1
ATOM 4575 C CA . ILE B 1 236 ? 3.303 3.461 10.32 1 97.94 236 ILE B CA 1
ATOM 4576 C C . ILE B 1 236 ? 2.342 3.346 11.5 1 97.94 236 ILE B C 1
ATOM 4578 O O . ILE B 1 236 ? 1.216 3.846 11.445 1 97.94 236 ILE B O 1
ATOM 4582 N N . TYR B 1 237 ? 2.807 2.678 12.562 1 97.62 237 TYR B N 1
ATOM 4583 C CA . TYR B 1 237 ? 2.02 2.611 13.789 1 97.62 237 TYR B CA 1
ATOM 4584 C C . TYR B 1 237 ? 1.777 4.004 14.359 1 97.62 237 TYR B C 1
ATOM 4586 O O . TYR B 1 237 ? 2.719 4.781 14.539 1 97.62 237 TYR B O 1
ATOM 4594 N N . ALA B 1 238 ? 0.537 4.336 14.633 1 95.94 238 ALA B N 1
ATOM 4595 C CA . ALA B 1 238 ? 0.176 5.703 15.008 1 95.94 238 ALA B CA 1
ATOM 4596 C C . ALA B 1 238 ? -0.4 5.75 16.422 1 95.94 238 ALA B C 1
ATOM 4598 O O . ALA B 1 238 ? -0.995 6.75 16.828 1 95.94 238 ALA B O 1
ATOM 4599 N N . GLY B 1 239 ? -0.3 4.648 17.172 1 94.56 239 GLY B N 1
ATOM 4600 C CA . GLY B 1 239 ? -0.872 4.598 18.516 1 94.56 239 GLY B CA 1
ATOM 4601 C C . GLY B 1 239 ? 0.106 5.012 19.594 1 94.56 239 GLY B C 1
ATOM 4602 O O . GLY B 1 239 ? 1.179 5.543 19.297 1 94.56 239 GLY B O 1
ATOM 4603 N N . ARG B 1 240 ? -0.313 4.883 20.797 1 94.12 240 ARG B N 1
ATOM 4604 C CA . ARG B 1 240 ? 0.518 5.195 21.969 1 94.12 240 ARG B CA 1
ATOM 4605 C C . ARG B 1 240 ? 1.613 4.152 22.141 1 94.12 240 ARG B C 1
ATOM 4607 O O . ARG B 1 240 ? 1.611 3.117 21.484 1 94.12 240 ARG B O 1
ATOM 4614 N N . ARG B 1 241 ? 2.607 4.48 22.953 1 94 241 ARG B N 1
ATOM 4615 C CA . ARG B 1 241 ? 3.684 3.539 23.25 1 94 241 ARG B CA 1
ATOM 4616 C C . ARG B 1 241 ? 3.162 2.348 24.062 1 94 241 ARG B C 1
ATOM 4618 O O . ARG B 1 241 ? 3.113 2.393 25.281 1 94 241 ARG B O 1
ATOM 4625 N N . ASP B 1 242 ? 2.705 1.366 23.406 1 95.12 242 ASP B N 1
ATOM 4626 C CA . ASP B 1 242 ? 2.107 0.152 23.953 1 95.12 242 ASP B CA 1
ATOM 4627 C C . ASP B 1 242 ? 2.438 -1.061 23.078 1 95.12 242 ASP B C 1
ATOM 4629 O O . ASP B 1 242 ? 1.978 -1.159 21.938 1 95.12 242 ASP B O 1
ATOM 4633 N N . GLU B 1 243 ? 3.172 -1.943 23.672 1 96 243 GLU B N 1
ATOM 4634 C CA . GLU B 1 243 ? 3.676 -3.084 22.922 1 96 243 GLU B CA 1
ATOM 4635 C C . GLU B 1 243 ? 2.537 -3.984 22.453 1 96 243 GLU B C 1
ATOM 4637 O O . GLU B 1 243 ? 2.613 -4.586 21.375 1 96 243 GLU B O 1
ATOM 4642 N N . ALA B 1 244 ? 1.508 -4.113 23.219 1 96.69 244 ALA B N 1
ATOM 4643 C CA . ALA B 1 244 ? 0.365 -4.938 22.844 1 96.69 244 ALA B CA 1
ATOM 4644 C C . ALA B 1 244 ? -0.36 -4.348 21.641 1 96.69 244 ALA B C 1
ATOM 4646 O O . ALA B 1 244 ? -0.837 -5.086 20.766 1 96.69 244 ALA B O 1
ATOM 4647 N N . GLU B 1 245 ? -0.51 -2.996 21.562 1 97 245 GLU B N 1
ATOM 4648 C CA . GLU B 1 245 ? -1.156 -2.336 20.438 1 97 245 GLU B CA 1
ATOM 4649 C C . GLU B 1 245 ? -0.304 -2.441 19.172 1 97 245 GLU B C 1
ATOM 4651 O O . GLU B 1 245 ? -0.833 -2.607 18.078 1 97 245 GLU B O 1
ATOM 4656 N N . VAL B 1 246 ? 1.043 -2.373 19.391 1 97.44 246 VAL B N 1
ATOM 4657 C CA . VAL B 1 246 ? 1.955 -2.564 18.266 1 97.44 246 VAL B CA 1
ATOM 4658 C C . VAL B 1 246 ? 1.819 -3.984 17.719 1 97.44 246 VAL B C 1
ATOM 4660 O O . VAL B 1 246 ? 1.734 -4.188 16.5 1 97.44 246 VAL B O 1
ATOM 4663 N N . ALA B 1 247 ? 1.796 -4.953 18.641 1 97.56 247 ALA B N 1
ATOM 4664 C CA . ALA B 1 247 ? 1.667 -6.355 18.234 1 97.56 247 ALA B CA 1
ATOM 4665 C C . ALA B 1 247 ? 0.362 -6.594 17.484 1 97.56 247 ALA B C 1
ATOM 4667 O O . ALA B 1 247 ? 0.331 -7.34 16.516 1 97.56 247 ALA B O 1
ATOM 4668 N N . ARG B 1 248 ? -0.721 -5.992 17.938 1 97.94 248 ARG B N 1
ATOM 4669 C CA . ARG B 1 248 ? -2.008 -6.129 17.266 1 97.94 248 ARG B CA 1
ATOM 4670 C C . ARG B 1 248 ? -1.955 -5.535 15.859 1 97.94 248 ARG B C 1
ATOM 4672 O O . ARG B 1 248 ? -2.463 -6.129 14.906 1 97.94 248 ARG B O 1
ATOM 4679 N N . ALA B 1 249 ? -1.364 -4.328 15.75 1 98.56 249 ALA B N 1
ATOM 4680 C CA . ALA B 1 249 ? -1.216 -3.713 14.438 1 98.56 249 ALA B CA 1
ATOM 4681 C C . ALA B 1 249 ? -0.425 -4.617 13.492 1 98.56 249 ALA B C 1
ATOM 4683 O O . ALA B 1 249 ? -0.807 -4.801 12.336 1 98.56 249 ALA B O 1
ATOM 4684 N N . ARG B 1 250 ? 0.646 -5.195 14 1 98.31 250 ARG B N 1
ATOM 4685 C CA . ARG B 1 250 ? 1.479 -6.066 13.18 1 98.31 250 ARG B CA 1
ATOM 4686 C C . ARG B 1 250 ? 0.747 -7.359 12.836 1 98.31 250 ARG B C 1
ATOM 4688 O O . ARG B 1 250 ? 0.924 -7.91 11.75 1 98.31 250 ARG B O 1
ATOM 4695 N N . ARG B 1 251 ? -0.048 -7.844 13.734 1 97.75 251 ARG B N 1
ATOM 4696 C CA . ARG B 1 251 ? -0.864 -9.016 13.43 1 97.75 251 ARG B CA 1
ATOM 4697 C C . ARG B 1 251 ? -1.823 -8.727 12.281 1 97.75 251 ARG B C 1
ATOM 4699 O O . ARG B 1 251 ? -2.068 -9.594 11.438 1 97.75 251 ARG B O 1
ATOM 4706 N N . TRP B 1 252 ? -2.391 -7.484 12.305 1 98.56 252 TRP B N 1
ATOM 4707 C CA . TRP B 1 252 ? -3.342 -7.117 11.258 1 98.56 252 TRP B CA 1
ATOM 4708 C C . TRP B 1 252 ? -2.635 -6.922 9.922 1 98.56 252 TRP B C 1
ATOM 4710 O O . TRP B 1 252 ? -3.002 -7.543 8.922 1 98.56 252 TRP B O 1
ATOM 4720 N N . TRP B 1 253 ? -1.624 -6.035 9.906 1 98.81 253 TRP B N 1
ATOM 4721 C CA . TRP B 1 253 ? -1.156 -5.453 8.656 1 98.81 253 TRP B CA 1
ATOM 4722 C C . TRP B 1 253 ? 0.175 -6.07 8.234 1 98.81 253 TRP B C 1
ATOM 4724 O O . TRP B 1 253 ? 0.629 -5.871 7.105 1 98.81 253 TRP B O 1
ATOM 4734 N N . GLY B 1 254 ? 0.84 -6.828 9.125 1 98.25 254 GLY B N 1
ATOM 4735 C CA . GLY B 1 254 ? 2.061 -7.523 8.75 1 98.25 254 GLY B CA 1
ATOM 4736 C C . GLY B 1 254 ? 3.293 -6.988 9.461 1 98.25 254 GLY B C 1
ATOM 4737 O O . GLY B 1 254 ? 3.219 -5.988 10.18 1 98.25 254 GLY B O 1
ATOM 4738 N N . THR B 1 255 ? 4.367 -7.621 9.227 1 97.81 255 THR B N 1
ATOM 4739 C CA . THR B 1 255 ? 5.621 -7.355 9.93 1 97.81 255 THR B CA 1
ATOM 4740 C C . THR B 1 255 ? 6.188 -5.996 9.523 1 97.81 255 THR B C 1
ATOM 4742 O O . THR B 1 255 ? 7.051 -5.453 10.211 1 97.81 255 THR B O 1
ATOM 4745 N N . ASP B 1 256 ? 5.707 -5.465 8.43 1 97.62 256 ASP B N 1
ATOM 4746 C CA . ASP B 1 256 ? 6.324 -4.254 7.891 1 97.62 256 ASP B CA 1
ATOM 4747 C C . ASP B 1 256 ? 5.727 -3.004 8.531 1 97.62 256 ASP B C 1
ATOM 4749 O O . ASP B 1 256 ? 6.004 -1.885 8.086 1 97.62 256 ASP B O 1
ATOM 4753 N N . VAL B 1 257 ? 4.855 -3.211 9.594 1 98.38 257 VAL B N 1
ATOM 4754 C CA . VAL B 1 257 ? 4.426 -2.037 10.352 1 98.38 257 VAL B CA 1
ATOM 4755 C C . VAL B 1 257 ? 5.625 -1.403 11.047 1 98.38 257 VAL B C 1
ATOM 4757 O O . VAL B 1 257 ? 6.238 -2.02 11.922 1 98.38 257 VAL B O 1
ATOM 4760 N N . ALA B 1 258 ? 5.926 -0.21 10.602 1 97.25 258 ALA B N 1
ATOM 4761 C CA . ALA B 1 258 ? 7.02 0.542 11.203 1 97.25 258 ALA B CA 1
ATOM 4762 C C . ALA B 1 258 ? 6.547 1.302 12.438 1 97.25 258 ALA B C 1
ATOM 4764 O O . ALA B 1 258 ? 5.395 1.729 12.508 1 97.25 258 ALA B O 1
ATOM 4765 N N . VAL B 1 259 ? 7.418 1.409 13.383 1 95.56 259 VAL B N 1
ATOM 4766 C CA . VAL B 1 259 ? 7.129 2.088 14.648 1 95.56 259 VAL B CA 1
ATOM 4767 C C . VAL B 1 259 ? 8.102 3.248 14.844 1 95.56 259 VAL B C 1
ATOM 4769 O O . VAL B 1 259 ? 9.273 3.035 15.141 1 95.56 259 VAL B O 1
ATOM 4772 N N . PRO B 1 260 ? 7.641 4.445 14.781 1 90.81 260 PRO B N 1
ATOM 4773 C CA . PRO B 1 260 ? 8.531 5.609 14.789 1 90.81 260 PRO B CA 1
ATOM 4774 C C . PRO B 1 260 ? 9.43 5.656 16.031 1 90.81 260 PRO B C 1
ATOM 4776 O O . PRO B 1 260 ? 10.641 5.844 15.898 1 90.81 260 PRO B O 1
ATOM 4779 N N . TYR B 1 261 ? 8.977 5.352 17.188 1 88.69 261 TYR B N 1
ATOM 4780 C CA . TYR B 1 261 ? 9.773 5.516 18.406 1 88.69 261 TYR B CA 1
ATOM 4781 C C . TYR B 1 261 ? 10.734 4.344 18.578 1 88.69 261 TYR B C 1
ATOM 4783 O O . TYR B 1 261 ? 11.625 4.387 19.438 1 88.69 261 TYR B O 1
ATOM 4791 N N . GLN B 1 262 ? 10.578 3.369 17.703 1 86.69 262 GLN B N 1
ATOM 4792 C CA . GLN B 1 262 ? 11.539 2.277 17.688 1 86.69 262 GLN B CA 1
ATOM 4793 C C . GLN B 1 262 ? 12.586 2.492 16.594 1 86.69 262 GLN B C 1
ATOM 4795 O O . GLN B 1 262 ? 13.469 1.654 16.406 1 86.69 262 GLN B O 1
ATOM 4800 N N . GLY B 1 263 ? 12.453 3.605 15.789 1 83.56 263 GLY B N 1
ATOM 4801 C CA . GLY B 1 263 ? 13.445 3.982 14.797 1 83.56 263 GLY B CA 1
ATOM 4802 C C . GLY B 1 263 ? 13.32 3.209 13.5 1 83.56 263 GLY B C 1
ATOM 4803 O O . GLY B 1 263 ? 14.258 3.174 12.695 1 83.56 263 GLY B O 1
ATOM 4804 N N . THR B 1 264 ? 12.203 2.621 13.258 1 81.25 264 THR B N 1
ATOM 4805 C CA . THR B 1 264 ? 12.078 1.771 12.078 1 81.25 264 THR B CA 1
ATOM 4806 C C . THR B 1 264 ? 11.234 2.457 11.008 1 81.25 264 THR B C 1
ATOM 4808 O O . THR B 1 264 ? 10.844 1.831 10.023 1 81.25 264 THR B O 1
ATOM 4811 N N . SER B 1 265 ? 10.914 3.715 11.188 1 85.06 265 SER B N 1
ATOM 4812 C CA . SER B 1 265 ? 9.992 4.402 10.289 1 85.06 265 SER B CA 1
ATOM 4813 C C . SER B 1 265 ? 10.688 5.547 9.555 1 85.06 265 SER B C 1
ATOM 4815 O O . SER B 1 265 ? 11.648 6.121 10.062 1 85.06 265 SER B O 1
ATOM 4817 N N . ALA B 1 266 ? 10.164 5.836 8.406 1 81.31 266 ALA B N 1
ATOM 4818 C CA . ALA B 1 266 ? 10.57 7.035 7.684 1 81.31 266 ALA B CA 1
ATOM 4819 C C . ALA B 1 266 ? 10.141 8.297 8.422 1 81.31 266 ALA B C 1
ATOM 4821 O O . ALA B 1 266 ? 10.695 9.375 8.195 1 81.31 266 ALA B O 1
ATOM 4822 N N . SER B 1 267 ? 9.164 8.125 9.219 1 79.69 267 SER B N 1
ATOM 4823 C CA . SER B 1 267 ? 8.672 9.227 10.039 1 79.69 267 SER B CA 1
ATOM 4824 C C . SER B 1 267 ? 9.391 9.281 11.383 1 79.69 267 SER B C 1
ATOM 4826 O O . SER B 1 267 ? 9.68 8.242 11.984 1 79.69 267 SER B O 1
ATOM 4828 N N . VAL B 1 268 ? 9.633 10.461 11.797 1 78.69 268 VAL B N 1
ATOM 4829 C CA . VAL B 1 268 ? 10.25 10.648 13.109 1 78.69 268 VAL B CA 1
ATOM 4830 C C . VAL B 1 268 ? 9.195 10.5 14.203 1 78.69 268 VAL B C 1
ATOM 4832 O O . VAL B 1 268 ? 7.992 10.531 13.93 1 78.69 268 VAL B O 1
ATOM 4835 N N . ASP B 1 269 ? 9.727 10.227 15.383 1 80.38 269 ASP B N 1
ATOM 4836 C CA . ASP B 1 269 ? 8.844 10.195 16.547 1 80.38 269 ASP B CA 1
ATOM 4837 C C . ASP B 1 269 ? 8.312 11.594 16.875 1 80.38 269 ASP B C 1
ATOM 4839 O O . ASP B 1 269 ? 9.094 12.523 17.062 1 80.38 269 ASP B O 1
ATOM 4843 N N . ILE B 1 270 ? 6.996 11.664 16.766 1 80.06 270 ILE B N 1
ATOM 4844 C CA . ILE B 1 270 ? 6.395 12.977 16.969 1 80.06 270 ILE B CA 1
ATOM 4845 C C . ILE B 1 270 ? 5.43 12.914 18.156 1 80.06 270 ILE B C 1
ATOM 4847 O O . ILE B 1 270 ? 5.117 11.828 18.656 1 80.06 270 ILE B O 1
ATOM 4851 N N . THR B 1 271 ? 5.059 14.094 18.609 1 80.31 271 THR B N 1
ATOM 4852 C CA . THR B 1 271 ? 3.996 14.234 19.594 1 80.31 271 THR B CA 1
ATOM 4853 C C . THR B 1 271 ? 2.816 15.008 19.016 1 80.31 271 THR B C 1
ATOM 4855 O O . THR B 1 271 ? 2.953 15.688 18 1 80.31 271 THR B O 1
ATOM 4858 N N . GLY B 1 272 ? 1.669 14.828 19.625 1 85.94 272 GLY B N 1
ATOM 4859 C CA . GLY B 1 272 ? 0.489 15.539 19.156 1 85.94 272 GLY B CA 1
ATOM 4860 C C . GLY B 1 272 ? -0.145 14.898 17.922 1 85.94 272 GLY B C 1
ATOM 4861 O O . GLY B 1 272 ? -0.722 15.594 17.094 1 85.94 272 GLY B O 1
ATOM 4862 N N . HIS B 1 273 ? -0.06 13.602 17.828 1 90.88 273 HIS B N 1
ATOM 4863 C CA . HIS B 1 273 ? -0.641 12.852 16.734 1 90.88 273 HIS B CA 1
ATOM 4864 C C . HIS B 1 273 ? -2.164 12.938 16.734 1 90.88 273 HIS B C 1
ATOM 4866 O O . HIS B 1 273 ? -2.791 12.719 17.781 1 90.88 273 HIS B O 1
ATOM 4872 N N . LEU B 1 274 ? -2.633 13.203 15.578 1 93.12 274 LEU B N 1
ATOM 4873 C CA . LEU B 1 274 ? -4.082 13.352 15.516 1 93.12 274 LEU B CA 1
ATOM 4874 C C . LEU B 1 274 ? -4.773 12.023 15.82 1 93.12 274 LEU B C 1
ATOM 4876 O O . LEU B 1 274 ? -5.852 12.008 16.422 1 93.12 274 LEU B O 1
ATOM 4880 N N . ALA B 1 275 ? -4.176 10.906 15.422 1 92.75 275 ALA B N 1
ATOM 4881 C CA . ALA B 1 275 ? -4.812 9.609 15.664 1 92.75 275 ALA B CA 1
ATOM 4882 C C . ALA B 1 275 ? -4.961 9.344 17.156 1 92.75 275 ALA B C 1
ATOM 4884 O O . ALA B 1 275 ? -5.805 8.547 17.578 1 92.75 275 ALA B O 1
ATOM 4885 N N . GLY B 1 276 ? -4.203 9.984 17.953 1 92.56 276 GLY B N 1
ATOM 4886 C CA . GLY B 1 276 ? -4.301 9.875 19.406 1 92.56 276 GLY B CA 1
ATOM 4887 C C . GLY B 1 276 ? -5.629 10.359 19.953 1 92.56 276 GLY B C 1
ATOM 4888 O O . GLY B 1 276 ? -5.988 10.047 21.078 1 92.56 276 GLY B O 1
ATOM 4889 N N . LEU B 1 277 ? -6.328 11.148 19.188 1 96 277 LEU B N 1
ATOM 4890 C CA . LEU B 1 277 ? -7.645 11.633 19.594 1 96 277 LEU B CA 1
ATOM 4891 C C . LEU B 1 277 ? -8.586 10.469 19.891 1 96 277 LEU B C 1
ATOM 4893 O O . LEU B 1 277 ? -9.562 10.625 20.625 1 96 277 LEU B O 1
ATOM 4897 N N . ALA B 1 278 ? -8.297 9.32 19.266 1 97.06 278 ALA B N 1
ATOM 4898 C CA . ALA B 1 278 ? -9.156 8.148 19.453 1 97.06 278 ALA B CA 1
ATOM 4899 C C . ALA B 1 278 ? -9.227 7.746 20.922 1 97.06 278 ALA B C 1
ATOM 4901 O O . ALA B 1 278 ? -10.273 7.324 21.406 1 97.06 278 ALA B O 1
ATOM 4902 N N . TYR B 1 279 ? -8.102 7.922 21.672 1 96.12 279 TYR B N 1
ATOM 4903 C CA . TYR B 1 279 ? -8.031 7.496 23.062 1 96.12 279 TYR B CA 1
ATOM 4904 C C . TYR B 1 279 ? -8.898 8.383 23.953 1 96.12 279 TYR B C 1
ATOM 4906 O O . TYR B 1 279 ? -9.422 7.93 24.969 1 96.12 279 TYR B O 1
ATOM 4914 N N . GLN B 1 280 ? -9.141 9.633 23.547 1 94.81 280 GLN B N 1
ATOM 4915 C CA . GLN B 1 280 ? -9.938 10.57 24.312 1 94.81 280 GLN B CA 1
ATOM 4916 C C . GLN B 1 280 ? -11.398 10.562 23.859 1 94.81 280 GLN B C 1
ATOM 4918 O O . GLN B 1 280 ? -12.312 10.531 24.688 1 94.81 280 GLN B O 1
ATOM 4923 N N . ALA B 1 281 ? -11.5 10.523 22.641 1 97.38 281 ALA B N 1
ATOM 4924 C CA . ALA B 1 281 ? -12.844 10.648 22.078 1 97.38 281 ALA B CA 1
ATOM 4925 C C . ALA B 1 281 ? -13.609 9.336 22.188 1 97.38 281 ALA B C 1
ATOM 4927 O O . ALA B 1 281 ? -14.844 9.328 22.219 1 97.38 281 ALA B O 1
ATOM 4928 N N . CYS B 1 282 ? -12.922 8.258 22.219 1 97.88 282 CYS B N 1
ATOM 4929 C CA . CYS B 1 282 ? -13.508 6.926 22.297 1 97.88 282 CYS B CA 1
ATOM 4930 C C . CYS B 1 282 ? -12.859 6.117 23.406 1 97.88 282 CYS B C 1
ATOM 4932 O O . CYS B 1 282 ? -12.258 5.074 23.156 1 97.88 282 CYS B O 1
ATOM 4934 N N . PRO B 1 283 ? -13.102 6.504 24.641 1 96.94 283 PRO B N 1
ATOM 4935 C CA . PRO B 1 283 ? -12.367 5.906 25.766 1 96.94 283 PRO B CA 1
ATOM 4936 C C . PRO B 1 283 ? -12.727 4.438 25.984 1 96.94 283 PRO B C 1
ATOM 4938 O O . PRO B 1 283 ? -11.93 3.686 26.562 1 96.94 283 PRO B O 1
ATOM 4941 N N . ASP B 1 284 ? -13.867 3.98 25.531 1 97.19 284 ASP B N 1
ATOM 4942 C CA . ASP B 1 284 ? -14.305 2.609 25.781 1 97.19 284 ASP B CA 1
ATOM 4943 C C . ASP B 1 284 ? -13.945 1.698 24.609 1 97.19 284 ASP B C 1
ATOM 4945 O O . ASP 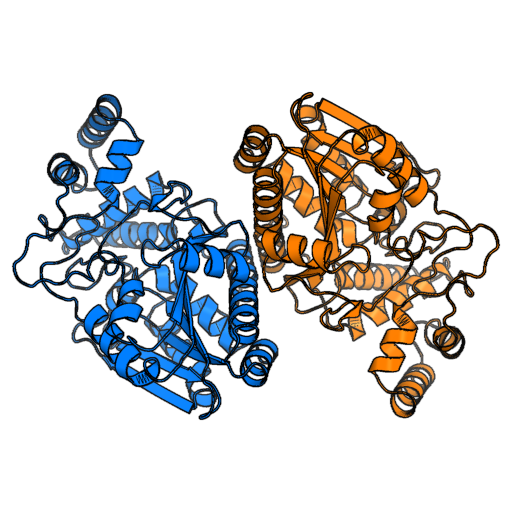B 1 284 ? -14.242 0.503 24.641 1 97.19 284 ASP B O 1
ATOM 4949 N N . SER B 1 285 ? -13.312 2.262 23.594 1 97.44 285 SER B N 1
ATOM 4950 C CA . SER B 1 285 ? -12.961 1.503 22.391 1 97.44 285 SER B CA 1
ATOM 4951 C C . SER B 1 285 ? -11.531 0.979 22.469 1 97.44 285 SER B C 1
ATOM 4953 O O . SER B 1 285 ? -10.719 1.498 23.234 1 97.44 285 SER B O 1
ATOM 4955 N N . GLN B 1 286 ? -11.25 -0.11 21.797 1 97.25 286 GLN B N 1
ATOM 4956 C CA . GLN B 1 286 ? -9.898 -0.576 21.516 1 97.25 286 GLN B CA 1
ATOM 4957 C C . GLN B 1 286 ? -9.438 -0.161 20.125 1 97.25 286 GLN B C 1
ATOM 4959 O O . GLN B 1 286 ? -9.797 -0.799 19.141 1 97.25 286 GLN B O 1
ATOM 4964 N N . PRO B 1 287 ? -8.656 0.862 20.078 1 97.69 287 PRO B N 1
ATOM 4965 C CA . PRO B 1 287 ? -8.234 1.337 18.75 1 97.69 287 PRO B CA 1
ATOM 4966 C C . PRO B 1 287 ? -6.98 0.63 18.25 1 97.69 287 PRO B C 1
ATOM 4968 O O . PRO B 1 287 ? -6.094 0.293 19.031 1 97.69 287 PRO B O 1
ATOM 4971 N N . THR B 1 288 ? -6.863 0.279 17.016 1 98.5 288 THR B N 1
ATOM 4972 C CA . THR B 1 288 ? -5.684 -0.116 16.25 1 98.5 288 THR B CA 1
ATOM 4973 C C . THR B 1 288 ? -5.395 0.889 15.141 1 98.5 288 THR B C 1
ATOM 4975 O O . THR B 1 288 ? -6.141 0.972 14.164 1 98.5 288 THR B O 1
ATOM 4978 N N . LEU B 1 289 ? -4.328 1.672 15.297 1 98.31 289 LEU B N 1
ATOM 4979 C CA . LEU B 1 289 ? -4.133 2.904 14.547 1 98.31 289 LEU B CA 1
ATOM 4980 C C . LEU B 1 289 ? -2.922 2.795 13.625 1 98.31 289 LEU B C 1
ATOM 4982 O O . LEU B 1 289 ? -1.853 2.355 14.055 1 98.31 289 LEU B O 1
ATOM 4986 N N . MET B 1 290 ? -3.068 3.172 12.359 1 98.19 290 MET B N 1
ATOM 4987 C CA . MET B 1 290 ? -1.985 3.086 11.383 1 98.19 290 MET B CA 1
ATOM 4988 C C . MET B 1 290 ? -2.074 4.223 10.375 1 98.19 290 MET B C 1
ATOM 4990 O O . MET B 1 290 ? -3.162 4.547 9.891 1 98.19 290 MET B O 1
ATOM 4994 N N . ALA B 1 291 ? -0.972 4.895 10.086 1 98.25 291 ALA B N 1
ATOM 4995 C CA . ALA B 1 291 ? -0.853 5.801 8.945 1 98.25 291 ALA B CA 1
ATOM 4996 C C . ALA B 1 291 ? -0.257 5.082 7.734 1 98.25 291 ALA B C 1
ATOM 4998 O O . ALA B 1 291 ? 0.707 4.328 7.867 1 98.25 291 ALA B O 1
ATOM 4999 N N . LEU B 1 292 ? -0.877 5.211 6.629 1 98.69 292 LEU B N 1
ATOM 5000 C CA . LEU B 1 292 ? -0.381 4.66 5.375 1 98.69 292 LEU B CA 1
ATOM 5001 C C . LEU B 1 292 ? 0.294 5.738 4.535 1 98.69 292 LEU B C 1
ATOM 5003 O O . LEU B 1 292 ? -0.379 6.602 3.967 1 98.69 292 LEU B O 1
ATOM 5007 N N . GLU B 1 293 ? 1.648 5.719 4.48 1 98.56 293 GLU B N 1
ATOM 5008 C CA . GLU B 1 293 ? 2.494 6.777 3.936 1 98.56 293 GLU B CA 1
ATOM 5009 C C . GLU B 1 293 ? 3.105 6.363 2.602 1 98.56 293 GLU B C 1
ATOM 5011 O O . GLU B 1 293 ? 4.062 5.586 2.564 1 98.56 293 GLU B O 1
ATOM 5016 N N . TYR B 1 294 ? 2.609 6.969 1.517 1 98.69 294 TYR B N 1
ATOM 5017 C CA . TYR B 1 294 ? 3.117 6.633 0.192 1 98.69 294 TYR B CA 1
ATOM 5018 C C . TYR B 1 294 ? 4.262 7.555 -0.205 1 98.69 294 TYR B C 1
ATOM 5020 O O . TYR B 1 294 ? 4.141 8.781 -0.108 1 98.69 294 TYR B O 1
ATOM 5028 N N . GLY B 1 295 ? 5.336 6.938 -0.701 1 98.31 295 GLY B N 1
ATOM 5029 C CA . GLY B 1 295 ? 6.457 7.727 -1.188 1 98.31 295 GLY B CA 1
ATOM 5030 C C . GLY B 1 295 ? 6.164 8.43 -2.5 1 98.31 295 GLY B C 1
ATOM 5031 O O . GLY B 1 295 ? 5.43 7.906 -3.342 1 98.31 295 GLY B O 1
ATOM 5032 N N . THR B 1 296 ? 6.758 9.609 -2.672 1 98.06 296 THR B N 1
ATOM 5033 C CA . THR B 1 296 ? 6.602 10.422 -3.873 1 98.06 296 THR B CA 1
ATOM 5034 C C . THR B 1 296 ? 7.961 10.812 -4.441 1 98.06 296 THR B C 1
ATOM 5036 O O . THR B 1 296 ? 8.516 10.102 -5.281 1 98.06 296 THR B O 1
ATOM 5039 N N . GLN B 1 297 ? 8.594 11.828 -3.82 1 97.44 297 GLN B N 1
ATOM 5040 C CA . GLN B 1 297 ? 9.898 12.336 -4.227 1 97.44 297 GLN B CA 1
ATOM 5041 C C . GLN B 1 297 ? 10.93 12.156 -3.115 1 97.44 297 GLN B C 1
ATOM 5043 O O . GLN B 1 297 ? 10.57 11.891 -1.967 1 97.44 297 GLN B O 1
ATOM 5048 N N . PRO B 1 298 ? 12.211 12.227 -3.541 1 94.62 298 PRO B N 1
ATOM 5049 C CA . PRO B 1 298 ? 13.234 12.188 -2.488 1 94.62 298 PRO B CA 1
ATOM 5050 C C . PRO B 1 298 ? 12.992 13.219 -1.395 1 94.62 298 PRO B C 1
ATOM 5052 O O . PRO B 1 298 ? 12.5 14.32 -1.676 1 94.62 298 PRO B O 1
ATOM 5055 N N . SER B 1 299 ? 13.359 12.914 -0.169 1 92.56 299 SER B N 1
ATOM 5056 C CA . SER B 1 299 ? 13.062 13.688 1.028 1 92.56 299 SER B CA 1
ATOM 5057 C C . SER B 1 299 ? 13.555 15.125 0.894 1 92.56 299 SER B C 1
ATOM 5059 O O . SER B 1 299 ? 12.898 16.062 1.365 1 92.56 299 SER B O 1
ATOM 5061 N N . GLU B 1 300 ? 14.711 15.344 0.272 1 91.44 300 GLU B N 1
ATOM 5062 C CA . GLU B 1 300 ? 15.266 16.688 0.123 1 91.44 300 GLU B CA 1
ATOM 5063 C C . GLU B 1 300 ? 14.352 17.562 -0.723 1 91.44 300 GLU B C 1
ATOM 5065 O O . GLU B 1 300 ? 14.188 18.75 -0.435 1 91.44 300 GLU B O 1
ATOM 5070 N N . GLN B 1 301 ? 13.789 16.938 -1.72 1 95.19 301 GLN B N 1
ATOM 5071 C CA . GLN B 1 301 ? 12.875 17.688 -2.582 1 95.19 301 GLN B CA 1
ATOM 5072 C C . GLN B 1 301 ? 11.57 18 -1.854 1 95.19 301 GLN B C 1
ATOM 5074 O O . GLN B 1 301 ? 10.992 19.078 -2.045 1 95.19 301 GLN B O 1
ATOM 5079 N N . VAL B 1 302 ? 11.117 17.109 -1.034 1 96.75 302 VAL B N 1
ATOM 5080 C CA . VAL B 1 302 ? 9.898 17.312 -0.265 1 96.75 302 VAL B CA 1
ATOM 5081 C C . VAL B 1 302 ? 10.102 18.453 0.729 1 96.75 302 VAL B C 1
ATOM 5083 O O . VAL B 1 302 ? 9.258 19.359 0.838 1 96.75 302 VAL B O 1
ATOM 5086 N N . VAL B 1 303 ? 11.211 18.469 1.427 1 94.12 303 VAL B N 1
ATOM 5087 C CA . VAL B 1 303 ? 11.508 19.516 2.396 1 94.12 303 VAL B CA 1
ATOM 5088 C C . VAL B 1 303 ? 11.617 20.875 1.683 1 94.12 303 VAL B C 1
ATOM 5090 O O . VAL B 1 303 ? 11.109 21.875 2.17 1 94.12 303 VAL B O 1
ATOM 5093 N N . ASP B 1 304 ? 12.273 20.875 0.573 1 95.88 304 ASP B N 1
ATOM 5094 C CA . ASP B 1 304 ? 12.398 22.109 -0.193 1 95.88 304 ASP B CA 1
ATOM 5095 C C . ASP B 1 304 ? 11.023 22.641 -0.61 1 95.88 304 ASP B C 1
ATOM 5097 O O . ASP B 1 304 ? 10.797 23.844 -0.604 1 95.88 304 ASP B O 1
ATOM 5101 N N . ALA B 1 305 ? 10.18 21.734 -1.026 1 98.06 305 ALA B N 1
ATOM 5102 C CA . ALA B 1 305 ? 8.828 22.141 -1.389 1 98.06 305 ALA B CA 1
ATOM 5103 C C . ALA B 1 305 ? 8.102 22.766 -0.194 1 98.06 305 ALA B C 1
ATOM 5105 O O . ALA B 1 305 ? 7.371 23.734 -0.341 1 98.06 305 ALA B O 1
ATOM 5106 N N . LEU B 1 306 ? 8.305 22.188 0.968 1 97.81 306 LEU B N 1
ATOM 5107 C CA . LEU B 1 306 ? 7.691 22.719 2.186 1 97.81 306 LEU B CA 1
ATOM 5108 C C . LEU B 1 306 ? 8.234 24.094 2.518 1 97.81 306 LEU B C 1
ATOM 5110 O O . LEU B 1 306 ? 7.48 25 2.889 1 97.81 306 LEU B O 1
ATOM 5114 N N . ARG B 1 307 ? 9.547 24.281 2.371 1 97.69 307 ARG B N 1
ATOM 5115 C CA . ARG B 1 307 ? 10.156 25.594 2.584 1 97.69 307 ARG B CA 1
ATOM 5116 C C . ARG B 1 307 ? 9.562 26.641 1.636 1 97.69 307 ARG B C 1
ATOM 5118 O O . ARG B 1 307 ? 9.195 27.734 2.061 1 97.69 307 ARG B O 1
ATOM 5125 N N . ALA B 1 308 ? 9.484 26.25 0.428 1 98.19 308 ALA B N 1
ATOM 5126 C CA . ALA B 1 308 ? 8.969 27.156 -0.595 1 98.19 308 ALA B CA 1
ATOM 5127 C C . ALA B 1 308 ? 7.523 27.562 -0.298 1 98.19 308 ALA B C 1
ATOM 5129 O O . ALA B 1 308 ? 7.168 28.734 -0.382 1 98.19 308 ALA B O 1
ATOM 5130 N N . ARG B 1 309 ? 6.742 26.625 0.018 1 98 309 ARG B N 1
ATOM 5131 C CA . ARG B 1 309 ? 5.328 26.875 0.26 1 98 309 ARG B CA 1
ATOM 5132 C C . ARG B 1 309 ? 5.137 27.797 1.47 1 98 309 ARG B C 1
ATOM 5134 O O . ARG B 1 309 ? 4.246 28.641 1.476 1 98 309 ARG B O 1
ATOM 5141 N N . ASN B 1 310 ? 5.906 27.547 2.504 1 96.94 310 ASN B N 1
ATOM 5142 C CA . ASN B 1 310 ? 5.848 28.406 3.68 1 96.94 310 ASN B CA 1
ATOM 5143 C C . ASN B 1 310 ? 6.312 29.828 3.355 1 96.94 310 ASN B C 1
ATOM 5145 O O . ASN B 1 310 ? 5.762 30.797 3.879 1 96.94 310 ASN B O 1
ATOM 5149 N N . TRP B 1 311 ? 7.324 29.938 2.539 1 96.56 311 TRP B N 1
ATOM 5150 C CA . TRP B 1 311 ? 7.762 31.25 2.072 1 96.56 311 TRP B CA 1
ATOM 5151 C C . TRP B 1 311 ? 6.637 31.969 1.339 1 96.56 311 TRP B C 1
ATOM 5153 O O . TRP B 1 311 ? 6.402 33.156 1.562 1 96.56 311 TRP B O 1
ATOM 5163 N N . LEU B 1 312 ? 6 31.234 0.529 1 97.25 312 LEU B N 1
ATOM 5164 C CA . LEU B 1 312 ? 4.895 31.812 -0.23 1 97.25 312 LEU B CA 1
ATOM 5165 C C . LEU B 1 312 ? 3.803 32.344 0.704 1 97.25 312 LEU B C 1
ATOM 5167 O O . LEU B 1 312 ? 3.207 33.375 0.449 1 97.25 312 LEU B O 1
ATOM 5171 N N . ARG B 1 313 ? 3.523 31.594 1.757 1 95.44 313 ARG B N 1
ATOM 5172 C CA . ARG B 1 313 ? 2.545 32.031 2.746 1 95.44 313 ARG B CA 1
ATOM 5173 C C . ARG B 1 313 ? 2.918 33.406 3.318 1 95.44 313 ARG B C 1
ATOM 5175 O O . ARG B 1 313 ? 2.051 34.25 3.529 1 95.44 313 ARG B O 1
ATOM 5182 N N . ALA B 1 314 ? 4.148 33.625 3.51 1 94.12 314 ALA B N 1
ATOM 5183 C CA . ALA B 1 314 ? 4.652 34.875 4.102 1 94.12 314 ALA B CA 1
ATOM 5184 C C . ALA B 1 314 ? 4.734 35.969 3.061 1 94.12 314 ALA B C 1
ATOM 5186 O O . ALA B 1 314 ? 4.871 37.156 3.408 1 94.12 314 ALA B O 1
ATOM 5187 N N . HIS B 1 315 ? 4.594 35.625 1.812 1 95 315 HIS B N 1
ATOM 5188 C CA . HIS B 1 315 ? 4.73 36.562 0.724 1 95 315 HIS B CA 1
ATOM 5189 C C . HIS B 1 315 ? 3.559 36.469 -0.247 1 95 315 HIS B C 1
ATOM 5191 O O . HIS B 1 315 ? 3.744 36.156 -1.419 1 95 315 HIS B O 1
ATOM 5197 N N . PRO B 1 316 ? 2.432 36.875 0.19 1 91.19 316 PRO B N 1
ATOM 5198 C CA . PRO B 1 316 ? 1.237 36.75 -0.65 1 91.19 316 PRO B CA 1
ATOM 5199 C C . PRO B 1 316 ? 1.308 37.625 -1.908 1 91.19 316 PRO B C 1
ATOM 5201 O O . PRO B 1 316 ? 0.542 37.406 -2.852 1 91.19 316 PRO B O 1
ATOM 5204 N N . ASP B 1 317 ? 2.266 38.562 -1.932 1 94.31 317 ASP B N 1
ATOM 5205 C CA . ASP B 1 317 ? 2.398 39.469 -3.07 1 94.31 317 ASP B CA 1
ATOM 5206 C C . ASP B 1 317 ? 3.439 38.938 -4.062 1 94.31 317 ASP B C 1
ATOM 5208 O O . ASP B 1 317 ? 3.814 39.656 -5 1 94.31 317 ASP B O 1
ATOM 5212 N N . ALA B 1 318 ? 3.846 37.75 -3.828 1 95.44 318 ALA B N 1
ATOM 5213 C CA . ALA B 1 318 ? 4.82 37.188 -4.754 1 95.44 318 ALA B CA 1
ATOM 5214 C C . ALA B 1 318 ? 4.277 37.156 -6.18 1 95.44 318 ALA B C 1
ATOM 5216 O O . ALA B 1 318 ? 3.07 37 -6.387 1 95.44 318 ALA B O 1
ATOM 5217 N N . PRO B 1 319 ? 5.219 37.312 -7.188 1 96.12 319 PRO B N 1
ATOM 5218 C CA . PRO B 1 319 ? 4.77 37.25 -8.578 1 96.12 319 PRO B CA 1
ATOM 5219 C C . PRO B 1 319 ? 4.027 35.969 -8.898 1 96.12 319 PRO B C 1
ATOM 5221 O O . PRO B 1 319 ? 4.375 34.906 -8.367 1 96.12 319 PRO B O 1
ATOM 5224 N N . ALA B 1 320 ? 3.137 36.094 -9.82 1 96 320 ALA B N 1
ATOM 5225 C CA . ALA B 1 320 ? 2.248 34.969 -10.148 1 96 320 ALA B CA 1
ATOM 5226 C C . ALA B 1 320 ? 3.041 33.75 -10.609 1 96 320 ALA B C 1
ATOM 5228 O O . ALA B 1 320 ? 2.719 32.625 -10.242 1 96 320 ALA B O 1
ATOM 5229 N N . ALA B 1 321 ? 4.051 34.031 -11.328 1 97 321 ALA B N 1
ATOM 5230 C CA . ALA B 1 321 ? 4.852 32.938 -11.867 1 97 321 ALA B CA 1
ATOM 5231 C C . ALA B 1 321 ? 5.539 32.156 -10.75 1 97 321 ALA B C 1
ATOM 5233 O O . ALA B 1 321 ? 5.613 30.922 -10.789 1 97 321 ALA B O 1
ATOM 5234 N N . VAL B 1 322 ? 6.02 32.875 -9.773 1 96.75 322 VAL B N 1
ATOM 5235 C CA . VAL B 1 322 ? 6.688 32.281 -8.625 1 96.75 322 VAL B CA 1
ATOM 5236 C C . VAL B 1 322 ? 5.676 31.484 -7.793 1 96.75 322 VAL B C 1
ATOM 5238 O O . VAL B 1 322 ? 5.941 30.359 -7.387 1 96.75 322 VAL B O 1
ATOM 5241 N N . ARG B 1 323 ? 4.574 32.062 -7.602 1 97.12 323 ARG B N 1
ATOM 5242 C CA . ARG B 1 323 ? 3.496 31.422 -6.859 1 97.12 323 ARG B CA 1
ATOM 5243 C C . ARG B 1 323 ? 3.098 30.109 -7.512 1 97.12 323 ARG B C 1
ATOM 5245 O O . ARG B 1 323 ? 3.039 29.078 -6.844 1 97.12 323 ARG B O 1
ATOM 5252 N N . ASP B 1 324 ? 2.91 30.156 -8.812 1 97.38 324 ASP B N 1
ATOM 5253 C CA . ASP B 1 324 ? 2.451 28.969 -9.539 1 97.38 324 ASP B CA 1
ATOM 5254 C C . ASP B 1 324 ? 3.5 27.859 -9.5 1 97.38 324 ASP B C 1
ATOM 5256 O O . ASP B 1 324 ? 3.162 26.688 -9.367 1 97.38 324 ASP B O 1
ATOM 5260 N N . GLN B 1 325 ? 4.703 28.234 -9.594 1 98 325 GLN B N 1
ATOM 5261 C CA . GLN B 1 325 ? 5.801 27.281 -9.531 1 98 325 GLN B CA 1
ATOM 5262 C C . GLN B 1 325 ? 5.871 26.609 -8.164 1 98 325 GLN B C 1
ATOM 5264 O O . GLN B 1 325 ? 6.07 25.406 -8.062 1 98 325 GLN B O 1
ATOM 5269 N N . ILE B 1 326 ? 5.707 27.406 -7.137 1 98.19 326 ILE B N 1
ATOM 5270 C CA . ILE B 1 326 ? 5.781 26.906 -5.773 1 98.19 326 ILE B CA 1
ATOM 5271 C C . ILE B 1 326 ? 4.598 25.969 -5.508 1 98.19 326 ILE B C 1
ATOM 5273 O O . ILE B 1 326 ? 4.762 24.906 -4.922 1 98.19 326 ILE B O 1
ATOM 5277 N N . LEU B 1 327 ? 3.455 26.359 -5.965 1 97.94 327 LEU B N 1
ATOM 5278 C CA . LEU B 1 327 ? 2.271 25.531 -5.762 1 97.94 327 LEU B CA 1
ATOM 5279 C C . LEU B 1 327 ? 2.404 24.203 -6.5 1 97.94 327 LEU B C 1
ATOM 5281 O O . LEU B 1 327 ? 2.059 23.141 -5.957 1 97.94 327 LEU B O 1
ATOM 5285 N N . GLN B 1 328 ? 2.961 24.25 -7.684 1 98.12 328 GLN B N 1
ATOM 5286 C CA . GLN B 1 328 ? 3.16 23.016 -8.445 1 98.12 328 GLN B CA 1
ATOM 5287 C C . GLN B 1 328 ? 4.195 22.125 -7.777 1 98.12 328 GLN B C 1
ATOM 5289 O O . GLN B 1 328 ? 4.008 20.906 -7.691 1 98.12 328 GLN B O 1
ATOM 5294 N N . ALA B 1 329 ? 5.27 22.719 -7.328 1 98.19 329 ALA B N 1
ATOM 5295 C CA . ALA B 1 329 ? 6.301 21.953 -6.641 1 98.19 329 ALA B CA 1
ATOM 5296 C C . ALA B 1 329 ? 5.75 21.297 -5.371 1 98.19 329 ALA B C 1
ATOM 5298 O O . ALA B 1 329 ? 6.117 20.172 -5.035 1 98.19 329 ALA B O 1
ATOM 5299 N N . THR B 1 330 ? 4.895 22.062 -4.723 1 98.56 330 THR B N 1
ATOM 5300 C CA . THR B 1 330 ? 4.266 21.516 -3.521 1 98.56 330 THR B CA 1
ATOM 5301 C C . THR B 1 330 ? 3.363 20.344 -3.867 1 98.56 330 THR B C 1
ATOM 5303 O O . THR B 1 330 ? 3.424 19.297 -3.217 1 98.56 330 THR B O 1
ATOM 5306 N N . LEU B 1 331 ? 2.594 20.516 -4.859 1 98.5 331 LEU B N 1
ATOM 5307 C CA . LEU B 1 331 ? 1.734 19.422 -5.301 1 98.5 331 LEU B CA 1
ATOM 5308 C C . LEU B 1 331 ? 2.561 18.203 -5.672 1 98.5 331 LEU B C 1
ATOM 5310 O O . LEU B 1 331 ? 2.266 17.094 -5.223 1 98.5 331 LEU B O 1
ATOM 5314 N N . ASP B 1 332 ? 3.643 18.375 -6.426 1 98.12 332 ASP B N 1
ATOM 5315 C CA . ASP B 1 332 ? 4.488 17.281 -6.906 1 98.12 332 ASP B CA 1
ATOM 5316 C C . ASP B 1 332 ? 5.16 16.547 -5.742 1 98.12 332 ASP B C 1
ATOM 5318 O O . ASP B 1 332 ? 5.426 15.352 -5.824 1 98.12 332 ASP B O 1
ATOM 5322 N N . ALA B 1 333 ? 5.395 17.266 -4.68 1 98.5 333 ALA B N 1
ATOM 5323 C CA . ALA B 1 333 ? 6.062 16.688 -3.516 1 98.5 333 ALA B CA 1
ATOM 5324 C C . ALA B 1 333 ? 5.152 15.688 -2.803 1 98.5 333 ALA B C 1
ATOM 5326 O O . ALA B 1 333 ? 5.633 14.781 -2.111 1 98.5 333 ALA B O 1
ATOM 5327 N N . PHE B 1 334 ? 3.846 15.82 -3.047 1 98.62 334 PHE B N 1
ATOM 5328 C CA . PHE B 1 334 ? 2.951 15.023 -2.219 1 98.62 334 PHE B CA 1
ATOM 5329 C C . PHE B 1 334 ? 1.95 14.258 -3.08 1 98.62 334 PHE B C 1
ATOM 53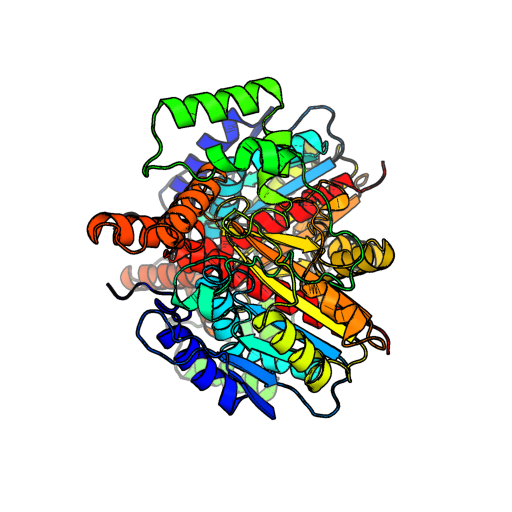31 O O . PHE B 1 334 ? 1.092 13.547 -2.561 1 98.62 334 PHE B O 1
ATOM 5338 N N . TYR B 1 335 ? 2.033 14.391 -4.32 1 98.31 335 TYR B N 1
ATOM 5339 C CA . TYR B 1 335 ? 1.117 13.711 -5.23 1 98.31 335 TYR B CA 1
ATOM 5340 C C . TYR B 1 335 ? 1.778 13.453 -6.578 1 98.31 335 TYR B C 1
ATOM 5342 O O . TYR B 1 335 ? 2.301 14.375 -7.207 1 98.31 335 TYR B O 1
ATOM 5350 N N . CYS B 1 336 ? 1.858 12.234 -7.086 1 96.62 336 CYS B N 1
ATOM 5351 C CA . CYS B 1 336 ? 2.354 11.867 -8.406 1 96.62 336 CYS B CA 1
ATOM 5352 C C . CYS B 1 336 ? 1.198 11.578 -9.359 1 96.62 336 CYS B C 1
ATOM 5354 O O . CYS B 1 336 ? 0.531 10.555 -9.242 1 96.62 336 CYS B O 1
ATOM 5356 N N . ASP B 1 337 ? 0.997 12.453 -10.305 1 95.12 337 ASP B N 1
ATOM 5357 C CA . ASP B 1 337 ? -0.11 12.305 -11.25 1 95.12 337 ASP B CA 1
ATOM 5358 C C . ASP B 1 337 ? 0.272 11.383 -12.406 1 95.12 337 ASP B C 1
ATOM 5360 O O . ASP B 1 337 ? 0.243 11.789 -13.562 1 95.12 337 ASP B O 1
ATOM 5364 N N . GLN B 1 338 ? 0.607 10.188 -12.109 1 95.5 338 GLN B N 1
ATOM 5365 C CA . GLN B 1 338 ? 0.987 9.156 -13.078 1 95.5 338 GLN B CA 1
ATOM 5366 C C . GLN B 1 338 ? 0.26 7.848 -12.797 1 95.5 338 GLN B C 1
ATOM 5368 O O . GLN B 1 338 ? 0.093 7.457 -11.641 1 95.5 338 GLN B O 1
ATOM 5373 N N . PRO B 1 339 ? -0.17 7.148 -13.828 1 95.69 339 PRO B N 1
ATOM 5374 C CA . PRO B 1 339 ? -0.989 5.949 -13.641 1 95.69 339 PRO B CA 1
ATOM 5375 C C . PRO B 1 339 ? -0.274 4.867 -12.836 1 95.69 339 PRO B C 1
ATOM 5377 O O . PRO B 1 339 ? -0.913 4.137 -12.07 1 95.69 339 PRO B O 1
ATOM 5380 N N . ASP B 1 340 ? 1.031 4.695 -13.023 1 96.19 340 ASP B N 1
ATOM 5381 C CA . ASP B 1 340 ? 1.755 3.666 -12.281 1 96.19 340 ASP B CA 1
ATOM 5382 C C . ASP B 1 340 ? 1.735 3.951 -10.781 1 96.19 340 ASP B C 1
ATOM 5384 O O . ASP B 1 340 ? 1.533 3.041 -9.977 1 96.19 340 ASP B O 1
ATOM 5388 N N . TRP B 1 341 ? 1.916 5.215 -10.383 1 97.25 341 TRP B N 1
ATOM 5389 C CA . TRP B 1 341 ? 1.846 5.594 -8.977 1 97.25 341 TRP B CA 1
ATOM 5390 C C . TRP B 1 341 ? 0.433 5.41 -8.438 1 97.25 341 TRP B C 1
ATOM 5392 O O . TRP B 1 341 ? 0.247 4.906 -7.324 1 97.25 341 TRP B O 1
ATOM 5402 N N . HIS B 1 342 ? -0.601 5.801 -9.266 1 97.81 342 HIS B N 1
ATOM 5403 C CA . HIS B 1 342 ? -1.988 5.586 -8.867 1 97.81 342 HIS B CA 1
ATOM 5404 C C . HIS B 1 342 ? -2.26 4.113 -8.594 1 97.81 342 HIS B C 1
ATOM 5406 O O . HIS B 1 342 ? -2.893 3.773 -7.586 1 97.81 342 HIS B O 1
ATOM 5412 N N . GLY B 1 343 ? -1.741 3.277 -9.5 1 97.5 343 GLY B N 1
ATOM 5413 C CA . GLY B 1 343 ? -1.912 1.845 -9.305 1 97.5 343 GLY B CA 1
ATOM 5414 C C . GLY B 1 343 ? -1.262 1.329 -8.039 1 97.5 343 GLY B C 1
ATOM 5415 O O . GLY B 1 343 ? -1.856 0.533 -7.309 1 97.5 343 GLY B O 1
ATOM 5416 N N . ALA B 1 344 ? -0.01 1.747 -7.781 1 98.19 344 ALA B N 1
ATOM 5417 C CA . ALA B 1 344 ? 0.699 1.34 -6.57 1 98.19 344 ALA B CA 1
ATOM 5418 C C . ALA B 1 344 ? -0.081 1.73 -5.32 1 98.19 344 ALA B C 1
ATOM 5420 O O . ALA B 1 344 ? -0.24 0.921 -4.402 1 98.19 344 ALA B O 1
ATOM 5421 N N . VAL B 1 345 ? -0.625 2.932 -5.324 1 98.56 345 VAL B N 1
ATOM 5422 C CA . VAL B 1 345 ? -1.376 3.463 -4.191 1 98.56 345 VAL B CA 1
ATOM 5423 C C . VAL B 1 345 ? -2.641 2.637 -3.973 1 98.56 345 VAL B C 1
ATOM 5425 O O . VAL B 1 345 ? -2.879 2.127 -2.875 1 98.56 345 VAL B O 1
ATOM 5428 N N . LEU B 1 346 ? -3.4 2.469 -5.027 1 98.38 346 LEU B N 1
ATOM 5429 C CA . LEU B 1 346 ? -4.707 1.833 -4.898 1 98.38 346 LEU B CA 1
ATOM 5430 C C . LEU B 1 346 ? -4.562 0.357 -4.543 1 98.38 346 LEU B C 1
ATOM 5432 O O . LEU B 1 346 ? -5.34 -0.173 -3.746 1 98.38 346 LEU B O 1
ATOM 5436 N N . GLY B 1 347 ? -3.549 -0.303 -5.152 1 98.31 347 GLY B N 1
ATOM 5437 C CA . GLY B 1 347 ? -3.318 -1.695 -4.801 1 98.31 347 GLY B CA 1
ATOM 5438 C C . GLY B 1 347 ? -2.982 -1.893 -3.334 1 98.31 347 GLY B C 1
ATOM 5439 O O . GLY B 1 347 ? -3.559 -2.756 -2.67 1 98.31 347 GLY B O 1
ATOM 5440 N N . GLN B 1 348 ? -2.131 -1.109 -2.814 1 98.75 348 GLN B N 1
ATOM 5441 C CA . GLN B 1 348 ? -1.695 -1.237 -1.428 1 98.75 348 GLN B CA 1
ATOM 5442 C C . GLN B 1 348 ? -2.787 -0.782 -0.464 1 98.75 348 GLN B C 1
ATOM 5444 O O . GLN B 1 348 ? -2.943 -1.349 0.62 1 98.75 348 GLN B O 1
ATOM 5449 N N . SER B 1 349 ? -3.553 0.253 -0.86 1 98.81 349 SER B N 1
ATOM 5450 C CA . SER B 1 349 ? -4.664 0.714 -0.036 1 98.81 349 SER B CA 1
ATOM 5451 C C . SER B 1 349 ? -5.707 -0.383 0.146 1 98.81 349 SER B C 1
ATOM 5453 O O . SER B 1 349 ? -6.18 -0.619 1.261 1 98.81 349 SER B O 1
ATOM 5455 N N . ARG B 1 350 ? -6.078 -1.043 -0.923 1 98.69 350 ARG B N 1
ATOM 5456 C CA . ARG B 1 350 ? -7.078 -2.104 -0.858 1 98.69 350 ARG B CA 1
ATOM 5457 C C . ARG B 1 350 ? -6.625 -3.227 0.068 1 98.69 350 ARG B C 1
ATOM 5459 O O . ARG B 1 350 ? -7.418 -3.75 0.854 1 98.69 350 ARG B O 1
ATOM 5466 N N . VAL B 1 351 ? -5.324 -3.531 0.001 1 98.75 351 VAL B N 1
ATOM 5467 C CA . VAL B 1 351 ? -4.762 -4.562 0.865 1 98.75 351 VAL B CA 1
ATOM 5468 C C . VAL B 1 351 ? -4.863 -4.129 2.326 1 98.75 351 VAL B C 1
ATOM 5470 O O . VAL B 1 351 ? -5.281 -4.91 3.184 1 98.75 351 VAL B O 1
ATOM 5473 N N . ALA B 1 352 ? -4.504 -2.926 2.619 1 98.88 352 ALA B N 1
ATOM 5474 C CA . ALA B 1 352 ? -4.543 -2.428 3.992 1 98.88 352 ALA B CA 1
ATOM 5475 C C . ALA B 1 352 ? -5.965 -2.473 4.551 1 98.88 352 ALA B C 1
ATOM 5477 O O . ALA B 1 352 ? -6.168 -2.834 5.711 1 98.88 352 ALA B O 1
ATOM 5478 N N . VAL B 1 353 ? -6.957 -2.104 3.713 1 98.88 353 VAL B N 1
ATOM 5479 C CA . VAL B 1 353 ? -8.352 -2.129 4.125 1 98.88 353 VAL B CA 1
ATOM 5480 C C . VAL B 1 353 ? -8.781 -3.564 4.418 1 98.88 353 VAL B C 1
ATOM 5482 O O . VAL B 1 353 ? -9.383 -3.836 5.461 1 98.88 353 VAL B O 1
ATOM 5485 N N . LEU B 1 354 ? -8.445 -4.473 3.531 1 98.69 354 LEU B N 1
ATOM 5486 C CA . LEU B 1 354 ? -8.805 -5.871 3.711 1 98.69 354 LEU B CA 1
ATOM 5487 C C . LEU B 1 354 ? -8.203 -6.43 4.996 1 98.69 354 LEU B C 1
ATOM 5489 O O . LEU B 1 354 ? -8.891 -7.109 5.766 1 98.69 354 LEU B O 1
ATOM 5493 N N . GLN B 1 355 ? -6.945 -6.121 5.246 1 98.75 355 GLN B N 1
ATOM 5494 C CA . GLN B 1 355 ? -6.258 -6.598 6.441 1 98.75 355 GLN B CA 1
ATOM 5495 C C . GLN B 1 355 ? -6.922 -6.062 7.707 1 98.75 355 GLN B C 1
ATOM 5497 O O . GLN B 1 355 ? -7.098 -6.801 8.68 1 98.75 355 GLN B O 1
ATOM 5502 N N . ALA B 1 356 ? -7.309 -4.816 7.66 1 98.75 356 ALA B N 1
ATOM 5503 C CA . ALA B 1 356 ? -7.977 -4.223 8.82 1 98.75 356 ALA B CA 1
ATOM 5504 C C . ALA B 1 356 ? -9.336 -4.879 9.062 1 98.75 356 ALA B C 1
ATOM 5506 O O . ALA B 1 356 ? -9.695 -5.168 10.211 1 98.75 356 ALA B O 1
ATOM 5507 N N . LEU B 1 357 ? -10.094 -5.121 7.996 1 98.31 357 LEU B N 1
ATOM 5508 C CA . LEU B 1 357 ? -11.398 -5.75 8.117 1 98.31 357 LEU B CA 1
ATOM 5509 C C . LEU B 1 357 ? -11.281 -7.137 8.742 1 98.31 357 LEU B C 1
ATOM 5511 O O . LEU B 1 357 ? -12.047 -7.488 9.641 1 98.31 357 LEU B O 1
ATOM 5515 N N . LEU B 1 358 ? -10.273 -7.859 8.281 1 97.88 358 LEU B N 1
ATOM 5516 C CA . LEU B 1 358 ? -10.086 -9.211 8.789 1 97.88 358 LEU B CA 1
ATOM 5517 C C . LEU B 1 358 ? -9.57 -9.188 10.219 1 97.88 358 LEU B C 1
ATOM 5519 O O . LEU B 1 358 ? -9.922 -10.047 11.031 1 97.88 358 LEU B O 1
ATOM 5523 N N . GLY B 1 359 ? -8.711 -8.203 10.562 1 98.06 359 GLY B N 1
ATOM 5524 C CA . GLY B 1 359 ? -8.281 -8.016 11.945 1 98.06 359 GLY B CA 1
ATOM 5525 C C . GLY B 1 359 ? -9.43 -7.695 12.883 1 98.06 359 GLY B C 1
ATOM 5526 O O . GLY B 1 359 ? -9.523 -8.266 13.977 1 98.06 359 GLY B O 1
ATOM 5527 N N . LEU B 1 360 ? -10.297 -6.785 12.414 1 98.31 360 LEU B N 1
ATOM 5528 C CA . LEU B 1 360 ? -11.469 -6.406 13.195 1 98.31 360 LEU B CA 1
ATOM 5529 C C . LEU B 1 360 ? -12.422 -7.586 13.359 1 98.31 360 LEU B C 1
ATOM 5531 O O . LEU B 1 360 ? -12.977 -7.797 14.438 1 98.31 360 LEU B O 1
ATOM 5535 N N . GLN B 1 361 ? -12.562 -8.367 12.305 1 95.62 361 GLN B N 1
ATOM 5536 C CA . GLN B 1 361 ? -13.445 -9.523 12.328 1 95.62 361 GLN B CA 1
ATOM 5537 C C . GLN B 1 361 ? -12.953 -10.578 13.32 1 95.62 361 GLN B C 1
ATOM 5539 O O . GLN B 1 361 ? -13.758 -11.227 13.992 1 95.62 361 GLN B O 1
ATOM 5544 N N . ALA B 1 362 ? -11.664 -10.742 13.414 1 92.38 362 ALA B N 1
ATOM 5545 C CA . ALA B 1 362 ? -11.086 -11.781 14.258 1 92.38 362 ALA B CA 1
ATOM 5546 C C . ALA B 1 362 ? -11.094 -11.375 15.727 1 92.38 362 ALA B C 1
ATOM 5548 O O . ALA B 1 362 ? -10.922 -12.211 16.609 1 92.38 362 ALA B O 1
ATOM 5549 N N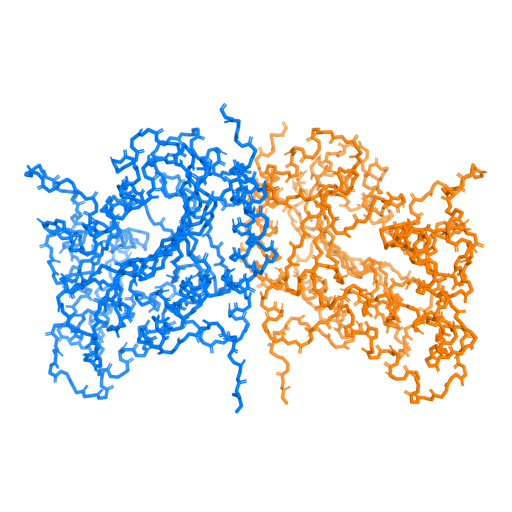 . ALA B 1 363 ? -11.219 -10.125 15.969 1 82.44 363 ALA B N 1
ATOM 5550 C CA . ALA B 1 363 ? -11.195 -9.633 17.344 1 82.44 363 ALA B CA 1
ATOM 5551 C C . ALA B 1 363 ? -12.406 -10.133 18.125 1 82.44 363 ALA B C 1
ATOM 5553 O O . ALA B 1 363 ? -13.523 -10.172 17.594 1 82.44 363 ALA B O 1
ATOM 5554 N N . ALA B 1 364 ? -12.047 -10.938 19.078 1 66 364 ALA B N 1
ATOM 5555 C CA . ALA B 1 364 ? -13.07 -11.516 19.938 1 66 364 ALA B CA 1
ATOM 5556 C C . ALA B 1 364 ? -13.93 -10.43 20.578 1 66 364 ALA B C 1
ATOM 5558 O O . ALA B 1 364 ? -13.445 -9.328 20.859 1 66 364 ALA B O 1
ATOM 5559 N N . ASP B 1 365 ? -15.281 -10.609 20.578 1 54.19 365 ASP B N 1
ATOM 5560 C CA . ASP B 1 365 ? -16.188 -9.727 21.312 1 54.19 365 ASP B CA 1
ATOM 5561 C C . ASP B 1 365 ? -15.836 -9.727 22.797 1 54.19 365 ASP B C 1
ATOM 5563 O O . ASP B 1 365 ? -15.312 -10.711 23.328 1 54.19 365 ASP B O 1
#

Nearest PDB structures (foldseek):
  3vr0-assembly1_B  TM=4.214E-01  e=7.446E-01  Pyrococcus furiosus DSM 3638
  4pf1-assembly1_C  TM=2.589E-01  e=6.234E-02  Thaumarchaeota archaeon SCGC AB-539-E09
  4pf1-assembly1_A  TM=2.391E-01  e=8.677E-02  Thaumarchaeota archaeon SCGC AB-539-E09
  8kgy-assembly1_D  TM=2.085E-01  e=8.212E-02  Homo sapiens
  8emh-assembly1_B  TM=3.884E-01  e=1.900E+00  Acinetobacter sp. NEB 394

pLDDT: mean 95.19, std 8.08, range [20.22, 98.94]

InterPro domains:
  IPR021259 Protein of unknown function DUF2817 [PF10994] (8-347)